Protein AF-H1SBE9-F1 (afdb_monomer)

Structure (mmCIF, N/CA/C/O backbone):
data_AF-H1SBE9-F1
#
_entry.id   AF-H1SBE9-F1
#
loop_
_atom_site.group_PDB
_atom_site.id
_atom_site.type_symbol
_atom_site.label_atom_id
_atom_site.label_alt_id
_atom_site.label_comp_id
_atom_site.label_asym_id
_atom_site.label_entity_id
_atom_site.label_seq_id
_atom_site.pdbx_PDB_ins_code
_atom_site.Cartn_x
_atom_site.Cartn_y
_atom_site.Cartn_z
_atom_site.occupancy
_atom_site.B_iso_or_equiv
_atom_site.auth_seq_id
_atom_site.auth_comp_id
_atom_site.auth_asym_id
_atom_site.auth_atom_id
_atom_site.pdbx_PDB_model_num
ATOM 1 N N . MET A 1 1 ? 4.762 -12.636 -4.847 1.00 38.00 1 MET A N 1
ATOM 2 C CA . MET A 1 1 ? 3.946 -11.989 -5.904 1.00 38.00 1 MET A CA 1
ATOM 3 C C . MET A 1 1 ? 2.447 -11.845 -5.559 1.00 38.00 1 MET A C 1
ATOM 5 O O . MET A 1 1 ? 1.632 -11.727 -6.457 1.00 38.00 1 MET A O 1
ATOM 9 N N . TYR A 1 2 ? 2.053 -11.716 -4.283 1.00 30.59 2 TYR A N 1
ATOM 10 C CA . TYR A 1 2 ? 0.652 -11.428 -3.895 1.00 30.59 2 TYR A CA 1
ATOM 11 C C . TYR A 1 2 ? 0.252 -9.947 -4.100 1.00 30.59 2 TYR A C 1
ATOM 13 O O . TYR A 1 2 ? -0.881 -9.551 -3.875 1.00 30.59 2 TYR A O 1
ATOM 21 N N . TRP A 1 3 ? 1.206 -9.099 -4.496 1.00 38.50 3 TRP A N 1
ATOM 22 C CA . TRP A 1 3 ? 1.089 -7.643 -4.421 1.00 38.50 3 TRP A CA 1
ATOM 23 C C . TRP A 1 3 ? 0.508 -6.996 -5.693 1.00 38.50 3 TRP A C 1
ATOM 25 O O . TRP A 1 3 ? -0.143 -5.964 -5.598 1.00 38.50 3 TRP A O 1
ATOM 35 N N . LEU A 1 4 ? 0.654 -7.611 -6.874 1.00 38.97 4 LEU A N 1
ATOM 36 C CA . LEU A 1 4 ? 0.155 -7.056 -8.149 1.00 38.97 4 LEU A CA 1
ATOM 37 C C . LEU A 1 4 ? -1.382 -7.040 -8.276 1.00 38.97 4 LEU A C 1
ATOM 39 O O . LEU A 1 4 ? -1.910 -6.331 -9.129 1.00 38.97 4 LEU A O 1
ATOM 43 N N . THR A 1 5 ? -2.102 -7.775 -7.427 1.00 45.91 5 THR A N 1
ATOM 44 C CA . THR A 1 5 ? -3.575 -7.768 -7.373 1.00 45.91 5 THR A CA 1
ATOM 45 C C . THR A 1 5 ? -4.136 -6.557 -6.627 1.00 45.91 5 THR A C 1
ATOM 47 O O . THR A 1 5 ? -5.313 -6.235 -6.786 1.00 45.91 5 THR A O 1
ATOM 50 N N . PHE A 1 6 ? -3.316 -5.841 -5.848 1.00 56.56 6 PHE A N 1
ATOM 51 C CA . PHE A 1 6 ? -3.752 -4.623 -5.178 1.00 56.56 6 PHE A CA 1
ATOM 52 C C . PHE A 1 6 ? -3.487 -3.413 -6.070 1.00 56.56 6 PHE A C 1
ATOM 54 O O . PHE A 1 6 ? -2.342 -3.059 -6.349 1.00 56.56 6 PHE A O 1
ATOM 61 N N . THR A 1 7 ? -4.557 -2.723 -6.458 1.00 65.50 7 THR A N 1
ATOM 62 C CA . THR A 1 7 ? -4.531 -1.521 -7.310 1.00 65.50 7 THR A CA 1
ATOM 63 C C . THR A 1 7 ? -3.603 -0.408 -6.801 1.00 65.50 7 THR A C 1
ATOM 65 O O . THR A 1 7 ? -3.125 0.393 -7.601 1.00 65.50 7 THR A O 1
ATOM 68 N N . ILE A 1 8 ? -3.272 -0.392 -5.505 1.00 70.19 8 ILE A N 1
ATOM 69 C CA . ILE A 1 8 ? -2.324 0.540 -4.864 1.00 70.19 8 ILE A CA 1
ATOM 70 C C . ILE A 1 8 ? -0.902 0.495 -5.444 1.00 70.19 8 ILE A C 1
ATOM 72 O O . ILE A 1 8 ? -0.227 1.525 -5.493 1.00 70.19 8 ILE A O 1
ATOM 76 N N . PHE A 1 9 ? -0.430 -0.666 -5.913 1.00 74.44 9 PHE A N 1
ATOM 77 C CA . PHE A 1 9 ? 0.902 -0.777 -6.513 1.00 74.44 9 PHE A CA 1
ATOM 78 C C . PHE A 1 9 ? 0.956 -0.113 -7.894 1.00 74.44 9 PHE A C 1
ATOM 80 O O . PHE A 1 9 ? 1.744 0.819 -8.053 1.00 74.44 9 PHE A O 1
ATOM 87 N N . PRO A 1 10 ? 0.102 -0.475 -8.877 1.00 83.38 10 PRO A N 1
ATOM 88 C CA . PRO A 1 10 ? 0.082 0.209 -10.167 1.00 83.38 10 PRO A CA 1
ATOM 89 C C . PRO A 1 10 ? -0.369 1.676 -10.086 1.00 83.38 10 PRO A C 1
ATOM 91 O O . PRO A 1 10 ? -0.026 2.465 -10.974 1.00 83.38 10 PRO A O 1
ATOM 94 N N . ALA A 1 11 ? -1.100 2.071 -9.035 1.00 89.06 11 ALA A N 1
ATOM 95 C CA . ALA A 1 11 ? -1.588 3.437 -8.858 1.00 89.06 11 ALA A CA 1
ATOM 96 C C . ALA A 1 11 ? -0.461 4.479 -8.904 1.00 89.06 11 ALA A C 1
ATOM 98 O O . ALA A 1 11 ? -0.608 5.499 -9.580 1.00 89.06 11 ALA A O 1
ATOM 99 N N . VAL A 1 12 ? 0.686 4.224 -8.256 1.00 91.06 12 VAL A N 1
ATOM 100 C CA . VAL A 1 12 ? 1.773 5.217 -8.204 1.00 91.06 12 VAL A CA 1
ATOM 101 C C . VAL A 1 12 ? 2.298 5.568 -9.594 1.00 91.06 12 VAL A C 1
ATOM 103 O O . VAL A 1 12 ? 2.516 6.742 -9.891 1.00 91.06 12 VAL A O 1
ATOM 106 N N . TRP A 1 13 ? 2.466 4.582 -10.474 1.00 91.00 13 TRP A N 1
ATOM 107 C CA . TRP A 1 13 ? 2.999 4.813 -11.816 1.00 91.00 13 TRP A CA 1
ATOM 108 C C . TRP A 1 13 ? 1.923 5.371 -12.746 1.00 91.00 13 TRP A C 1
ATOM 110 O O . TRP A 1 13 ? 2.206 6.284 -13.520 1.00 91.00 13 TRP A O 1
ATOM 120 N N . THR A 1 14 ? 0.679 4.905 -12.606 1.00 92.44 14 THR A N 1
ATOM 121 C CA . THR A 1 14 ? -0.466 5.374 -13.401 1.00 92.44 14 THR A CA 1
ATOM 122 C C . THR A 1 14 ? -0.734 6.860 -13.170 1.00 92.44 14 THR A C 1
ATOM 124 O O . THR A 1 14 ? -0.751 7.652 -14.115 1.00 92.44 14 THR A O 1
ATOM 127 N N . TRP A 1 15 ? -0.881 7.270 -11.908 1.00 95.69 15 TRP A N 1
ATOM 128 C CA . TRP A 1 15 ? -1.153 8.666 -11.572 1.00 95.69 15 TRP A CA 1
ATOM 129 C C . TRP A 1 15 ? 0.061 9.562 -11.808 1.00 95.69 15 TRP A C 1
ATOM 131 O O . TRP A 1 15 ? -0.098 10.705 -12.231 1.00 95.69 15 TRP A O 1
ATOM 141 N N . SER A 1 16 ? 1.282 9.043 -11.647 1.00 96.06 16 SER A N 1
ATOM 142 C CA . SER A 1 16 ? 2.484 9.795 -12.021 1.00 96.06 16 SER A CA 1
ATOM 143 C C . SER A 1 16 ? 2.588 10.033 -13.527 1.00 96.06 16 SER A C 1
ATOM 145 O O . SER A 1 16 ? 2.931 11.138 -13.947 1.00 96.06 16 SER A O 1
ATOM 147 N N . ALA A 1 17 ? 2.247 9.045 -14.357 1.00 95.25 17 ALA A N 1
ATOM 148 C CA . ALA A 1 17 ? 2.193 9.219 -15.806 1.00 95.25 17 ALA A CA 1
ATOM 149 C C . ALA A 1 17 ? 1.122 10.249 -16.212 1.00 95.25 17 ALA A C 1
ATOM 151 O O . ALA A 1 17 ? 1.386 11.115 -17.050 1.00 95.25 17 ALA A O 1
ATOM 152 N N . ALA A 1 18 ? -0.054 10.216 -15.574 1.00 96.75 18 ALA A N 1
ATOM 153 C CA . ALA A 1 18 ? -1.106 11.212 -15.775 1.00 96.75 18 ALA A CA 1
ATOM 154 C C . ALA A 1 18 ? -0.658 12.630 -15.365 1.00 96.75 18 ALA A C 1
ATOM 156 O O . ALA A 1 18 ? -0.890 13.587 -16.111 1.00 96.75 18 ALA A O 1
ATOM 157 N N . ALA A 1 19 ? 0.056 12.768 -14.242 1.00 97.88 19 ALA A N 1
ATOM 158 C CA . ALA A 1 19 ? 0.636 14.036 -13.803 1.00 97.88 19 ALA A CA 1
ATOM 159 C C . ALA A 1 19 ? 1.659 14.573 -14.818 1.00 97.88 19 ALA A C 1
ATOM 161 O O . ALA A 1 19 ? 1.574 15.734 -15.220 1.00 97.88 19 ALA A O 1
ATOM 162 N N . LEU A 1 20 ? 2.576 13.728 -15.304 1.00 97.00 20 LEU A N 1
ATOM 163 C CA . LEU A 1 20 ? 3.552 14.111 -16.329 1.00 97.00 20 LEU A CA 1
ATOM 164 C C . LEU A 1 20 ? 2.871 14.545 -17.632 1.00 97.00 20 LEU A C 1
ATOM 166 O O . LEU A 1 20 ? 3.217 15.594 -18.178 1.00 97.00 20 LEU A O 1
ATOM 170 N N . PHE A 1 21 ? 1.865 13.797 -18.095 1.00 96.81 21 PHE A N 1
ATOM 171 C CA . PHE A 1 21 ? 1.048 14.182 -19.248 1.00 96.81 21 PHE A CA 1
ATOM 172 C C . PHE A 1 21 ? 0.415 15.563 -19.050 1.00 96.81 21 PHE A C 1
ATOM 174 O O . PHE A 1 21 ? 0.499 16.418 -19.936 1.00 96.81 21 PHE A O 1
ATOM 181 N N . ALA A 1 22 ? -0.190 15.803 -17.887 1.00 98.00 22 ALA A N 1
ATOM 182 C CA . ALA A 1 22 ? -0.830 17.068 -17.564 1.00 98.00 22 ALA A CA 1
ATOM 183 C C . ALA A 1 22 ? 0.171 18.232 -17.533 1.00 98.00 22 ALA A C 1
ATOM 185 O O . ALA A 1 22 ? -0.106 19.289 -18.102 1.00 98.00 22 ALA A O 1
ATOM 186 N N . MET A 1 23 ? 1.366 18.024 -16.973 1.00 98.19 23 MET A N 1
ATOM 187 C CA . MET A 1 23 ? 2.454 19.006 -16.990 1.00 98.19 23 MET A CA 1
ATOM 188 C C . MET A 1 23 ? 2.905 19.329 -18.418 1.00 98.19 23 MET A C 1
ATOM 190 O O . MET A 1 23 ? 3.002 20.501 -18.788 1.00 98.19 23 MET A O 1
ATOM 194 N N . THR A 1 24 ? 3.137 18.309 -19.253 1.00 97.12 24 THR A N 1
ATOM 195 C CA . THR A 1 24 ? 3.491 18.510 -20.666 1.00 97.12 24 THR A CA 1
ATOM 196 C C . THR A 1 24 ? 2.379 19.243 -21.413 1.00 97.12 24 THR A C 1
ATOM 198 O O . THR A 1 24 ? 2.657 20.134 -22.220 1.00 97.12 24 THR A O 1
ATOM 201 N N . ARG A 1 25 ? 1.116 18.891 -21.148 1.00 97.31 25 ARG A N 1
ATOM 202 C CA . ARG A 1 25 ? -0.050 19.534 -21.751 1.00 97.31 25 ARG A CA 1
ATOM 203 C C . ARG A 1 25 ? -0.120 21.002 -21.364 1.00 97.31 25 ARG A C 1
ATOM 205 O O . ARG A 1 25 ? -0.156 21.821 -22.271 1.00 97.31 25 ARG A O 1
ATOM 212 N N . LEU A 1 26 ? -0.069 21.333 -20.074 1.00 97.81 26 LEU A N 1
ATOM 213 C CA . LEU A 1 26 ? -0.114 22.712 -19.576 1.00 97.81 26 LEU A CA 1
ATOM 214 C C . LEU A 1 26 ? 1.026 23.564 -20.134 1.00 97.81 26 LEU A C 1
ATOM 216 O O . LEU A 1 26 ? 0.804 24.720 -20.495 1.00 97.81 26 LEU A O 1
ATOM 220 N N . ALA A 1 27 ? 2.222 22.984 -20.273 1.00 97.31 27 ALA A N 1
ATOM 221 C CA . ALA A 1 27 ? 3.351 23.673 -20.881 1.00 97.31 27 ALA A CA 1
ATOM 222 C C . ALA A 1 27 ? 3.134 23.966 -22.376 1.00 97.31 27 ALA A C 1
ATOM 224 O O . ALA A 1 27 ? 3.578 24.996 -22.870 1.00 97.31 27 ALA A O 1
ATOM 225 N N . ARG A 1 28 ? 2.451 23.083 -23.116 1.00 96.56 28 ARG A N 1
ATOM 226 C CA . ARG A 1 28 ? 2.137 23.292 -24.544 1.00 96.56 28 ARG A CA 1
ATOM 227 C C . ARG A 1 28 ? 0.912 24.182 -24.755 1.00 96.56 28 ARG A C 1
ATOM 229 O O . ARG A 1 28 ? 0.883 24.991 -25.676 1.00 96.56 28 ARG A O 1
ATOM 236 N N . ARG A 1 29 ? -0.119 23.987 -23.938 1.00 95.31 29 ARG A N 1
ATOM 237 C CA . ARG A 1 29 ? -1.423 24.639 -24.009 1.00 95.31 29 ARG A CA 1
ATOM 238 C C . ARG A 1 29 ? -2.025 24.705 -22.610 1.00 95.31 29 ARG A C 1
ATOM 240 O O . ARG A 1 29 ? -2.441 23.692 -22.054 1.00 95.31 29 ARG A O 1
ATOM 247 N N . ARG A 1 30 ? -2.157 25.922 -22.088 1.00 93.38 30 ARG A N 1
ATOM 248 C CA . ARG A 1 30 ? -2.872 26.174 -20.834 1.00 93.38 30 ARG A CA 1
ATOM 249 C C . ARG A 1 30 ? -4.361 25.935 -21.051 1.00 93.38 30 ARG A C 1
ATOM 251 O O . ARG A 1 30 ? -5.019 26.696 -21.761 1.00 93.38 30 ARG A O 1
ATOM 258 N N . ASP A 1 31 ? -4.885 24.861 -20.478 1.00 94.56 31 ASP A N 1
ATOM 259 C CA . ASP A 1 31 ? -6.306 24.553 -20.502 1.00 94.56 31 ASP A CA 1
ATOM 260 C C . ASP A 1 31 ? -6.780 23.882 -19.211 1.00 94.56 31 ASP A C 1
ATOM 262 O O . ASP A 1 31 ? -5.993 23.394 -18.398 1.00 94.56 31 ASP A O 1
ATOM 266 N N . LYS A 1 32 ? -8.104 23.882 -19.022 1.00 95.25 32 LYS A N 1
ATOM 267 C CA . LYS A 1 32 ? -8.750 23.315 -17.832 1.00 95.25 32 LYS A CA 1
ATOM 268 C C . LYS A 1 32 ? -8.494 21.815 -17.696 1.00 95.25 32 LYS A C 1
ATOM 270 O O . LYS A 1 32 ? -8.407 21.325 -16.580 1.00 95.25 32 LYS A O 1
ATOM 275 N N . LEU A 1 33 ? -8.355 21.095 -18.814 1.00 95.88 33 LEU A N 1
ATOM 276 C CA . LEU A 1 33 ? -8.108 19.654 -18.796 1.00 95.88 33 LEU A CA 1
ATOM 277 C C . LEU A 1 33 ? -6.751 19.342 -18.161 1.00 95.88 33 LEU A C 1
ATOM 279 O O . LEU A 1 33 ? -6.689 18.508 -17.268 1.00 95.88 33 LEU A O 1
ATOM 283 N N . GLY A 1 34 ? -5.683 20.029 -18.579 1.00 96.75 34 GLY A N 1
ATOM 284 C CA . GLY A 1 34 ? -4.364 19.857 -17.972 1.00 96.75 34 GLY A CA 1
ATOM 285 C C . GLY A 1 34 ? -4.370 20.182 -16.477 1.00 96.75 34 GLY A C 1
ATOM 286 O O . GLY A 1 34 ? -3.832 19.419 -15.684 1.00 96.75 34 GLY A O 1
ATOM 287 N N . TRP A 1 35 ? -5.046 21.263 -16.080 1.00 97.88 35 TRP A N 1
ATOM 288 C CA . TRP A 1 35 ? -5.157 21.652 -14.671 1.00 97.88 35 TRP A CA 1
ATOM 289 C C . TRP A 1 35 ? -5.905 20.596 -13.836 1.00 97.88 35 TRP A C 1
ATOM 291 O O . TRP A 1 35 ? -5.397 20.154 -12.807 1.00 97.88 35 TRP A O 1
ATOM 301 N N . ILE A 1 36 ? -7.069 20.131 -14.312 1.00 97.88 36 ILE A N 1
ATOM 302 C CA . ILE A 1 36 ? -7.898 19.129 -13.619 1.00 97.88 36 ILE A CA 1
ATOM 303 C C . ILE A 1 36 ? -7.164 17.791 -13.518 1.00 97.88 36 ILE A C 1
ATOM 305 O O . ILE A 1 36 ? -7.119 17.211 -12.438 1.00 97.88 36 ILE A O 1
ATOM 309 N N . VAL A 1 37 ? -6.554 17.312 -14.609 1.00 97.88 37 VAL A N 1
ATOM 310 C CA . VAL A 1 37 ? -5.819 16.037 -14.603 1.00 97.88 37 VAL A CA 1
ATOM 311 C C . VAL A 1 37 ? -4.625 16.104 -13.654 1.00 97.88 37 VAL A C 1
ATOM 313 O O . VAL A 1 37 ? -4.395 15.141 -12.926 1.00 97.88 37 VAL A O 1
ATOM 316 N N . PHE A 1 38 ? -3.892 17.223 -13.600 1.00 98.31 38 PHE A N 1
ATOM 317 C CA . PHE A 1 38 ? -2.782 17.368 -12.655 1.00 98.31 38 PHE A CA 1
ATOM 318 C C . PHE A 1 38 ? -3.269 17.333 -11.202 1.00 98.31 38 PHE A C 1
ATOM 320 O O . PHE A 1 38 ? -2.768 16.532 -10.415 1.00 98.31 38 PHE A O 1
ATOM 327 N N . GLY A 1 39 ? -4.281 18.138 -10.857 1.00 98.19 39 GLY A N 1
ATOM 328 C CA . GLY A 1 39 ? -4.836 18.159 -9.502 1.00 98.19 39 GLY A CA 1
ATOM 329 C C . GLY A 1 39 ? -5.410 16.803 -9.076 1.00 98.19 39 GLY A C 1
ATOM 330 O O . GLY A 1 39 ? -5.149 16.350 -7.963 1.00 98.19 39 GLY A O 1
ATOM 331 N N . PHE A 1 40 ? -6.122 16.117 -9.977 1.00 97.94 40 PHE A N 1
ATOM 332 C CA . PHE A 1 40 ? -6.676 14.786 -9.716 1.00 97.94 40 PHE A CA 1
ATOM 333 C C . PHE A 1 40 ? -5.580 13.734 -9.548 1.00 97.94 40 PHE A C 1
ATOM 335 O O . PHE A 1 40 ? -5.694 12.857 -8.695 1.00 97.94 40 PHE A O 1
ATOM 342 N N . SER A 1 41 ? -4.495 13.837 -10.318 1.00 97.94 41 SER A N 1
ATOM 343 C CA . SER A 1 41 ? -3.342 12.943 -10.183 1.00 97.94 41 SER A CA 1
ATOM 344 C C . SER A 1 41 ? -2.649 13.135 -8.835 1.00 97.94 41 SER A C 1
ATOM 346 O O . SER A 1 41 ? -2.331 12.148 -8.182 1.00 97.94 41 SER A O 1
ATOM 348 N N . VAL A 1 42 ? -2.467 14.381 -8.376 1.00 97.75 42 VAL A N 1
ATOM 349 C CA . VAL A 1 42 ? -1.913 14.676 -7.040 1.00 97.75 42 VAL A CA 1
ATOM 350 C C . VAL A 1 42 ? -2.814 14.118 -5.938 1.00 97.75 42 VAL A C 1
ATOM 352 O O . VAL A 1 42 ? -2.324 13.408 -5.065 1.00 97.75 42 VAL A O 1
ATOM 355 N N . TYR A 1 43 ? -4.124 14.373 -6.011 1.00 96.94 43 TYR A N 1
ATOM 356 C CA . TYR A 1 43 ? -5.105 13.791 -5.088 1.00 96.94 43 TYR A CA 1
ATOM 357 C C . TYR A 1 43 ? -5.006 12.256 -5.054 1.00 96.94 43 TYR A C 1
ATOM 359 O O . TYR A 1 43 ? -4.860 11.649 -3.996 1.00 96.94 43 TYR A O 1
ATOM 367 N N . SER A 1 44 ? -5.002 11.621 -6.226 1.00 95.56 44 SER A N 1
ATOM 368 C CA . SER A 1 44 ? -4.991 10.162 -6.337 1.00 95.56 44 SER A CA 1
ATOM 369 C C . SER A 1 44 ? -3.674 9.548 -5.861 1.00 95.56 44 SER A C 1
ATOM 371 O O . SER A 1 44 ? -3.699 8.504 -5.213 1.00 95.56 44 SER A O 1
ATOM 373 N N . LEU A 1 45 ? -2.529 10.196 -6.104 1.00 94.94 45 LEU A N 1
ATOM 374 C CA . LEU A 1 45 ? -1.237 9.771 -5.553 1.00 94.94 45 LEU A CA 1
ATOM 375 C C . LEU A 1 45 ? -1.251 9.777 -4.020 1.00 94.94 45 LEU A C 1
ATOM 377 O O . LEU A 1 45 ? -0.766 8.833 -3.408 1.00 94.94 45 LEU A O 1
ATOM 381 N N . LEU A 1 46 ? -1.829 10.803 -3.396 1.00 93.75 46 LEU A N 1
ATOM 382 C CA . LEU A 1 46 ? -1.859 10.919 -1.935 1.00 93.75 46 LEU A CA 1
ATOM 383 C C . LEU A 1 46 ? -2.837 9.943 -1.266 1.00 93.75 46 LEU A C 1
ATOM 385 O O . LEU A 1 46 ? -2.589 9.524 -0.140 1.00 93.75 46 LEU A O 1
ATOM 389 N N . ILE A 1 47 ? -3.935 9.579 -1.935 1.00 92.19 47 ILE A N 1
ATOM 390 C CA . ILE A 1 47 ? -4.960 8.689 -1.363 1.00 92.19 47 ILE A CA 1
ATOM 391 C C . ILE A 1 47 ? -4.722 7.211 -1.697 1.00 92.19 47 ILE A C 1
ATOM 393 O O . ILE A 1 47 ? -5.064 6.345 -0.897 1.00 92.19 47 ILE A O 1
ATOM 397 N N . THR A 1 48 ? -4.165 6.902 -2.873 1.00 90.25 48 THR A N 1
ATOM 398 C CA . THR A 1 48 ? -4.180 5.528 -3.412 1.00 90.25 48 THR A CA 1
ATOM 399 C C . THR A 1 48 ? -2.813 4.915 -3.659 1.00 90.25 48 THR A C 1
ATOM 401 O O . THR A 1 48 ? -2.775 3.738 -3.991 1.00 90.25 48 THR A O 1
ATOM 404 N N . ALA A 1 49 ? -1.708 5.657 -3.541 1.00 89.31 49 ALA A N 1
ATOM 405 C CA . ALA A 1 49 ? -0.374 5.150 -3.862 1.00 89.31 49 ALA A CA 1
ATOM 406 C C . ALA A 1 49 ? 0.505 4.952 -2.618 1.00 89.31 49 ALA A C 1
ATOM 408 O O . ALA A 1 49 ? 0.276 5.529 -1.556 1.00 89.31 49 ALA A O 1
ATOM 409 N N . TYR A 1 50 ? 1.564 4.152 -2.765 1.00 85.75 50 TYR A N 1
ATOM 410 C CA . TYR A 1 50 ? 2.560 3.976 -1.709 1.00 85.75 50 TYR A CA 1
ATOM 411 C C . TYR A 1 50 ? 3.317 5.290 -1.418 1.00 85.75 50 TYR A C 1
ATOM 413 O O . TYR A 1 50 ? 3.919 5.850 -2.341 1.00 85.75 50 TYR A O 1
ATOM 421 N N . PRO A 1 51 ? 3.385 5.755 -0.152 1.00 87.00 51 PRO A N 1
ATOM 422 C CA . PRO A 1 51 ? 3.915 7.082 0.179 1.00 87.00 51 PRO A CA 1
ATOM 423 C C . PRO A 1 51 ? 5.360 7.336 -0.263 1.00 87.00 51 PRO A C 1
ATOM 425 O O . PRO A 1 51 ? 5.678 8.409 -0.766 1.00 87.00 51 PRO A O 1
ATOM 428 N N . GLN A 1 52 ? 6.255 6.359 -0.107 1.00 87.19 52 GLN A N 1
ATOM 429 C CA . GLN A 1 52 ? 7.667 6.560 -0.445 1.00 87.19 52 GLN A CA 1
ATOM 430 C C . GLN A 1 52 ? 7.893 6.710 -1.964 1.00 87.19 52 GLN A C 1
ATOM 432 O O . GLN A 1 52 ? 8.517 7.693 -2.357 1.00 87.19 52 GLN A O 1
ATOM 437 N N . PRO A 1 53 ? 7.356 5.841 -2.846 1.00 89.38 53 PRO A N 1
ATOM 438 C CA . PRO A 1 53 ? 7.317 6.114 -4.282 1.00 89.38 53 PRO A CA 1
ATOM 439 C C . PRO A 1 53 ? 6.712 7.476 -4.653 1.00 89.38 53 PRO A C 1
ATOM 441 O O . PRO A 1 53 ? 7.218 8.128 -5.563 1.00 89.38 53 PRO A O 1
ATOM 444 N N . VAL A 1 54 ? 5.673 7.947 -3.947 1.00 92.81 54 VAL A N 1
ATOM 445 C CA . VAL A 1 54 ? 5.110 9.294 -4.169 1.00 92.81 54 VAL A CA 1
ATOM 446 C C . VAL A 1 54 ? 6.152 10.377 -3.879 1.00 92.81 54 VAL A C 1
ATOM 448 O O . VAL A 1 54 ? 6.339 11.258 -4.715 1.00 92.81 54 VAL A O 1
ATOM 451 N N . VAL A 1 55 ? 6.882 10.290 -2.761 1.00 93.38 55 VAL A N 1
ATOM 452 C CA . VAL A 1 55 ? 7.970 11.229 -2.422 1.00 93.38 55 VAL A CA 1
ATOM 453 C C . VAL A 1 55 ? 9.036 11.272 -3.519 1.00 93.38 55 VAL A C 1
ATOM 455 O O . VAL A 1 55 ? 9.406 12.353 -3.974 1.00 93.38 55 VAL A O 1
ATOM 458 N N . PHE A 1 56 ? 9.482 10.116 -4.017 1.00 91.50 56 PHE A N 1
ATOM 459 C CA . PHE A 1 56 ? 10.410 10.066 -5.153 1.00 91.50 56 PHE A CA 1
ATOM 460 C C . PHE A 1 56 ? 9.843 10.757 -6.399 1.00 91.50 56 PHE A C 1
ATOM 462 O O . PHE A 1 56 ? 10.524 11.569 -7.029 1.00 91.50 56 PHE A O 1
ATOM 469 N N . HIS A 1 57 ? 8.585 10.483 -6.745 1.00 92.62 57 HIS A N 1
ATOM 470 C CA . HIS A 1 57 ? 7.952 11.100 -7.906 1.00 92.62 57 HIS A CA 1
ATOM 471 C C . HIS A 1 57 ? 7.743 12.609 -7.746 1.00 92.62 57 HIS A C 1
ATOM 473 O O . HIS A 1 57 ? 7.828 13.318 -8.745 1.00 92.62 57 HIS A O 1
ATOM 479 N N . VAL A 1 58 ? 7.581 13.136 -6.527 1.00 95.19 58 VAL A N 1
ATOM 480 C CA . VAL A 1 58 ? 7.593 14.590 -6.287 1.00 95.19 58 VAL A CA 1
ATOM 481 C C . VAL A 1 58 ? 8.908 15.204 -6.771 1.00 95.19 58 VAL A C 1
ATOM 483 O O . VAL A 1 58 ? 8.871 16.186 -7.512 1.00 95.19 58 VAL A O 1
ATOM 486 N N . TYR A 1 59 ? 10.064 14.608 -6.456 1.00 95.31 59 TYR A N 1
ATOM 487 C CA . TYR A 1 59 ? 11.355 15.093 -6.965 1.00 95.31 59 TYR A CA 1
ATOM 488 C C . TYR A 1 59 ? 11.439 15.026 -8.497 1.00 95.31 59 TYR A C 1
ATOM 490 O O . TYR A 1 59 ? 11.923 15.965 -9.134 1.00 95.31 59 TYR A O 1
ATOM 498 N N . VAL A 1 60 ? 10.907 13.960 -9.104 1.00 94.44 60 VAL A N 1
ATOM 499 C CA . VAL A 1 60 ? 10.818 13.824 -10.568 1.00 94.44 60 VAL A CA 1
ATOM 500 C C . VAL A 1 60 ? 9.933 14.918 -11.175 1.00 94.44 60 VAL A C 1
ATOM 502 O O . VAL A 1 60 ? 10.330 15.550 -12.157 1.00 94.44 60 VAL A O 1
ATOM 505 N N . PHE A 1 61 ? 8.765 15.200 -10.591 1.00 96.38 61 PHE A N 1
ATOM 506 C CA . PHE A 1 61 ? 7.870 16.263 -11.049 1.00 96.38 61 PHE A CA 1
ATOM 507 C C . PHE A 1 61 ? 8.509 17.641 -10.896 1.00 96.38 61 PHE A C 1
ATOM 509 O O . PHE A 1 61 ? 8.415 18.457 -11.809 1.00 96.38 61 PHE A O 1
ATOM 516 N N . LEU A 1 62 ? 9.203 17.906 -9.789 1.00 96.56 62 LEU A N 1
ATOM 517 C CA . LEU A 1 62 ? 9.912 19.169 -9.587 1.00 96.56 62 LEU A CA 1
ATOM 518 C C . LEU A 1 62 ? 11.014 19.357 -10.635 1.00 96.56 62 LEU A C 1
ATOM 520 O O . LEU A 1 62 ? 11.086 20.416 -11.262 1.00 96.56 62 LEU A O 1
ATOM 524 N N . GLY A 1 63 ? 11.824 18.326 -10.891 1.00 96.06 63 GLY A N 1
ATOM 525 C CA . GLY A 1 63 ? 12.864 18.363 -11.921 1.00 96.06 63 GLY A CA 1
ATOM 526 C C . GLY A 1 63 ? 12.291 18.566 -13.327 1.00 96.06 63 GLY A C 1
ATOM 527 O O . GLY A 1 63 ? 12.703 19.475 -14.054 1.00 96.06 63 GLY A O 1
ATOM 528 N N . TYR A 1 64 ? 11.285 17.771 -13.701 1.00 96.50 64 TYR A N 1
ATOM 529 C CA . TYR A 1 64 ? 10.642 17.852 -15.012 1.00 96.50 64 TYR A CA 1
ATOM 530 C C . TYR A 1 64 ? 9.899 19.181 -15.220 1.00 96.50 64 TYR A C 1
ATOM 532 O O . TYR A 1 64 ? 10.038 19.826 -16.262 1.00 96.50 64 TYR A O 1
ATOM 540 N N . GLY A 1 65 ? 9.155 19.634 -14.211 1.00 97.38 65 GLY A N 1
ATOM 541 C CA . GLY A 1 65 ? 8.429 20.902 -14.215 1.00 97.38 65 GLY A CA 1
ATOM 542 C C . GLY A 1 65 ? 9.366 22.099 -14.326 1.00 97.38 65 GLY A C 1
ATOM 543 O O . GLY A 1 65 ? 9.125 22.983 -15.147 1.00 97.38 65 GLY A O 1
ATOM 544 N N . SER A 1 66 ? 10.483 22.085 -13.594 1.00 97.31 66 SER A N 1
ATOM 545 C CA . SER A 1 66 ? 11.523 23.117 -13.689 1.00 97.31 66 SER A CA 1
ATOM 546 C C . SER A 1 66 ? 12.141 23.169 -15.087 1.00 97.31 66 SER A C 1
ATOM 548 O O . SER A 1 66 ? 12.298 24.248 -15.661 1.00 97.31 66 SER A O 1
ATOM 550 N N . ALA A 1 67 ? 12.421 22.010 -15.693 1.00 96.50 67 ALA A N 1
ATOM 551 C CA . ALA A 1 67 ? 12.929 21.945 -17.061 1.00 96.50 67 ALA A CA 1
ATOM 552 C C . ALA A 1 67 ? 11.925 22.510 -18.087 1.00 96.50 67 ALA A C 1
ATOM 554 O O . ALA A 1 67 ? 12.324 23.222 -19.014 1.00 96.50 67 ALA A O 1
ATOM 555 N N . LEU A 1 68 ? 10.624 22.237 -17.928 1.00 96.94 68 LEU A N 1
ATOM 556 C CA . LEU A 1 68 ? 9.572 22.816 -18.772 1.00 96.94 68 LEU A CA 1
ATOM 557 C C . LEU A 1 68 ? 9.439 24.331 -18.572 1.00 96.94 68 LEU A C 1
ATOM 559 O O . LEU A 1 68 ? 9.389 25.066 -19.559 1.00 96.94 68 LEU A O 1
ATOM 563 N N . ALA A 1 69 ? 9.444 24.804 -17.325 1.00 97.88 69 ALA A N 1
ATOM 564 C CA . ALA A 1 69 ? 9.377 26.226 -17.002 1.00 97.88 69 ALA A CA 1
ATOM 565 C C . ALA A 1 69 ? 10.568 26.995 -17.596 1.00 97.88 69 ALA A C 1
ATOM 567 O O . ALA A 1 69 ? 10.376 28.035 -18.226 1.00 97.88 69 ALA A O 1
ATOM 568 N N . LEU A 1 70 ? 11.785 26.448 -17.495 1.00 97.69 70 LEU A N 1
ATOM 569 C CA . LEU A 1 70 ? 12.985 27.038 -18.093 1.00 97.69 70 LEU A CA 1
ATOM 570 C C . LEU A 1 70 ? 12.896 27.096 -19.625 1.00 97.69 70 LEU A C 1
ATOM 572 O O . LEU A 1 70 ? 13.267 28.101 -20.235 1.00 97.69 70 LEU A O 1
ATOM 576 N N . ARG A 1 71 ? 12.378 26.041 -20.268 1.00 96.38 71 ARG A N 1
ATOM 577 C CA . ARG A 1 71 ? 12.148 26.033 -21.723 1.00 96.38 71 ARG A CA 1
ATOM 578 C C . ARG A 1 71 ? 11.126 27.090 -22.139 1.00 96.38 71 ARG A C 1
ATOM 580 O O . ARG A 1 71 ? 11.348 27.772 -23.137 1.00 96.38 71 ARG A O 1
ATOM 587 N N . LEU A 1 72 ? 10.037 27.238 -21.385 1.00 97.25 72 LEU A N 1
ATOM 588 C CA . LEU A 1 72 ? 9.021 28.263 -21.631 1.00 97.25 72 LEU A CA 1
ATOM 589 C C . LEU A 1 72 ? 9.561 29.670 -21.420 1.00 97.25 72 LEU A C 1
ATOM 591 O O . LEU A 1 72 ? 9.285 30.540 -22.239 1.00 97.25 72 LEU A O 1
ATOM 595 N N . TRP A 1 73 ? 10.371 29.888 -2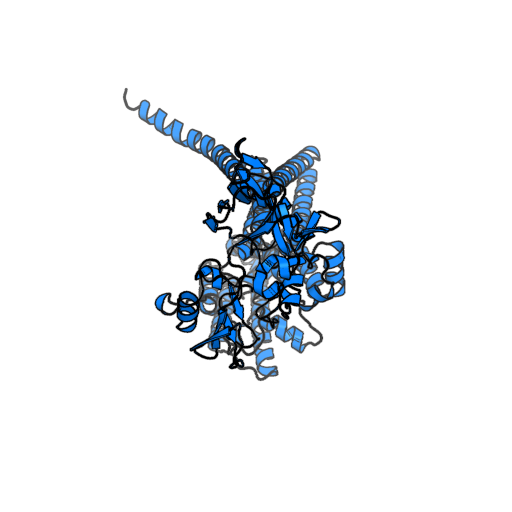0.384 1.00 97.94 73 TRP A N 1
ATOM 596 C CA . TRP A 1 73 ? 11.026 31.174 -20.166 1.00 97.94 73 TRP A CA 1
ATOM 597 C C . TRP A 1 73 ? 11.873 31.529 -21.386 1.00 97.94 73 TRP A C 1
ATOM 599 O O . TRP A 1 73 ? 11.654 32.573 -21.998 1.00 97.94 73 TRP A O 1
ATOM 609 N N . ARG A 1 74 ? 12.781 30.638 -21.798 1.00 97.62 74 ARG A N 1
ATOM 610 C CA . ARG A 1 74 ? 13.689 30.893 -22.925 1.00 97.62 74 ARG A CA 1
ATOM 611 C C . ARG A 1 74 ? 12.965 31.136 -24.254 1.00 97.62 74 ARG A C 1
ATOM 613 O O . ARG A 1 74 ? 13.473 31.890 -25.071 1.00 97.62 74 ARG A O 1
ATOM 620 N N . ARG A 1 75 ? 11.809 30.503 -24.488 1.00 97.00 75 ARG A N 1
ATOM 621 C CA . ARG A 1 75 ? 11.059 30.618 -25.756 1.00 97.00 75 ARG A CA 1
ATOM 622 C C . ARG A 1 75 ? 10.018 31.733 -25.772 1.00 97.00 75 ARG A C 1
ATOM 624 O O . ARG A 1 75 ? 9.749 32.292 -26.827 1.00 97.00 75 ARG A O 1
ATOM 631 N N . CYS A 1 76 ? 9.380 31.996 -24.637 1.00 96.25 76 CYS A N 1
ATOM 632 C CA . CYS A 1 76 ? 8.141 32.768 -24.567 1.00 96.25 76 CYS A CA 1
ATOM 633 C C . CYS A 1 76 ? 8.138 33.839 -23.456 1.00 96.25 76 CYS A C 1
ATOM 635 O O . CYS A 1 76 ? 7.132 34.526 -23.267 1.00 96.25 76 CYS A O 1
ATOM 637 N N . GLY A 1 77 ? 9.243 33.980 -22.718 1.00 97.19 77 GLY A N 1
ATOM 638 C CA . GLY A 1 77 ? 9.437 34.967 -21.657 1.00 97.19 77 GLY A CA 1
ATOM 639 C C . GLY A 1 77 ? 8.967 34.519 -20.266 1.00 97.19 77 GLY A C 1
ATOM 640 O O . GLY A 1 77 ? 8.171 33.589 -20.103 1.00 97.19 77 GLY A O 1
ATOM 641 N N . GLY A 1 78 ? 9.443 35.224 -19.233 1.00 97.06 78 GLY A N 1
ATOM 642 C CA . GLY A 1 78 ? 9.191 34.889 -17.824 1.00 97.06 78 GLY A CA 1
ATOM 643 C C . GLY A 1 78 ? 7.709 34.900 -17.430 1.00 97.06 78 GLY A C 1
ATOM 644 O O . GLY A 1 78 ? 7.282 34.092 -16.611 1.00 97.06 78 GLY A O 1
ATOM 645 N N . ARG A 1 79 ? 6.880 35.735 -18.074 1.00 97.44 79 ARG A N 1
ATOM 646 C CA . ARG A 1 79 ? 5.432 35.793 -17.803 1.00 97.44 79 ARG A CA 1
ATOM 647 C C . ARG A 1 79 ? 4.719 34.480 -18.133 1.00 97.44 79 ARG A C 1
ATOM 649 O O . ARG A 1 79 ? 3.824 34.078 -17.392 1.00 97.44 79 ARG A O 1
ATOM 656 N N . GLN A 1 80 ? 5.074 33.820 -19.240 1.00 96.81 80 GLN A N 1
ATOM 657 C CA . GLN A 1 80 ? 4.460 32.540 -19.612 1.00 96.81 80 GLN A CA 1
ATOM 658 C C . GLN A 1 80 ? 4.943 31.404 -18.709 1.00 96.81 80 GLN A C 1
ATOM 660 O O . GLN A 1 80 ? 4.128 30.597 -18.266 1.00 96.81 80 GLN A O 1
ATOM 665 N N . ALA A 1 81 ? 6.235 31.392 -18.370 1.00 97.62 81 ALA A N 1
ATOM 666 C CA . ALA A 1 81 ? 6.792 30.442 -17.412 1.00 97.62 81 ALA A CA 1
ATOM 667 C C . ALA A 1 81 ? 6.147 30.580 -16.022 1.00 97.62 81 ALA A C 1
ATOM 669 O O . ALA A 1 81 ? 5.681 29.590 -15.467 1.00 97.62 81 ALA A O 1
ATOM 670 N N . GLY A 1 82 ? 6.028 31.805 -15.495 1.00 98.00 82 GLY A N 1
ATOM 671 C CA . GLY A 1 82 ? 5.390 32.062 -14.199 1.00 98.00 82 GLY A CA 1
ATOM 672 C C . GLY A 1 82 ? 3.921 31.637 -14.175 1.00 98.00 82 GLY A C 1
ATOM 673 O O . GLY A 1 82 ? 3.470 31.000 -13.232 1.00 98.00 82 GLY A O 1
ATOM 674 N N . ARG A 1 83 ? 3.185 31.895 -15.259 1.00 97.62 83 ARG A N 1
ATOM 675 C CA . ARG A 1 83 ? 1.804 31.425 -15.442 1.00 97.62 83 ARG A CA 1
ATOM 676 C C . ARG A 1 83 ? 1.672 29.897 -15.408 1.00 97.62 83 ARG A C 1
ATOM 678 O O . ARG A 1 83 ? 0.749 29.394 -14.780 1.00 97.62 83 ARG A O 1
ATOM 685 N N . PHE A 1 84 ? 2.580 29.176 -16.063 1.00 98.00 84 PHE A N 1
ATOM 686 C CA . PHE A 1 84 ? 2.629 27.711 -16.015 1.00 98.00 84 PHE A CA 1
ATOM 687 C C . PHE A 1 84 ? 2.904 27.195 -14.595 1.00 98.00 84 PHE A C 1
ATOM 689 O O . PHE A 1 84 ? 2.220 26.286 -14.132 1.00 98.00 84 PHE A O 1
ATOM 696 N N . VAL A 1 85 ? 3.856 27.808 -13.884 1.00 98.31 85 VAL A N 1
ATOM 697 C CA . VAL A 1 85 ? 4.162 27.452 -12.489 1.00 98.31 85 VAL A CA 1
ATOM 698 C C . VAL A 1 85 ? 2.951 27.690 -11.586 1.00 98.31 85 VAL A C 1
ATOM 700 O O . VAL A 1 85 ? 2.605 26.811 -10.805 1.00 98.31 85 VAL A O 1
ATOM 703 N N . ILE A 1 86 ? 2.262 28.827 -11.731 1.00 98.38 86 ILE A N 1
ATOM 704 C CA . ILE A 1 86 ? 1.034 29.124 -10.975 1.00 98.38 86 ILE A CA 1
ATOM 705 C C . ILE A 1 86 ? -0.042 28.061 -11.236 1.00 98.38 86 ILE A C 1
ATOM 707 O O . ILE A 1 86 ? -0.671 27.598 -10.287 1.00 98.38 86 ILE A O 1
ATOM 711 N N . ASP A 1 87 ? -0.243 27.629 -12.484 1.00 98.06 87 ASP A N 1
ATOM 712 C CA . ASP A 1 87 ? -1.223 26.577 -12.790 1.00 98.06 87 ASP A CA 1
ATOM 713 C C . ASP A 1 87 ? -0.874 25.251 -12.107 1.00 98.06 87 ASP A C 1
ATOM 715 O O . ASP A 1 87 ? -1.753 24.623 -11.523 1.00 98.06 87 ASP A O 1
ATOM 719 N N . LEU A 1 88 ? 0.399 24.839 -12.140 1.00 98.19 88 LEU A N 1
ATOM 720 C CA . LEU A 1 88 ? 0.842 23.618 -11.463 1.00 98.19 88 LEU A CA 1
ATOM 721 C C . LEU A 1 88 ? 0.674 23.712 -9.947 1.00 98.19 88 LEU A C 1
ATOM 723 O O . LEU A 1 88 ? 0.139 22.791 -9.334 1.00 98.19 88 LEU A O 1
ATOM 727 N N . VAL A 1 89 ? 1.102 24.824 -9.344 1.00 98.12 89 VAL A N 1
ATOM 728 C CA . VAL A 1 89 ? 1.005 25.032 -7.894 1.00 98.12 89 VAL A CA 1
ATOM 729 C C . VAL A 1 89 ? -0.456 25.050 -7.458 1.00 98.12 89 VAL A C 1
ATOM 731 O O . VAL A 1 89 ? -0.817 24.337 -6.530 1.00 98.12 89 VAL A O 1
ATOM 734 N N . THR A 1 90 ? -1.318 25.801 -8.144 1.00 98.38 90 THR A N 1
ATOM 735 C CA . THR A 1 90 ? -2.744 25.880 -7.788 1.00 98.38 90 THR A CA 1
ATOM 736 C C . THR A 1 90 ? -3.458 24.539 -7.950 1.00 98.38 90 THR A C 1
ATOM 738 O O . THR A 1 90 ? -4.198 24.144 -7.052 1.00 98.38 90 THR A O 1
ATOM 741 N N . ALA A 1 91 ? -3.207 23.797 -9.034 1.00 98.19 91 ALA A N 1
ATOM 742 C CA . ALA A 1 91 ? -3.767 22.457 -9.217 1.00 98.19 91 ALA A CA 1
ATOM 743 C C . ALA A 1 91 ? -3.263 21.474 -8.148 1.00 98.19 91 ALA A C 1
ATOM 745 O O . ALA A 1 91 ? -4.053 20.715 -7.586 1.00 98.19 91 ALA A O 1
ATOM 746 N N . GLY A 1 92 ? -1.964 21.513 -7.833 1.00 98.06 92 GLY A N 1
ATOM 747 C CA . GLY A 1 92 ? -1.366 20.687 -6.786 1.00 98.06 92 GLY A CA 1
ATOM 748 C C . GLY A 1 92 ? -1.938 20.988 -5.400 1.00 98.06 92 GLY A C 1
ATOM 749 O O . GLY A 1 92 ? -2.318 20.062 -4.691 1.00 98.06 92 GLY A O 1
ATOM 750 N N . VAL A 1 93 ? -2.079 22.270 -5.042 1.00 98.25 93 VAL A N 1
ATOM 751 C CA . VAL A 1 93 ? -2.690 22.707 -3.775 1.00 98.25 93 VAL A CA 1
ATOM 752 C C . VAL A 1 93 ? -4.128 22.215 -3.661 1.00 98.25 93 VAL A C 1
ATOM 754 O O . VAL A 1 93 ? -4.501 21.713 -2.607 1.00 98.25 93 VAL A O 1
ATOM 757 N N . VAL A 1 94 ? -4.926 22.293 -4.730 1.00 98.25 94 VAL A N 1
ATOM 758 C CA . VAL A 1 94 ? -6.294 21.748 -4.722 1.00 98.25 94 VAL A CA 1
ATOM 759 C C . VAL A 1 94 ? -6.281 20.231 -4.529 1.00 98.25 94 VAL A C 1
ATOM 761 O O . VAL A 1 94 ? -7.033 19.723 -3.700 1.00 98.25 94 VAL A O 1
ATOM 764 N N . GLY A 1 95 ? -5.394 19.510 -5.221 1.00 97.62 95 GLY A N 1
ATOM 765 C CA . GLY A 1 95 ? -5.226 18.067 -5.030 1.00 97.62 95 GLY A CA 1
ATOM 766 C C . GLY A 1 95 ? -4.898 17.692 -3.579 1.00 97.62 95 GLY A C 1
ATOM 767 O O . GLY A 1 95 ? -5.549 16.817 -3.011 1.00 97.62 95 GLY A O 1
ATOM 768 N N . VAL A 1 96 ? -3.949 18.398 -2.954 1.00 97.44 96 VAL A N 1
ATOM 769 C CA . VAL A 1 96 ? -3.568 18.217 -1.540 1.00 97.44 96 VAL A CA 1
ATOM 770 C C . VAL A 1 96 ? -4.718 18.577 -0.599 1.00 97.44 96 VAL A C 1
ATOM 772 O O . VAL A 1 96 ? -5.024 17.815 0.315 1.00 97.44 96 VAL A O 1
ATOM 775 N N . ALA A 1 97 ? -5.384 19.713 -0.824 1.00 97.81 97 ALA A N 1
ATOM 776 C CA . ALA A 1 97 ? -6.459 20.200 0.037 1.00 97.81 97 ALA A CA 1
ATOM 777 C C . ALA A 1 97 ? -7.625 19.205 0.122 1.00 97.81 97 ALA A C 1
ATOM 779 O O . ALA A 1 97 ? -8.171 18.968 1.197 1.00 97.81 97 ALA A O 1
ATOM 780 N N . LEU A 1 98 ? -7.959 18.555 -0.993 1.00 97.44 98 LEU A N 1
ATOM 781 C CA . LEU A 1 98 ? -9.007 17.534 -1.039 1.00 97.44 98 LEU A CA 1
ATOM 782 C C . LEU A 1 98 ? -8.625 16.225 -0.329 1.00 97.44 98 LEU A C 1
ATOM 784 O O . LEU A 1 98 ? -9.499 15.403 -0.064 1.00 97.44 98 LEU A O 1
ATOM 788 N N . CYS A 1 99 ? -7.349 16.036 0.018 1.00 96.44 99 CYS A N 1
ATOM 789 C CA . CYS A 1 99 ? -6.875 14.898 0.807 1.00 96.44 99 CYS A CA 1
ATOM 790 C C . CYS A 1 99 ? -6.884 15.160 2.322 1.00 96.44 99 CYS A C 1
ATOM 792 O O . CYS A 1 99 ? -6.714 14.210 3.092 1.00 96.44 99 CYS A O 1
ATOM 794 N N . ILE A 1 100 ? -7.070 16.418 2.751 1.00 96.25 100 ILE A N 1
ATOM 795 C CA . ILE A 1 100 ? -6.969 16.841 4.158 1.00 96.25 100 ILE A CA 1
ATOM 796 C C . ILE A 1 100 ? -7.818 15.978 5.097 1.00 96.25 100 ILE A C 1
ATOM 798 O O . ILE A 1 100 ? -7.255 15.538 6.096 1.00 96.25 100 ILE A O 1
ATOM 802 N N . PRO A 1 101 ? -9.105 15.675 4.820 1.00 95.50 101 PRO A N 1
ATOM 803 C CA . PRO A 1 101 ? -9.923 14.943 5.785 1.00 95.50 101 PRO A CA 1
ATOM 804 C C . PRO A 1 101 ? -9.316 13.585 6.170 1.00 95.50 101 PRO A C 1
ATOM 806 O O . PRO A 1 101 ? -9.183 13.276 7.346 1.00 95.50 101 PRO A O 1
ATOM 809 N N . ILE A 1 102 ? -8.833 12.826 5.185 1.00 94.25 102 ILE A N 1
ATOM 810 C CA . ILE A 1 102 ? -8.202 11.516 5.408 1.00 94.25 102 ILE A CA 1
ATOM 811 C C . ILE A 1 102 ? -6.839 11.669 6.100 1.00 94.25 102 ILE A C 1
ATOM 813 O O . ILE A 1 102 ? -6.482 10.880 6.973 1.00 94.25 102 ILE A O 1
ATOM 817 N N . HIS A 1 103 ? -6.065 12.694 5.734 1.00 93.56 103 HIS A N 1
ATOM 818 C CA . HIS A 1 103 ? -4.735 12.910 6.306 1.00 93.56 103 HIS A CA 1
ATOM 819 C C . HIS A 1 103 ? -4.778 13.420 7.749 1.00 93.56 103 HIS A C 1
ATOM 821 O O . HIS A 1 103 ? -3.857 13.133 8.510 1.00 93.56 103 HIS A O 1
ATOM 827 N N . VAL A 1 104 ? -5.834 14.135 8.148 1.00 94.62 104 VAL A N 1
ATOM 828 C CA . VAL A 1 104 ? -6.059 14.526 9.547 1.00 94.62 104 VAL A CA 1
ATOM 829 C C . VAL A 1 104 ? -6.273 13.287 10.415 1.00 94.62 104 VAL A C 1
ATOM 831 O O . VAL A 1 104 ? -5.623 13.164 11.455 1.00 94.62 104 VAL A O 1
ATOM 834 N N . ASP A 1 105 ? -7.103 12.342 9.971 1.00 93.38 105 ASP A N 1
ATOM 835 C CA . ASP A 1 105 ? -7.308 11.080 10.691 1.00 93.38 105 ASP A CA 1
ATOM 836 C C . ASP A 1 105 ? -6.015 10.262 10.748 1.00 93.38 105 ASP A C 1
ATOM 838 O O . ASP A 1 105 ? -5.605 9.801 11.815 1.00 93.38 105 ASP A O 1
ATOM 842 N N . LEU A 1 106 ? -5.310 10.149 9.616 1.00 90.88 106 LEU A N 1
ATOM 843 C CA . LEU A 1 106 ? -4.025 9.455 9.553 1.00 90.88 106 LEU A CA 1
ATOM 844 C C . LEU A 1 106 ? -2.999 10.078 10.505 1.00 90.88 106 LEU A C 1
ATOM 846 O O . LEU A 1 106 ? -2.280 9.350 11.183 1.00 90.88 106 LEU A O 1
ATOM 850 N N . PHE A 1 107 ? -2.943 11.409 10.583 1.00 91.00 107 PHE A N 1
ATOM 851 C CA . PHE A 1 107 ? -2.058 12.128 11.494 1.00 91.00 107 PHE A CA 1
ATOM 852 C C . PHE A 1 107 ? -2.386 11.830 12.961 1.00 91.00 107 PHE A C 1
ATOM 854 O O . PHE A 1 107 ? -1.472 11.572 13.742 1.00 91.00 107 PHE A O 1
ATOM 861 N N . ARG A 1 108 ? -3.672 11.798 13.338 1.00 90.75 108 ARG A N 1
ATOM 862 C CA . ARG A 1 108 ? -4.106 11.437 14.700 1.00 90.75 108 ARG A CA 1
ATOM 863 C C . ARG A 1 108 ? -3.723 10.005 15.061 1.00 90.75 108 ARG A C 1
ATOM 865 O O . ARG A 1 108 ? -3.148 9.774 16.123 1.00 90.75 108 ARG A O 1
ATOM 872 N N . ILE A 1 109 ? -3.990 9.058 14.162 1.00 88.88 109 ILE A N 1
ATOM 873 C CA . ILE A 1 109 ? -3.635 7.645 14.350 1.00 88.88 109 ILE A CA 1
ATOM 874 C C . ILE A 1 109 ? -2.116 7.489 14.439 1.00 88.88 109 ILE A C 1
ATOM 876 O O . ILE A 1 109 ? -1.609 6.776 15.305 1.00 88.88 109 ILE A O 1
ATOM 880 N N . ALA A 1 110 ? -1.376 8.178 13.568 1.00 87.38 110 ALA A N 1
ATOM 881 C CA . ALA A 1 110 ? 0.074 8.163 13.585 1.00 87.38 110 ALA A CA 1
ATOM 882 C C . ALA A 1 110 ? 0.600 8.714 14.915 1.00 87.38 110 ALA A C 1
ATOM 884 O O . ALA A 1 110 ? 1.436 8.056 15.527 1.00 87.38 110 ALA A O 1
ATOM 885 N N . ALA A 1 111 ? 0.091 9.852 15.401 1.00 87.94 111 ALA A N 1
ATOM 886 C CA . ALA A 1 111 ? 0.517 10.462 16.663 1.00 87.94 111 ALA A CA 1
ATOM 887 C C . ALA A 1 111 ? 0.372 9.514 17.873 1.00 87.94 111 ALA A C 1
ATOM 889 O O . ALA A 1 111 ? 1.221 9.524 18.767 1.00 87.94 111 ALA A O 1
ATOM 890 N N . ASP A 1 112 ? -0.648 8.649 17.872 1.00 85.25 112 ASP A N 1
ATOM 891 C CA . ASP A 1 112 ? -0.854 7.612 18.896 1.00 85.25 112 ASP A CA 1
ATOM 892 C C . ASP A 1 112 ? -0.081 6.305 18.620 1.00 85.25 112 ASP A C 1
ATOM 894 O O . ASP A 1 112 ? -0.067 5.382 19.439 1.00 85.25 112 ASP A O 1
ATOM 898 N N . SER A 1 113 ? 0.592 6.197 17.472 1.00 85.88 113 SER A N 1
ATOM 899 C CA . SER A 1 113 ? 1.373 5.023 17.087 1.00 85.88 113 SER A CA 1
ATOM 900 C C . SER A 1 113 ? 2.760 5.007 17.735 1.00 85.88 113 SER A C 1
ATOM 902 O O . SER A 1 113 ? 3.378 6.037 18.009 1.00 85.88 113 SER A O 1
ATOM 904 N N . THR A 1 114 ? 3.305 3.807 17.943 1.00 72.75 114 THR A N 1
ATOM 905 C CA . THR A 1 114 ? 4.710 3.621 18.351 1.00 72.75 114 THR A CA 1
ATOM 906 C C . THR A 1 114 ? 5.700 3.640 17.187 1.00 72.75 114 THR A C 1
ATOM 908 O O . THR A 1 114 ? 6.895 3.484 17.413 1.00 72.75 114 THR A O 1
ATOM 911 N N . ARG A 1 115 ? 5.231 3.748 15.936 1.00 71.25 115 ARG A N 1
ATOM 912 C CA . ARG A 1 115 ? 6.068 3.514 14.749 1.00 71.25 115 ARG A CA 1
ATOM 913 C C . ARG A 1 115 ? 6.793 4.754 14.209 1.00 71.25 115 ARG A C 1
ATOM 915 O O . ARG A 1 115 ? 7.737 4.574 13.447 1.00 71.25 115 ARG A O 1
ATOM 922 N N . ILE A 1 116 ? 6.412 5.987 14.570 1.00 64.62 116 ILE A N 1
ATOM 923 C CA . ILE A 1 116 ? 6.914 7.221 13.908 1.00 64.62 116 ILE A CA 1
ATOM 924 C C . ILE A 1 116 ? 8.422 7.525 14.148 1.00 64.62 116 ILE A C 1
ATOM 926 O O . ILE A 1 116 ? 8.903 8.622 13.891 1.00 64.62 116 ILE A O 1
ATOM 930 N N . SER A 1 117 ? 9.229 6.569 14.595 1.00 62.97 117 SER A N 1
ATOM 931 C CA . SER A 1 117 ? 10.670 6.760 14.784 1.00 62.97 117 SER A CA 1
ATOM 932 C C . SER A 1 117 ? 11.456 5.466 14.583 1.00 62.97 117 SER A C 1
ATOM 934 O O . SER A 1 117 ? 12.318 5.134 15.395 1.00 62.97 117 SER A O 1
ATOM 936 N N . ALA A 1 118 ? 11.135 4.698 13.536 1.00 74.38 118 ALA A N 1
ATOM 937 C CA . ALA A 1 118 ? 11.998 3.587 13.143 1.00 74.38 118 ALA A CA 1
ATOM 938 C C . ALA A 1 118 ? 13.400 4.126 12.813 1.00 74.38 118 ALA A C 1
ATOM 940 O O . ALA A 1 118 ? 13.541 5.188 12.198 1.00 74.38 118 ALA A O 1
ATOM 941 N N . ASP A 1 119 ? 14.430 3.415 13.256 1.00 83.31 119 ASP A N 1
ATOM 942 C CA . ASP A 1 119 ? 15.813 3.789 13.001 1.00 83.31 119 ASP A CA 1
ATOM 943 C C . ASP A 1 119 ? 16.166 3.646 11.511 1.00 83.31 119 ASP A C 1
ATOM 945 O O . ASP A 1 119 ? 15.460 3.022 10.722 1.00 83.31 119 ASP A O 1
ATOM 949 N N . ALA A 1 120 ? 17.280 4.243 11.083 1.00 85.88 120 ALA A N 1
ATOM 950 C CA . ALA A 1 120 ? 17.699 4.122 9.686 1.00 85.88 120 ALA A CA 1
ATOM 951 C C . ALA A 1 120 ? 18.038 2.665 9.302 1.00 85.88 120 ALA A C 1
ATOM 953 O O . ALA A 1 120 ? 17.886 2.293 8.137 1.00 85.88 120 ALA A O 1
ATOM 954 N N . ALA A 1 121 ? 18.449 1.847 10.280 1.00 85.88 121 ALA A N 1
ATOM 955 C CA . ALA A 1 121 ? 18.745 0.429 10.095 1.00 85.88 121 ALA A CA 1
ATOM 956 C C . ALA A 1 121 ? 17.505 -0.369 9.659 1.00 85.88 121 ALA A C 1
ATOM 958 O O . ALA A 1 121 ? 17.605 -1.236 8.788 1.00 85.88 121 ALA A O 1
ATOM 959 N N . PHE A 1 122 ? 16.320 -0.018 10.175 1.00 82.81 122 PHE A N 1
ATOM 960 C CA . PHE A 1 122 ? 15.056 -0.594 9.728 1.00 82.81 122 PHE A CA 1
ATOM 961 C C . PHE A 1 122 ? 14.838 -0.450 8.219 1.00 82.81 122 PHE A C 1
ATOM 963 O O . PHE A 1 122 ? 14.314 -1.364 7.585 1.00 82.81 122 PHE A O 1
ATOM 970 N N . PHE A 1 123 ? 15.209 0.687 7.637 1.00 85.81 123 PHE A N 1
ATOM 971 C CA . PHE A 1 123 ? 15.007 0.933 6.212 1.00 85.81 123 PHE A CA 1
ATOM 972 C C . PHE A 1 123 ? 16.120 0.300 5.372 1.00 85.81 123 PHE A C 1
ATOM 974 O O . PHE A 1 123 ? 15.853 -0.240 4.301 1.00 85.81 123 PHE A O 1
ATOM 981 N N . SER A 1 124 ? 17.371 0.344 5.843 1.00 87.25 124 SER A N 1
ATOM 982 C CA . SER A 1 124 ? 18.522 -0.120 5.062 1.00 87.25 124 SER A CA 1
ATOM 983 C C . SER A 1 124 ? 18.601 -1.641 4.914 1.00 87.25 124 SER A C 1
ATOM 985 O O . SER A 1 124 ? 19.247 -2.113 3.982 1.00 87.25 124 SER A O 1
ATOM 987 N N . GLN A 1 125 ? 17.917 -2.417 5.764 1.00 86.94 125 GLN A N 1
ATOM 988 C CA . GLN A 1 125 ? 17.884 -3.884 5.653 1.00 86.94 125 GLN A CA 1
ATOM 989 C C . GLN A 1 125 ? 17.282 -4.397 4.331 1.00 86.94 125 GLN A C 1
ATOM 991 O O . GLN A 1 125 ? 17.532 -5.539 3.963 1.00 86.94 125 GLN A O 1
ATOM 996 N N . TYR A 1 126 ? 16.507 -3.563 3.627 1.00 84.19 126 TYR A N 1
ATOM 997 C CA . TYR A 1 126 ? 15.885 -3.899 2.342 1.00 84.19 126 TYR A CA 1
ATOM 998 C C . TYR A 1 126 ? 16.754 -3.524 1.135 1.00 84.19 126 TYR A C 1
ATOM 1000 O O . TYR A 1 126 ? 16.369 -3.791 -0.001 1.00 84.19 126 TYR A O 1
ATOM 1008 N N . LEU A 1 127 ? 17.908 -2.882 1.345 1.00 89.31 127 LEU A N 1
ATOM 1009 C CA . LEU A 1 127 ? 18.833 -2.591 0.254 1.00 89.31 127 LEU A CA 1
ATOM 1010 C C . LEU A 1 127 ? 19.532 -3.876 -0.213 1.00 89.31 127 LEU A C 1
ATOM 1012 O O . LEU A 1 127 ? 19.871 -4.723 0.620 1.00 89.31 127 LEU A O 1
ATOM 1016 N N . PRO A 1 128 ? 19.801 -4.019 -1.522 1.00 89.00 128 PRO A N 1
ATOM 1017 C CA . PRO A 1 128 ? 20.606 -5.125 -2.013 1.00 89.00 128 PRO A CA 1
ATOM 1018 C C . PRO A 1 128 ? 22.012 -5.047 -1.409 1.00 89.00 128 PRO A C 1
ATOM 1020 O O . PRO A 1 128 ? 22.677 -4.012 -1.480 1.00 89.00 128 PRO A O 1
ATOM 1023 N N . ARG A 1 129 ? 22.475 -6.154 -0.822 1.00 87.69 129 ARG A N 1
ATOM 1024 C CA . ARG A 1 129 ? 23.863 -6.303 -0.376 1.00 87.69 129 ARG A CA 1
ATOM 1025 C C . ARG A 1 129 ? 24.680 -6.863 -1.534 1.00 87.69 129 ARG A C 1
ATOM 1027 O O . ARG A 1 129 ? 24.407 -7.966 -2.004 1.00 87.69 129 ARG A O 1
ATOM 1034 N N . ILE A 1 130 ? 25.606 -6.050 -2.033 1.00 90.44 130 ILE A N 1
ATOM 1035 C CA . ILE A 1 130 ? 26.537 -6.406 -3.104 1.00 90.44 130 ILE A CA 1
ATOM 1036 C C . ILE A 1 130 ? 27.942 -6.162 -2.563 1.00 90.44 130 ILE A C 1
ATOM 1038 O O . ILE A 1 130 ? 28.475 -5.059 -2.657 1.00 90.44 130 ILE A O 1
ATOM 1042 N N . GLU A 1 131 ? 28.510 -7.192 -1.953 1.00 93.00 131 GLU A N 1
ATOM 1043 C CA . GLU A 1 131 ? 29.855 -7.191 -1.375 1.00 93.00 131 GLU A CA 1
ATOM 1044 C C . GLU A 1 131 ? 30.849 -7.920 -2.292 1.00 93.00 131 GLU A C 1
ATOM 1046 O O . GLU A 1 131 ? 32.052 -7.664 -2.241 1.00 93.00 131 GLU A O 1
ATOM 1051 N N . THR A 1 132 ? 30.355 -8.790 -3.182 1.00 95.50 132 THR A N 1
ATOM 1052 C CA . THR A 1 132 ? 31.184 -9.583 -4.104 1.00 95.50 132 THR A CA 1
ATOM 1053 C C . THR A 1 132 ? 30.731 -9.488 -5.564 1.00 95.50 132 THR A C 1
ATOM 1055 O O . THR A 1 132 ? 29.591 -9.139 -5.880 1.00 95.50 132 THR A O 1
ATOM 1058 N N . THR A 1 133 ? 31.624 -9.854 -6.490 1.00 94.38 133 THR A N 1
ATOM 1059 C CA . THR A 1 133 ? 31.314 -9.955 -7.928 1.00 94.38 133 THR A CA 1
ATOM 1060 C C . THR A 1 133 ? 30.245 -11.008 -8.217 1.00 94.38 133 THR A C 1
ATOM 1062 O O . THR A 1 133 ? 29.404 -10.797 -9.088 1.00 94.38 133 THR A O 1
ATOM 1065 N N . THR A 1 134 ? 30.226 -12.108 -7.461 1.00 95.38 134 THR A N 1
ATOM 1066 C CA . THR A 1 134 ? 29.193 -13.147 -7.555 1.00 95.38 134 THR A CA 1
ATOM 1067 C C . THR A 1 134 ? 27.823 -12.609 -7.153 1.00 95.38 134 THR A C 1
ATOM 1069 O O . THR A 1 134 ? 26.834 -12.892 -7.824 1.00 95.38 134 THR A O 1
ATOM 1072 N N . GLU A 1 135 ? 27.742 -11.786 -6.106 1.00 94.50 135 GLU A N 1
ATOM 1073 C CA . GLU A 1 135 ? 26.483 -11.150 -5.701 1.00 94.50 135 GLU A CA 1
ATOM 1074 C C . GLU A 1 135 ? 25.995 -10.116 -6.713 1.00 94.50 135 GLU A C 1
ATOM 1076 O O . GLU A 1 135 ? 24.793 -10.041 -6.967 1.00 94.50 135 GLU A O 1
ATOM 1081 N N . LEU A 1 136 ? 26.912 -9.370 -7.337 1.00 94.62 136 LEU A N 1
ATOM 1082 C CA . LEU A 1 136 ? 26.582 -8.479 -8.447 1.00 94.62 136 LEU A CA 1
ATOM 1083 C C . LEU A 1 136 ? 26.045 -9.271 -9.647 1.00 94.62 136 LEU A C 1
ATOM 1085 O O . LEU A 1 136 ? 25.010 -8.913 -10.204 1.00 94.62 136 LEU A O 1
ATOM 1089 N N . ALA A 1 137 ? 26.710 -10.366 -10.027 1.00 96.00 137 ALA A N 1
ATOM 1090 C CA . ALA A 1 137 ? 26.269 -11.235 -11.117 1.00 96.00 137 ALA A CA 1
ATOM 1091 C C . ALA A 1 137 ? 24.908 -11.887 -10.821 1.00 96.00 137 ALA A C 1
ATOM 1093 O O . ALA A 1 137 ? 24.052 -11.949 -11.706 1.00 96.00 137 ALA A O 1
ATOM 1094 N N . ARG A 1 138 ? 24.671 -12.295 -9.566 1.00 95.94 138 ARG A N 1
ATOM 1095 C CA . ARG A 1 138 ? 23.370 -12.772 -9.081 1.00 95.94 138 ARG A CA 1
ATOM 1096 C C . ARG A 1 138 ? 22.303 -11.692 -9.228 1.00 95.94 138 ARG A C 1
ATOM 1098 O O . ARG A 1 138 ? 21.256 -11.954 -9.807 1.00 95.94 138 ARG A O 1
ATOM 1105 N N . PHE A 1 139 ? 22.573 -10.484 -8.735 1.00 94.50 139 PHE A N 1
ATOM 1106 C CA . PHE A 1 139 ? 21.649 -9.353 -8.818 1.00 94.50 139 PHE A CA 1
ATOM 1107 C C . PHE A 1 139 ? 21.288 -9.024 -10.273 1.00 94.50 139 PHE A C 1
ATOM 1109 O O . PHE A 1 139 ? 20.109 -8.906 -10.603 1.00 94.50 139 PHE A O 1
ATOM 1116 N N . LEU A 1 140 ? 22.284 -8.942 -11.161 1.00 94.88 140 LEU A N 1
ATOM 1117 C CA . LEU A 1 140 ? 22.064 -8.707 -12.589 1.00 94.88 140 LEU A CA 1
ATOM 1118 C C . LEU A 1 140 ? 21.266 -9.844 -13.235 1.00 94.88 140 LEU A C 1
ATOM 1120 O O . LEU A 1 140 ? 20.339 -9.576 -13.990 1.00 94.88 140 LEU A O 1
ATOM 1124 N N . THR A 1 141 ? 21.569 -11.100 -12.905 1.00 95.75 141 THR A N 1
ATOM 1125 C CA . THR A 1 141 ? 20.826 -12.256 -13.426 1.00 95.75 141 THR A CA 1
ATOM 1126 C C . THR A 1 141 ? 19.359 -12.211 -13.024 1.00 95.75 141 THR A C 1
ATOM 1128 O O . THR A 1 141 ? 18.490 -12.320 -13.885 1.00 95.75 141 THR A O 1
ATOM 1131 N N . LEU A 1 142 ? 19.077 -11.958 -11.745 1.00 94.81 142 LEU A N 1
ATOM 1132 C CA . LEU A 1 142 ? 17.709 -11.857 -11.238 1.00 94.81 142 LEU A CA 1
ATOM 1133 C C . LEU A 1 142 ? 16.963 -10.623 -11.766 1.00 94.81 142 LEU A C 1
ATOM 1135 O O . LEU A 1 142 ? 15.749 -10.668 -11.921 1.00 94.81 142 LEU A O 1
ATOM 1139 N N . THR A 1 143 ? 17.679 -9.542 -12.085 1.00 93.19 143 THR A N 1
ATOM 1140 C CA . THR A 1 143 ? 17.076 -8.326 -12.651 1.00 93.19 143 THR A CA 1
ATOM 1141 C C . THR A 1 143 ? 16.782 -8.466 -14.146 1.00 93.19 143 THR A C 1
ATOM 1143 O O . THR A 1 143 ? 15.830 -7.866 -14.634 1.00 93.19 143 THR A O 1
ATOM 1146 N N . LEU A 1 144 ? 17.594 -9.203 -14.909 1.00 94.31 144 LEU A N 1
ATOM 1147 C CA . LEU A 1 144 ? 17.498 -9.226 -16.375 1.00 94.31 144 LEU A CA 1
ATOM 1148 C C . LEU A 1 144 ? 16.787 -10.475 -16.916 1.00 94.31 144 LEU A C 1
ATOM 1150 O O . LEU A 1 144 ? 15.992 -10.366 -17.845 1.00 94.31 144 LEU A O 1
ATOM 1154 N N . PHE A 1 145 ? 17.089 -11.651 -16.362 1.00 94.94 145 PHE A N 1
ATOM 1155 C CA . PHE A 1 145 ? 16.619 -12.946 -16.865 1.00 94.94 145 PHE A CA 1
ATOM 1156 C C . PHE A 1 145 ? 16.406 -13.955 -15.721 1.00 94.94 145 PHE A C 1
ATOM 1158 O O . PHE A 1 145 ? 17.006 -15.030 -15.747 1.00 94.94 145 PHE A O 1
ATOM 1165 N N . PRO A 1 146 ? 15.592 -13.658 -14.690 1.00 95.12 146 PRO A N 1
ATOM 1166 C CA . PRO A 1 146 ? 15.375 -14.606 -13.597 1.00 95.12 146 PRO A CA 1
ATOM 1167 C C . PRO A 1 146 ? 14.743 -15.924 -14.078 1.00 95.12 146 PRO A C 1
ATOM 1169 O O . PRO A 1 146 ? 15.004 -16.972 -13.495 1.00 95.12 146 PRO A O 1
ATOM 1172 N N . GLU A 1 147 ? 13.961 -15.896 -15.162 1.00 94.75 147 GLU A N 1
ATOM 1173 C CA . GLU A 1 147 ? 13.181 -17.037 -15.650 1.00 94.75 147 GLU A CA 1
ATOM 1174 C C . GLU A 1 147 ? 14.039 -18.164 -16.243 1.00 94.75 147 GLU A C 1
ATOM 1176 O O . GLU A 1 147 ? 13.591 -19.305 -16.326 1.00 94.75 147 GLU A O 1
ATOM 1181 N N . ILE A 1 148 ? 15.299 -17.893 -16.610 1.00 95.81 148 ILE A N 1
ATOM 1182 C CA . ILE A 1 148 ? 16.203 -18.951 -17.096 1.00 95.81 148 ILE A CA 1
ATOM 1183 C C . ILE A 1 148 ? 16.608 -19.921 -15.982 1.00 95.81 148 ILE A C 1
ATOM 1185 O O . ILE A 1 148 ? 17.200 -20.955 -16.269 1.00 95.81 148 ILE A O 1
ATOM 1189 N N . LEU A 1 149 ? 16.346 -19.575 -14.720 1.00 95.94 149 LEU A N 1
ATOM 1190 C CA . LEU A 1 149 ? 16.592 -20.426 -13.555 1.00 95.94 149 LEU A CA 1
ATOM 1191 C C . LEU A 1 149 ? 15.313 -21.156 -13.103 1.00 95.94 149 LEU A C 1
ATOM 1193 O O . LEU A 1 149 ? 15.280 -21.737 -12.019 1.00 95.94 149 LEU A O 1
ATOM 1197 N N . GLY A 1 150 ? 14.251 -21.108 -13.914 1.00 93.44 150 GLY A N 1
ATOM 1198 C CA . GLY A 1 150 ? 12.920 -21.624 -13.602 1.00 93.44 150 GLY A CA 1
ATOM 1199 C C . GLY A 1 150 ? 11.934 -20.511 -13.245 1.00 93.44 150 GLY A C 1
ATOM 1200 O O . GLY A 1 150 ? 12.231 -19.329 -13.378 1.00 93.44 150 GLY A O 1
ATOM 1201 N N . ASN A 1 151 ? 10.737 -20.881 -12.786 1.00 91.75 151 ASN A N 1
ATOM 1202 C CA . ASN A 1 151 ? 9.684 -19.912 -12.482 1.00 91.75 151 ASN A CA 1
ATOM 1203 C C . ASN A 1 151 ? 9.926 -19.214 -11.116 1.00 91.75 151 ASN A C 1
ATOM 1205 O O . ASN A 1 151 ? 9.787 -19.881 -10.086 1.00 91.75 151 ASN A O 1
ATOM 1209 N N . PRO A 1 152 ? 10.190 -17.887 -11.076 1.00 90.31 152 PRO A N 1
ATOM 1210 C CA . PRO A 1 152 ? 10.541 -17.154 -9.853 1.00 90.31 152 PRO A CA 1
ATOM 1211 C C . PRO A 1 152 ? 9.458 -17.084 -8.769 1.00 90.31 152 PRO A C 1
ATOM 1213 O O . PRO A 1 152 ? 9.742 -16.648 -7.654 1.00 90.31 152 PRO A O 1
ATOM 1216 N N . ILE A 1 153 ? 8.211 -17.456 -9.079 1.00 85.38 153 ILE A N 1
ATOM 1217 C CA . ILE A 1 153 ? 7.120 -17.481 -8.090 1.00 85.38 153 ILE A CA 1
ATOM 1218 C C . ILE A 1 153 ? 6.888 -18.851 -7.463 1.00 85.38 153 ILE A C 1
ATOM 1220 O O . ILE A 1 153 ? 6.128 -18.943 -6.497 1.00 85.38 153 ILE A O 1
ATOM 1224 N N . LEU A 1 154 ? 7.503 -19.909 -7.996 1.00 87.06 154 LEU A N 1
ATOM 1225 C CA . LEU A 1 154 ? 7.332 -21.247 -7.447 1.00 87.06 154 LEU A CA 1
ATOM 1226 C C . LEU A 1 154 ? 8.229 -21.452 -6.217 1.00 87.06 154 LEU A C 1
ATOM 1228 O O . LEU A 1 154 ? 9.370 -20.989 -6.213 1.00 87.06 154 LEU A O 1
ATOM 1232 N N . PRO A 1 155 ? 7.778 -22.218 -5.204 1.00 85.38 155 PRO A N 1
ATOM 1233 C CA . PRO A 1 155 ? 8.605 -22.569 -4.044 1.00 85.38 155 PRO A CA 1
ATOM 1234 C C . PRO A 1 155 ? 9.896 -23.319 -4.401 1.00 85.38 155 PRO A C 1
ATOM 1236 O O . PRO A 1 155 ? 10.822 -23.368 -3.602 1.00 85.38 155 PRO A O 1
ATOM 1239 N N . THR A 1 156 ? 9.951 -23.918 -5.591 1.00 88.69 156 THR A N 1
ATOM 1240 C CA . THR A 1 156 ? 11.111 -24.645 -6.118 1.00 88.69 156 THR A CA 1
ATOM 1241 C C . THR A 1 156 ? 12.182 -23.732 -6.717 1.00 88.69 156 THR A C 1
ATOM 1243 O O . THR A 1 156 ? 13.215 -24.232 -7.156 1.00 88.69 156 THR A O 1
ATOM 1246 N N . PHE A 1 157 ? 11.949 -22.418 -6.796 1.00 93.12 157 PHE A N 1
ATOM 1247 C CA . PHE A 1 157 ? 12.923 -21.486 -7.350 1.00 93.12 157 PHE A CA 1
ATOM 1248 C C . PHE A 1 157 ? 14.151 -21.371 -6.439 1.00 93.12 157 PHE A C 1
ATOM 1250 O O . PHE A 1 157 ? 14.045 -21.168 -5.231 1.00 93.12 157 PHE A O 1
ATOM 1257 N N . VAL A 1 158 ? 15.335 -21.515 -7.031 1.00 91.50 158 VAL A N 1
ATOM 1258 C CA . VAL A 1 158 ? 16.592 -21.771 -6.307 1.00 91.50 158 VAL A CA 1
ATOM 1259 C C . VAL A 1 158 ? 17.193 -20.548 -5.608 1.00 91.50 158 VAL A C 1
ATOM 1261 O O . VAL A 1 158 ? 18.076 -20.697 -4.765 1.00 91.50 158 VAL A O 1
ATOM 1264 N N . LEU A 1 159 ? 16.748 -19.337 -5.950 1.00 93.38 159 LEU A N 1
ATOM 1265 C CA . LEU A 1 159 ? 17.303 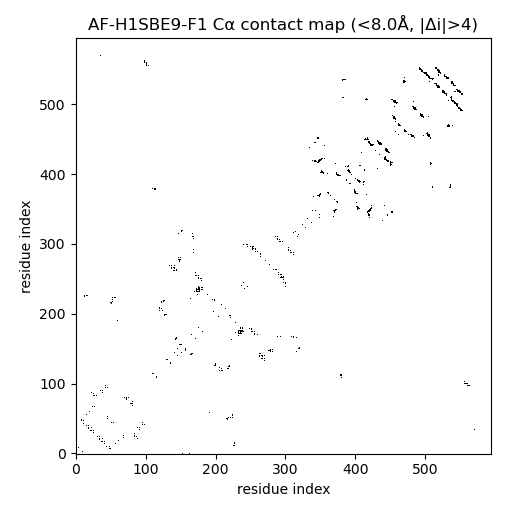-18.086 -5.431 1.00 93.38 159 LEU A CA 1
ATOM 1266 C C . LEU A 1 159 ? 16.204 -17.187 -4.851 1.00 93.38 159 LEU A C 1
ATOM 1268 O O . LEU A 1 159 ? 15.113 -17.127 -5.406 1.00 93.38 159 LEU A O 1
ATOM 1272 N N . PRO A 1 160 ? 16.472 -16.411 -3.787 1.00 88.81 160 PRO A N 1
ATOM 1273 C CA . PRO A 1 160 ? 15.539 -15.384 -3.336 1.00 88.81 160 PRO A CA 1
ATOM 1274 C C . PRO A 1 160 ? 15.298 -14.340 -4.436 1.00 88.81 160 PRO A C 1
ATOM 1276 O O . PRO A 1 160 ? 16.250 -13.735 -4.927 1.00 88.81 160 PRO A O 1
ATOM 1279 N N . TYR A 1 161 ? 14.035 -14.112 -4.799 1.00 87.19 161 TYR A N 1
ATOM 1280 C CA . TYR A 1 161 ? 13.630 -13.134 -5.810 1.00 87.19 161 TYR A CA 1
ATOM 1281 C C . TYR A 1 161 ? 12.688 -12.086 -5.209 1.00 87.19 161 TYR A C 1
ATOM 1283 O O . TYR A 1 161 ? 11.697 -12.422 -4.559 1.00 87.19 161 TYR A O 1
ATOM 1291 N N . ASP A 1 162 ? 12.999 -10.808 -5.419 1.00 78.25 162 ASP A N 1
ATOM 1292 C CA . ASP A 1 162 ? 12.288 -9.666 -4.830 1.00 78.25 162 ASP A CA 1
ATOM 1293 C C . ASP A 1 162 ? 11.160 -9.113 -5.721 1.00 78.25 162 ASP A C 1
ATOM 1295 O O . ASP A 1 162 ? 10.399 -8.240 -5.296 1.00 78.25 162 ASP A O 1
ATOM 1299 N N . GLY A 1 163 ? 10.991 -9.666 -6.926 1.00 79.81 163 GLY A N 1
ATOM 1300 C CA . GLY A 1 163 ? 9.894 -9.331 -7.830 1.00 79.81 163 GLY A CA 1
ATOM 1301 C C . GLY A 1 163 ? 10.193 -8.220 -8.834 1.00 79.81 163 GLY A C 1
ATOM 1302 O O . GLY A 1 163 ? 9.263 -7.816 -9.533 1.00 79.81 163 GLY A O 1
ATOM 1303 N N . LEU A 1 164 ? 11.433 -7.723 -8.924 1.00 83.94 164 LEU A N 1
ATOM 1304 C CA . LEU A 1 164 ? 11.813 -6.726 -9.924 1.00 83.94 164 LEU A CA 1
ATOM 1305 C C . LEU A 1 164 ? 12.663 -7.345 -11.042 1.00 83.94 164 LEU A C 1
ATOM 1307 O O . LEU A 1 164 ? 13.815 -7.711 -10.826 1.00 83.94 164 LEU A O 1
ATOM 1311 N N . SER A 1 165 ? 12.129 -7.353 -12.263 1.00 89.00 165 SER A N 1
ATOM 1312 C CA . SER A 1 165 ? 12.891 -7.686 -13.465 1.00 89.00 165 SER A CA 1
ATOM 1313 C C . SER A 1 165 ? 12.572 -6.752 -14.631 1.00 89.00 165 SER A C 1
ATOM 1315 O O . SER A 1 165 ? 11.536 -6.083 -14.677 1.00 89.00 165 SER A O 1
ATOM 1317 N N . ILE A 1 166 ? 13.506 -6.678 -15.574 1.00 90.81 166 ILE A N 1
ATOM 1318 C CA . ILE A 1 166 ? 13.434 -5.887 -16.798 1.00 90.81 166 ILE A CA 1
ATOM 1319 C C . ILE A 1 166 ? 13.528 -6.861 -17.967 1.00 90.81 166 ILE A C 1
ATOM 1321 O O . ILE A 1 166 ? 14.553 -7.506 -18.160 1.00 90.81 166 ILE A O 1
ATOM 1325 N N . SER A 1 167 ? 12.471 -6.939 -18.775 1.00 92.75 167 SER A N 1
ATOM 1326 C CA . SER A 1 167 ? 12.434 -7.886 -19.888 1.00 92.75 167 SER A CA 1
ATOM 1327 C C . SER A 1 167 ? 13.407 -7.511 -21.020 1.00 92.75 167 SER A C 1
ATOM 1329 O O . SER A 1 167 ? 13.780 -6.339 -21.163 1.00 92.75 167 SER A O 1
ATOM 1331 N N . PRO A 1 168 ? 13.766 -8.459 -21.906 1.00 93.81 168 PRO A N 1
ATOM 1332 C CA . PRO A 1 168 ? 14.696 -8.206 -23.014 1.00 93.81 168 PRO A CA 1
ATOM 1333 C C . PRO A 1 168 ? 14.253 -7.069 -23.931 1.00 93.81 168 PRO A C 1
ATOM 1335 O O . PRO A 1 168 ? 15.058 -6.245 -24.359 1.00 93.81 168 PRO A O 1
ATOM 1338 N N . VAL A 1 169 ? 12.947 -6.990 -24.189 1.00 95.50 169 VAL A N 1
ATOM 1339 C CA . VAL A 1 169 ? 12.340 -5.931 -25.001 1.00 95.50 169 VAL A CA 1
ATOM 1340 C C . VAL A 1 169 ? 12.513 -4.565 -24.330 1.00 95.50 169 VAL A C 1
ATOM 1342 O O . VAL A 1 169 ? 12.806 -3.577 -25.004 1.00 95.50 169 VAL A O 1
ATOM 1345 N N . VAL A 1 170 ? 12.386 -4.499 -23.001 1.00 95.50 170 VAL A N 1
ATOM 1346 C CA . VAL A 1 170 ? 12.584 -3.261 -22.237 1.00 95.50 170 VAL A CA 1
ATOM 1347 C C . VAL A 1 170 ? 14.056 -2.841 -22.250 1.00 95.50 170 VAL A C 1
ATOM 1349 O O . VAL A 1 170 ? 14.327 -1.671 -22.512 1.00 95.50 170 VAL A O 1
ATOM 1352 N N . ILE A 1 171 ? 15.003 -3.769 -22.054 1.00 95.94 171 ILE A N 1
ATOM 1353 C CA . ILE A 1 171 ? 16.452 -3.491 -22.152 1.00 95.94 171 ILE A CA 1
ATOM 1354 C C . ILE A 1 171 ? 16.787 -2.924 -23.534 1.00 95.94 171 ILE A C 1
ATOM 1356 O O . ILE A 1 171 ? 17.397 -1.858 -23.645 1.00 95.94 171 ILE A O 1
ATOM 1360 N N . PHE A 1 172 ? 16.334 -3.605 -24.588 1.00 96.69 172 PHE A N 1
ATOM 1361 C CA . PHE A 1 172 ? 16.554 -3.203 -25.971 1.00 96.69 172 PHE A CA 1
ATOM 1362 C C . PHE A 1 172 ? 16.072 -1.770 -26.231 1.00 96.69 172 PHE A C 1
ATOM 1364 O O . PHE A 1 172 ? 16.851 -0.918 -26.666 1.00 96.69 172 PHE A O 1
ATOM 1371 N N . PHE A 1 173 ? 14.812 -1.462 -25.909 1.00 96.94 173 PHE A N 1
ATOM 1372 C CA . PHE A 1 173 ? 14.271 -0.124 -26.147 1.00 96.94 173 PHE A CA 1
ATOM 1373 C C . PHE A 1 173 ? 14.853 0.936 -25.217 1.00 96.94 173 PHE A C 1
ATOM 1375 O O . PHE A 1 173 ? 14.986 2.085 -25.640 1.00 96.94 173 PHE A O 1
ATOM 1382 N N . ALA A 1 174 ? 15.240 0.584 -23.989 1.00 97.00 174 ALA A N 1
ATOM 1383 C CA . ALA A 1 174 ? 15.952 1.500 -23.110 1.00 97.00 174 ALA A CA 1
ATOM 1384 C C . ALA A 1 174 ? 17.284 1.927 -23.749 1.00 97.00 174 ALA A C 1
ATOM 1386 O O . ALA A 1 174 ? 17.560 3.122 -23.843 1.00 97.00 174 ALA A O 1
ATOM 1387 N N . ILE A 1 175 ? 18.063 0.985 -24.289 1.00 96.62 175 ILE A N 1
ATOM 1388 C CA . ILE A 1 175 ? 19.332 1.287 -24.972 1.00 96.62 175 ILE A CA 1
ATOM 1389 C C . ILE A 1 175 ? 19.097 2.087 -26.258 1.00 96.62 175 ILE A C 1
ATOM 1391 O O . ILE A 1 175 ? 19.800 3.069 -26.504 1.00 96.62 175 ILE A O 1
ATOM 1395 N N . CYS A 1 176 ? 18.079 1.749 -27.054 1.00 94.94 176 CYS A N 1
ATOM 1396 C CA . CYS A 1 176 ? 17.703 2.576 -28.203 1.00 94.94 176 CYS A CA 1
ATOM 1397 C C . CYS A 1 176 ? 17.335 4.008 -27.775 1.00 94.94 176 CYS A C 1
ATOM 1399 O O . CYS A 1 176 ? 17.775 4.968 -28.405 1.00 94.94 176 CYS A O 1
ATOM 1401 N N . GLY A 1 177 ? 16.582 4.173 -26.685 1.00 95.06 177 GLY A N 1
ATOM 1402 C CA . GLY A 1 177 ? 16.231 5.477 -26.120 1.00 95.06 177 GLY A CA 1
ATOM 1403 C C . GLY A 1 177 ? 17.438 6.253 -25.581 1.00 95.06 177 GLY A C 1
ATOM 1404 O O . GLY A 1 177 ? 17.470 7.482 -25.685 1.00 95.06 177 GLY A O 1
ATOM 1405 N N . LEU A 1 178 ? 18.448 5.559 -25.048 1.00 95.62 178 LEU A N 1
ATOM 1406 C CA . LEU A 1 178 ? 19.728 6.147 -24.648 1.00 95.62 178 LEU A CA 1
ATOM 1407 C C . LEU A 1 178 ? 20.501 6.669 -25.857 1.00 95.62 178 LEU A C 1
ATOM 1409 O O . LEU A 1 178 ? 20.960 7.802 -25.825 1.00 95.62 178 LEU A O 1
ATOM 1413 N N . LEU A 1 179 ? 20.639 5.869 -26.913 1.00 95.00 179 LEU A N 1
ATOM 1414 C CA . LEU A 1 179 ? 21.538 6.180 -28.027 1.00 95.00 179 LEU A CA 1
ATOM 1415 C C . LEU A 1 179 ? 20.895 7.068 -29.106 1.00 95.00 179 LEU A C 1
ATOM 1417 O O . LEU A 1 179 ? 21.578 7.918 -29.673 1.00 95.00 179 LEU A O 1
ATOM 1421 N N . LEU A 1 180 ? 19.592 6.924 -29.377 1.00 93.50 180 LEU A N 1
ATOM 1422 C CA . LEU A 1 180 ? 18.885 7.697 -30.415 1.00 93.50 180 LEU A CA 1
ATOM 1423 C C . LEU A 1 180 ? 18.176 8.935 -29.864 1.00 93.50 180 LEU A C 1
ATOM 1425 O O . LEU A 1 180 ? 18.066 9.943 -30.558 1.00 93.50 180 LEU A O 1
ATOM 1429 N N . ALA A 1 181 ? 17.700 8.879 -28.617 1.00 94.50 181 ALA A N 1
ATOM 1430 C CA . ALA A 1 181 ? 16.895 9.938 -28.011 1.00 94.50 181 ALA A CA 1
ATOM 1431 C C . ALA A 1 181 ? 17.563 10.586 -26.788 1.00 94.50 181 ALA A C 1
ATOM 1433 O O . ALA A 1 181 ? 16.865 11.183 -25.967 1.00 94.50 181 ALA A O 1
ATOM 1434 N N . TYR A 1 182 ? 18.899 10.520 -26.653 1.00 94.69 182 TYR A N 1
ATOM 1435 C CA . TYR A 1 182 ? 19.608 11.023 -25.464 1.00 94.69 182 TYR A CA 1
ATOM 1436 C C . TYR A 1 182 ? 19.219 12.455 -25.089 1.00 94.69 182 TYR A C 1
ATOM 1438 O O . TYR A 1 182 ? 18.969 12.776 -23.931 1.00 94.69 182 TYR A O 1
ATOM 1446 N N . ARG A 1 183 ? 19.113 13.352 -26.076 1.00 93.06 183 ARG A N 1
ATOM 1447 C CA . ARG A 1 183 ? 18.790 14.769 -25.825 1.00 93.06 183 ARG A CA 1
ATOM 1448 C C . ARG A 1 183 ? 17.402 14.948 -25.200 1.00 93.06 183 ARG A C 1
ATOM 1450 O O . ARG A 1 183 ? 17.164 15.940 -24.509 1.00 93.06 183 ARG A O 1
ATOM 1457 N N . GLN A 1 184 ? 16.498 14.007 -25.445 1.00 93.25 184 GLN A N 1
ATOM 1458 C CA . GLN A 1 184 ? 15.149 13.943 -24.899 1.00 93.25 184 GLN A CA 1
ATOM 1459 C C . GLN A 1 184 ? 15.107 13.137 -23.591 1.00 93.25 184 GLN A C 1
ATOM 1461 O O . GLN A 1 184 ? 14.282 13.447 -22.730 1.00 93.25 184 GLN A O 1
ATOM 1466 N N . THR A 1 185 ? 15.998 12.152 -23.429 1.00 95.50 185 THR A N 1
ATOM 1467 C CA . THR A 1 185 ? 15.971 11.171 -22.336 1.00 95.50 185 THR A CA 1
ATOM 1468 C C . THR A 1 185 ? 16.991 11.394 -21.215 1.00 95.50 185 THR A C 1
ATOM 1470 O O . THR A 1 185 ? 16.820 10.818 -20.146 1.00 95.50 185 THR A O 1
ATOM 1473 N N . TRP A 1 186 ? 18.008 12.250 -21.384 1.00 95.69 186 TRP A N 1
ATOM 1474 C CA . TRP A 1 186 ? 19.126 12.391 -20.430 1.00 95.69 186 TRP A CA 1
ATOM 1475 C C . TRP A 1 186 ? 18.678 12.684 -18.991 1.00 95.69 186 TRP A C 1
ATOM 1477 O O . TRP A 1 186 ? 19.247 12.149 -18.047 1.00 95.69 186 TRP A O 1
ATOM 1487 N N . GLY A 1 187 ? 17.635 13.502 -18.808 1.00 95.50 187 GLY A N 1
ATOM 1488 C CA . GLY A 1 187 ? 17.111 13.829 -17.478 1.00 95.50 187 GLY A CA 1
ATOM 1489 C C . GLY A 1 187 ? 16.465 12.626 -16.784 1.00 95.50 187 GLY A C 1
ATOM 1490 O O . GLY A 1 187 ? 16.538 12.503 -15.566 1.00 95.50 187 GLY A O 1
ATOM 1491 N N . TRP A 1 188 ? 15.886 11.707 -17.559 1.00 96.62 188 TRP A N 1
ATOM 1492 C CA . TRP A 1 188 ? 15.336 10.450 -17.049 1.00 96.62 188 TRP A CA 1
ATOM 1493 C C . TRP A 1 188 ? 16.448 9.465 -16.692 1.00 96.62 188 TRP A C 1
ATOM 1495 O O . TRP A 1 188 ? 16.370 8.823 -15.651 1.00 96.62 188 TRP A O 1
ATOM 1505 N N . TRP A 1 189 ? 17.525 9.415 -17.483 1.00 96.69 189 TRP A N 1
ATOM 1506 C CA . TRP A 1 189 ? 18.732 8.661 -17.131 1.00 96.69 189 TRP A CA 1
ATOM 1507 C C . TRP A 1 189 ? 19.398 9.179 -15.858 1.00 96.69 189 TRP A C 1
ATOM 1509 O O . TRP A 1 189 ? 19.801 8.381 -15.018 1.00 96.69 189 TRP A O 1
ATOM 1519 N N . LEU A 1 190 ? 19.445 10.501 -15.668 1.00 96.19 190 LEU A N 1
ATOM 1520 C CA . LEU A 1 190 ? 19.912 11.104 -14.421 1.00 96.19 190 LEU A CA 1
ATOM 1521 C C . LEU A 1 190 ? 19.037 10.681 -13.231 1.00 96.19 190 LEU A C 1
ATOM 1523 O O . LEU A 1 190 ? 19.570 10.330 -12.183 1.00 96.19 190 LEU A O 1
ATOM 1527 N N . ALA A 1 191 ? 17.709 10.663 -13.390 1.00 95.75 191 ALA A N 1
ATOM 1528 C CA . ALA A 1 191 ? 16.805 10.180 -12.346 1.00 95.75 191 ALA A CA 1
ATOM 1529 C C . ALA A 1 191 ? 17.059 8.699 -12.003 1.00 95.75 191 ALA A C 1
ATOM 1531 O O . ALA A 1 191 ? 17.156 8.363 -10.825 1.00 95.75 191 ALA A O 1
ATOM 1532 N N . ILE A 1 192 ? 17.238 7.834 -13.011 1.00 96.19 192 ILE A N 1
ATOM 1533 C CA . ILE A 1 192 ? 17.604 6.419 -12.813 1.00 96.19 192 ILE A CA 1
ATOM 1534 C C . ILE A 1 192 ? 18.933 6.314 -12.057 1.00 96.19 192 ILE A C 1
ATOM 1536 O O . ILE A 1 192 ? 19.011 5.600 -11.062 1.00 96.19 192 ILE A O 1
ATOM 1540 N N . ALA A 1 193 ? 19.958 7.065 -12.470 1.00 96.69 193 ALA A N 1
ATOM 1541 C CA . ALA A 1 193 ? 21.267 7.055 -11.823 1.00 96.69 193 ALA A CA 1
ATOM 1542 C C . ALA A 1 193 ? 21.192 7.482 -10.347 1.00 96.69 193 ALA A C 1
ATOM 1544 O O . ALA A 1 193 ? 21.776 6.820 -9.493 1.00 96.69 193 ALA A O 1
ATOM 1545 N N . ILE A 1 194 ? 20.430 8.534 -10.025 1.00 95.69 194 ILE A N 1
ATOM 1546 C CA . ILE A 1 194 ? 20.208 8.983 -8.641 1.00 95.69 194 ILE A CA 1
ATOM 1547 C C . ILE A 1 194 ? 19.528 7.884 -7.812 1.00 95.69 194 ILE A C 1
ATOM 1549 O O . ILE A 1 194 ? 19.947 7.610 -6.688 1.00 95.69 194 ILE A O 1
ATOM 1553 N N . VAL A 1 195 ? 18.507 7.218 -8.359 1.00 94.69 195 VAL A N 1
ATOM 1554 C CA . VAL A 1 195 ? 17.834 6.103 -7.675 1.00 94.69 195 VAL A CA 1
ATOM 1555 C C . VAL A 1 195 ? 18.784 4.920 -7.465 1.00 94.69 195 VAL A C 1
ATOM 1557 O O . VAL A 1 195 ? 18.782 4.328 -6.386 1.00 94.69 195 VAL A O 1
ATOM 1560 N N . CYS A 1 196 ? 19.638 4.603 -8.441 1.00 94.69 196 CYS A N 1
ATOM 1561 C CA . CYS A 1 196 ? 20.684 3.593 -8.285 1.00 94.69 196 CYS A CA 1
ATOM 1562 C C . CYS A 1 196 ? 21.671 3.975 -7.174 1.00 94.69 196 CYS A C 1
ATOM 1564 O O . CYS A 1 196 ? 21.991 3.129 -6.345 1.00 94.69 196 CYS A O 1
ATOM 1566 N N . VAL A 1 197 ? 22.091 5.243 -7.077 1.00 95.88 197 VAL A N 1
ATOM 1567 C CA . VAL A 1 197 ? 22.938 5.716 -5.966 1.00 95.88 197 VAL A CA 1
ATOM 1568 C C . VAL A 1 197 ? 22.251 5.479 -4.620 1.00 95.88 197 VAL A C 1
ATOM 1570 O O . VAL A 1 197 ? 22.864 4.907 -3.725 1.00 95.88 197 VAL A O 1
ATOM 1573 N N . PHE A 1 198 ? 20.970 5.828 -4.475 1.00 94.88 198 PHE A N 1
ATOM 1574 C CA . PHE A 1 198 ? 20.216 5.534 -3.248 1.00 94.88 198 PHE A CA 1
ATOM 1575 C C . PHE A 1 198 ? 19.979 4.038 -3.005 1.00 94.88 198 PHE A C 1
ATOM 1577 O O . PHE A 1 198 ? 19.733 3.649 -1.872 1.00 94.88 198 PHE A O 1
ATOM 1584 N N . THR A 1 199 ? 20.026 3.199 -4.037 1.00 93.19 199 THR A N 1
ATOM 1585 C CA . THR A 1 199 ? 19.845 1.746 -3.901 1.00 93.19 199 THR A CA 1
ATOM 1586 C C . THR A 1 199 ? 21.136 1.064 -3.452 1.00 93.19 199 THR A C 1
ATOM 1588 O O . THR A 1 199 ? 21.101 0.203 -2.581 1.00 93.19 199 THR A O 1
ATOM 1591 N N . PHE A 1 200 ? 22.275 1.453 -4.030 1.00 93.75 200 PHE A N 1
ATOM 1592 C CA . PHE A 1 200 ? 23.556 0.765 -3.842 1.00 93.75 200 PHE A CA 1
ATOM 1593 C C . PHE A 1 200 ? 24.513 1.474 -2.874 1.00 93.75 200 PHE A C 1
ATOM 1595 O O . PHE A 1 200 ? 25.544 0.912 -2.521 1.00 93.75 200 PHE A O 1
ATOM 1602 N N . SER A 1 201 ? 24.198 2.691 -2.417 1.00 94.19 201 SER A N 1
ATOM 1603 C CA . SER A 1 201 ? 24.961 3.388 -1.376 1.00 94.19 201 SER A CA 1
ATOM 1604 C C . SER A 1 201 ? 24.147 3.479 -0.081 1.00 94.19 201 SER A C 1
ATOM 1606 O O . SER A 1 201 ? 23.251 4.326 0.019 1.00 94.19 201 SER A O 1
ATOM 1608 N N . PRO A 1 202 ? 24.478 2.676 0.951 1.00 92.19 202 PRO A N 1
ATOM 1609 C CA . PRO A 1 202 ? 23.827 2.763 2.257 1.00 92.19 202 PRO A CA 1
ATOM 1610 C C . PRO A 1 202 ? 23.882 4.175 2.851 1.00 92.19 202 PRO A C 1
ATOM 1612 O O . PRO A 1 202 ? 22.891 4.660 3.389 1.00 92.19 202 PRO A O 1
ATOM 1615 N N . THR A 1 203 ? 25.007 4.878 2.695 1.00 94.62 203 THR A N 1
ATOM 1616 C CA . THR A 1 203 ? 25.179 6.256 3.179 1.00 94.62 203 THR A CA 1
ATOM 1617 C C . THR A 1 203 ? 24.211 7.224 2.502 1.00 94.62 203 THR A C 1
ATOM 1619 O O . THR A 1 203 ? 23.548 8.006 3.187 1.00 94.62 203 THR A O 1
ATOM 1622 N N . ALA A 1 204 ? 24.083 7.155 1.171 1.00 94.94 204 ALA A N 1
ATOM 1623 C CA . ALA A 1 204 ? 23.128 7.986 0.443 1.00 94.94 204 ALA A CA 1
ATOM 1624 C C . ALA A 1 204 ? 21.690 7.649 0.855 1.00 94.94 204 ALA A C 1
ATOM 1626 O O . ALA A 1 204 ? 20.891 8.547 1.108 1.00 94.94 204 ALA A O 1
ATOM 1627 N N . TYR A 1 205 ? 21.358 6.363 0.987 1.00 92.94 205 TYR A N 1
ATOM 1628 C CA . TYR A 1 205 ? 20.027 5.950 1.419 1.00 92.94 205 TYR A CA 1
ATOM 1629 C C . TYR A 1 205 ? 19.675 6.459 2.820 1.00 92.94 205 TYR A C 1
ATOM 1631 O O . TYR A 1 205 ? 18.603 7.028 3.010 1.00 92.94 205 TYR A O 1
ATOM 1639 N N . ILE A 1 206 ? 20.594 6.340 3.783 1.00 93.62 206 ILE A N 1
ATOM 1640 C CA . ILE A 1 206 ? 20.416 6.859 5.147 1.00 93.62 206 ILE A CA 1
ATOM 1641 C C . ILE A 1 206 ? 20.208 8.377 5.128 1.00 93.62 206 ILE A C 1
ATOM 1643 O O . ILE A 1 206 ? 19.361 8.886 5.863 1.00 93.62 206 ILE A O 1
ATOM 1647 N N . PHE A 1 207 ? 20.935 9.106 4.276 1.00 94.81 207 PHE A N 1
ATOM 1648 C CA . PHE A 1 207 ? 20.684 10.530 4.058 1.00 94.81 207 PHE A CA 1
ATOM 1649 C C . PHE A 1 207 ? 19.252 10.768 3.550 1.00 94.81 207 PHE A C 1
ATOM 1651 O O . PHE A 1 207 ? 18.535 11.610 4.090 1.00 94.81 207 PHE A O 1
ATOM 1658 N N . GLY A 1 208 ? 18.795 9.978 2.577 1.00 93.00 208 GLY A N 1
ATOM 1659 C CA . GLY A 1 208 ? 17.426 10.044 2.070 1.00 93.00 208 GLY A CA 1
ATOM 1660 C C . GLY A 1 208 ? 16.358 9.758 3.134 1.00 93.00 208 GLY A C 1
ATOM 1661 O O . GLY A 1 208 ? 15.352 10.463 3.213 1.00 93.00 208 GLY A O 1
ATOM 1662 N N . VAL A 1 209 ? 16.595 8.778 4.008 1.00 91.75 209 VAL A N 1
ATOM 1663 C CA . VAL A 1 209 ? 15.709 8.443 5.137 1.00 91.75 209 VAL A CA 1
ATOM 1664 C C . VAL A 1 209 ? 15.632 9.598 6.135 1.00 91.75 209 VAL A C 1
ATOM 1666 O O . VAL A 1 209 ? 14.539 9.951 6.571 1.00 91.75 209 VAL A O 1
ATOM 1669 N N . LYS A 1 210 ? 16.771 10.212 6.476 1.00 91.38 210 LYS A N 1
ATOM 1670 C CA . LYS A 1 210 ? 16.842 11.291 7.473 1.00 91.38 210 LYS A CA 1
ATOM 1671 C C . LYS A 1 210 ? 16.304 12.630 6.966 1.00 91.38 210 LYS A C 1
ATOM 1673 O O . LYS A 1 210 ? 15.721 13.366 7.755 1.00 91.38 210 LYS A O 1
ATOM 1678 N N . TYR A 1 211 ? 16.511 12.952 5.688 1.00 92.81 211 TYR A N 1
ATOM 1679 C CA . TYR A 1 211 ? 16.319 14.319 5.184 1.00 92.81 211 TYR A CA 1
ATOM 1680 C C . TYR A 1 211 ? 15.387 14.441 3.974 1.00 92.81 211 TYR A C 1
ATOM 1682 O O . TYR A 1 211 ? 14.866 15.526 3.734 1.00 92.81 211 TYR A O 1
ATOM 1690 N N . LEU A 1 212 ? 15.163 13.367 3.209 1.00 92.81 212 LEU A N 1
ATOM 1691 C CA . LEU A 1 212 ? 14.398 13.411 1.950 1.00 92.81 212 LEU A CA 1
ATOM 1692 C C . LEU A 1 212 ? 13.039 12.701 2.031 1.00 92.81 212 LEU A C 1
ATOM 1694 O O . LEU A 1 212 ? 12.385 12.507 1.011 1.00 92.81 212 LEU A O 1
ATOM 1698 N N . GLY A 1 213 ? 12.603 12.294 3.226 1.00 89.19 213 GLY A N 1
ATOM 1699 C CA . GLY A 1 213 ? 11.299 11.653 3.428 1.00 89.19 213 GLY A CA 1
ATOM 1700 C C . GLY A 1 213 ? 11.235 10.182 3.003 1.00 89.19 213 GLY A C 1
ATOM 1701 O O . GLY A 1 213 ? 10.144 9.652 2.798 1.00 89.19 213 GLY A O 1
ATOM 1702 N N . PHE A 1 214 ? 12.373 9.482 2.880 1.00 88.81 214 PHE A N 1
ATOM 1703 C CA . PHE A 1 214 ? 12.362 8.036 2.587 1.00 88.81 214 PHE A CA 1
ATOM 1704 C C . PHE A 1 214 ? 12.012 7.173 3.810 1.00 88.81 214 PHE A C 1
ATOM 1706 O O . PHE A 1 214 ? 11.906 5.959 3.690 1.00 88.81 214 PHE A O 1
ATOM 1713 N N . ASN A 1 215 ? 11.771 7.786 4.971 1.00 86.12 215 ASN A N 1
ATOM 1714 C CA . ASN A 1 215 ? 11.340 7.122 6.203 1.00 86.12 215 ASN A CA 1
ATOM 1715 C C . ASN A 1 215 ? 9.839 6.753 6.235 1.00 86.12 215 ASN A C 1
ATOM 1717 O O . ASN A 1 215 ? 9.361 6.197 7.224 1.00 86.12 215 ASN A O 1
ATOM 1721 N N . LEU A 1 216 ? 9.071 7.049 5.181 1.00 82.75 216 LEU A N 1
ATOM 1722 C CA . LEU A 1 216 ? 7.635 6.740 5.147 1.00 82.75 216 LEU A CA 1
ATOM 1723 C C . LEU A 1 216 ? 7.343 5.247 4.919 1.00 82.75 216 LEU A C 1
ATOM 1725 O O . LEU A 1 216 ? 6.296 4.744 5.329 1.00 82.75 216 LEU A O 1
ATOM 1729 N N . SER A 1 217 ? 8.251 4.515 4.268 1.00 80.19 217 SER A N 1
ATOM 1730 C CA . SER A 1 217 ? 8.096 3.089 3.964 1.00 80.19 217 SER A CA 1
ATOM 1731 C C . SER A 1 217 ? 9.471 2.421 3.828 1.00 80.19 217 SER A C 1
ATOM 1733 O O . SER A 1 217 ? 10.451 3.108 3.577 1.00 80.19 217 SER A O 1
ATOM 1735 N N . PRO A 1 218 ? 9.583 1.095 4.008 1.00 79.19 218 PRO A N 1
ATOM 1736 C CA . PRO A 1 218 ? 10.796 0.336 3.691 1.00 79.19 218 PRO A CA 1
ATOM 1737 C C . PRO A 1 218 ? 10.886 -0.102 2.213 1.00 79.19 218 PRO A C 1
ATOM 1739 O O . PRO A 1 218 ? 11.444 -1.151 1.909 1.00 79.19 218 PRO A O 1
ATOM 1742 N N . SER A 1 219 ? 10.290 0.640 1.273 1.00 82.62 219 SER A N 1
ATOM 1743 C CA . SER A 1 219 ? 10.360 0.267 -0.148 1.00 82.62 219 SER A CA 1
ATOM 1744 C C . SER A 1 219 ? 11.795 0.389 -0.645 1.00 82.62 219 SER A C 1
ATOM 1746 O O . SER A 1 219 ? 12.469 1.389 -0.372 1.00 82.62 219 SER A O 1
ATOM 1748 N N . THR A 1 220 ? 12.229 -0.574 -1.454 1.00 85.56 220 THR A N 1
ATOM 1749 C CA . THR A 1 220 ? 13.489 -0.456 -2.186 1.00 85.56 220 THR A CA 1
ATOM 1750 C C . THR A 1 220 ? 13.393 0.739 -3.145 1.00 85.56 220 THR A C 1
ATOM 1752 O O . THR A 1 220 ? 12.374 0.893 -3.832 1.00 85.56 220 THR A O 1
ATOM 1755 N N . PRO A 1 221 ? 14.404 1.630 -3.201 1.00 89.69 221 PRO A N 1
ATOM 1756 C CA . PRO A 1 221 ? 14.379 2.750 -4.140 1.00 89.69 221 PRO A CA 1
ATOM 1757 C C . PRO A 1 221 ? 14.312 2.279 -5.590 1.00 89.69 221 PRO A C 1
ATOM 1759 O O . PRO A 1 221 ? 13.679 2.935 -6.412 1.00 89.69 221 PRO A O 1
ATOM 1762 N N . LEU A 1 222 ? 14.896 1.121 -5.899 1.00 90.38 222 LEU A N 1
ATOM 1763 C CA . LEU A 1 222 ? 14.991 0.586 -7.252 1.00 90.38 222 LEU A CA 1
ATOM 1764 C C . LEU A 1 222 ? 13.634 0.460 -7.962 1.00 90.38 222 LEU A C 1
ATOM 1766 O O . LEU A 1 222 ? 13.541 0.796 -9.141 1.00 90.38 222 LEU A O 1
ATOM 1770 N N . GLY A 1 223 ? 12.558 0.101 -7.252 1.00 88.00 223 GLY A N 1
ATOM 1771 C CA . GLY A 1 223 ? 11.207 0.040 -7.832 1.00 88.00 223 GLY A CA 1
ATOM 1772 C C . GLY A 1 223 ? 10.691 1.389 -8.363 1.00 88.00 223 GLY A C 1
ATOM 1773 O O . GLY A 1 223 ? 9.825 1.438 -9.236 1.00 88.00 223 GLY A O 1
ATOM 1774 N N . THR A 1 224 ? 11.256 2.510 -7.903 1.00 89.94 224 THR A N 1
ATOM 1775 C CA . THR A 1 224 ? 10.908 3.854 -8.399 1.00 89.94 224 THR A CA 1
ATOM 1776 C C . THR A 1 224 ? 11.522 4.173 -9.764 1.00 89.94 224 THR A C 1
ATOM 1778 O O . THR A 1 224 ? 11.080 5.110 -10.426 1.00 89.94 224 THR A O 1
ATOM 1781 N N . THR A 1 225 ? 12.476 3.363 -10.246 1.00 92.06 225 THR A N 1
ATOM 1782 C CA . THR A 1 225 ? 13.024 3.496 -11.607 1.00 92.06 225 THR A CA 1
ATOM 1783 C C . THR A 1 225 ? 12.008 3.156 -12.697 1.00 92.06 225 THR A C 1
ATOM 1785 O O . THR A 1 225 ? 12.192 3.592 -13.834 1.00 92.06 225 THR A O 1
ATOM 1788 N N . LEU A 1 226 ? 10.917 2.448 -12.364 1.00 91.44 226 LEU A N 1
ATOM 1789 C CA . LEU A 1 226 ? 9.943 1.958 -13.341 1.00 91.44 226 LEU A CA 1
ATOM 1790 C C . LEU A 1 226 ? 9.306 3.086 -14.172 1.00 91.44 226 LEU A C 1
ATOM 1792 O O . LEU A 1 226 ? 9.127 2.934 -15.380 1.00 91.44 226 LEU A O 1
ATOM 1796 N N . LEU A 1 227 ? 8.998 4.242 -13.574 1.00 93.00 227 LEU A N 1
ATOM 1797 C CA . LEU A 1 227 ? 8.449 5.369 -14.335 1.00 93.00 227 LEU A CA 1
ATOM 1798 C C . LEU A 1 227 ? 9.503 5.993 -15.273 1.00 93.00 227 LEU A C 1
ATOM 1800 O O . LEU A 1 227 ? 9.238 6.047 -16.477 1.00 93.00 227 LEU A O 1
ATOM 1804 N N . PRO A 1 228 ? 10.690 6.429 -14.797 1.00 95.06 228 PRO A N 1
ATOM 1805 C CA . PRO A 1 228 ? 11.753 6.907 -15.677 1.00 95.06 228 PRO A CA 1
ATOM 1806 C C . PRO A 1 228 ? 12.109 5.940 -16.810 1.00 95.06 228 PRO A C 1
ATOM 1808 O O . PRO A 1 228 ? 12.182 6.373 -17.960 1.00 95.06 228 PRO A O 1
ATOM 1811 N N . ILE A 1 229 ? 12.279 4.643 -16.525 1.00 95.44 229 ILE A N 1
ATOM 1812 C CA . ILE A 1 229 ? 12.636 3.662 -17.558 1.00 95.44 229 ILE A CA 1
ATOM 1813 C C . ILE A 1 229 ? 11.506 3.490 -18.577 1.00 95.44 229 ILE A C 1
ATOM 1815 O O . ILE A 1 229 ? 11.782 3.451 -19.771 1.00 95.44 229 ILE A O 1
ATOM 1819 N N . THR A 1 230 ? 10.239 3.506 -18.148 1.00 93.88 230 THR A N 1
ATOM 1820 C CA . THR A 1 230 ? 9.084 3.463 -19.062 1.00 93.88 230 THR A CA 1
ATOM 1821 C C . THR A 1 230 ? 9.079 4.662 -20.009 1.00 93.88 230 THR A C 1
ATOM 1823 O O . THR A 1 230 ? 8.828 4.506 -21.203 1.00 93.88 230 THR A O 1
ATOM 1826 N N . VAL A 1 231 ? 9.407 5.862 -19.514 1.00 94.56 231 VAL A N 1
ATOM 1827 C CA . VAL A 1 231 ? 9.520 7.054 -20.368 1.00 94.56 231 VAL A CA 1
ATOM 1828 C C . VAL A 1 231 ? 10.665 6.900 -21.373 1.00 94.56 231 VAL A C 1
ATOM 1830 O O . VAL A 1 231 ? 10.470 7.178 -22.555 1.00 94.56 231 VAL A O 1
ATOM 1833 N N . VAL A 1 232 ? 11.840 6.431 -20.942 1.00 96.88 232 VAL A N 1
ATOM 1834 C CA . VAL A 1 232 ? 12.980 6.175 -21.843 1.00 96.88 232 VAL A CA 1
ATOM 1835 C C . VAL A 1 232 ? 12.614 5.152 -22.921 1.00 96.88 232 VAL A C 1
ATOM 1837 O O . VAL A 1 232 ? 12.875 5.390 -24.100 1.00 96.88 232 VAL A O 1
ATOM 1840 N N . VAL A 1 233 ? 11.972 4.052 -22.531 1.00 96.19 233 VAL A N 1
ATOM 1841 C CA . VAL A 1 233 ? 11.503 2.988 -23.428 1.00 96.19 233 VAL A CA 1
ATOM 1842 C C . VAL A 1 233 ? 10.500 3.534 -24.434 1.00 96.19 233 VAL A C 1
ATOM 1844 O O . VAL A 1 233 ? 10.643 3.261 -25.619 1.00 96.19 233 VAL A O 1
ATOM 1847 N N . ALA A 1 234 ? 9.542 4.363 -24.011 1.00 94.50 234 ALA A N 1
ATOM 1848 C CA . ALA A 1 234 ? 8.581 4.992 -24.915 1.00 94.50 234 ALA A CA 1
ATOM 1849 C C . ALA A 1 234 ? 9.268 5.861 -25.984 1.00 94.50 234 ALA A C 1
ATOM 1851 O O . ALA A 1 234 ? 8.896 5.792 -27.154 1.00 94.50 234 ALA A O 1
ATOM 1852 N N . TYR A 1 235 ? 10.305 6.625 -25.617 1.00 94.62 235 TYR A N 1
ATOM 1853 C CA . TYR A 1 235 ? 11.128 7.337 -26.603 1.00 94.62 235 TYR A CA 1
ATOM 1854 C C . TYR A 1 235 ? 11.909 6.373 -27.504 1.00 94.62 235 TYR A C 1
ATOM 1856 O O . TYR A 1 235 ? 11.986 6.608 -28.704 1.00 94.62 235 TYR A O 1
ATOM 1864 N N . GLY A 1 236 ? 12.464 5.287 -26.962 1.00 94.31 236 GLY A N 1
ATOM 1865 C CA . GLY A 1 236 ? 13.125 4.248 -27.755 1.00 94.31 236 GLY A CA 1
ATOM 1866 C C . GLY A 1 236 ? 12.193 3.629 -28.799 1.00 94.31 236 GLY A C 1
ATOM 1867 O O . GLY A 1 236 ? 12.563 3.525 -29.967 1.00 94.31 236 GLY A O 1
ATOM 1868 N N . VAL A 1 237 ? 10.963 3.293 -28.405 1.00 92.94 237 VAL A N 1
ATOM 1869 C CA . VAL A 1 237 ? 9.912 2.788 -29.299 1.00 92.94 237 VAL A CA 1
ATOM 1870 C C . VAL A 1 237 ? 9.566 3.823 -30.368 1.00 92.94 237 VAL A C 1
ATOM 1872 O O . VAL A 1 237 ? 9.566 3.481 -31.546 1.00 92.94 237 VAL A O 1
ATOM 1875 N N . ASP A 1 238 ? 9.327 5.082 -29.990 1.00 92.06 238 ASP A N 1
ATOM 1876 C CA . ASP A 1 238 ? 9.022 6.171 -30.931 1.00 92.06 238 ASP A CA 1
ATOM 1877 C C . ASP A 1 238 ? 10.137 6.356 -31.974 1.00 92.06 238 ASP A C 1
ATOM 1879 O O . ASP A 1 238 ? 9.863 6.464 -33.169 1.00 92.06 238 ASP A O 1
ATOM 1883 N N . GLN A 1 239 ? 11.407 6.296 -31.554 1.00 90.50 239 GLN A N 1
ATOM 1884 C CA . GLN A 1 239 ? 12.535 6.370 -32.482 1.00 90.50 239 GLN A CA 1
ATOM 1885 C C . GLN A 1 239 ? 12.584 5.163 -33.426 1.00 90.50 239 GLN A C 1
ATOM 1887 O O . GLN A 1 239 ? 12.731 5.347 -34.630 1.00 90.50 239 GLN A O 1
ATOM 1892 N N . ILE A 1 240 ? 12.435 3.937 -32.925 1.00 89.94 240 ILE A N 1
ATOM 1893 C CA . ILE A 1 240 ? 12.547 2.735 -33.764 1.00 89.94 240 ILE A CA 1
ATOM 1894 C C . ILE A 1 240 ? 11.349 2.577 -34.711 1.00 89.94 240 ILE A C 1
ATOM 1896 O O . ILE A 1 240 ? 11.537 2.261 -35.883 1.00 89.94 240 ILE A O 1
ATOM 1900 N N . VAL A 1 241 ? 10.126 2.818 -34.235 1.00 86.81 241 VAL A N 1
ATOM 1901 C CA . VAL A 1 241 ? 8.895 2.658 -35.028 1.00 86.81 241 VAL A CA 1
ATOM 1902 C C . VAL A 1 241 ? 8.676 3.843 -35.975 1.00 86.81 241 VAL A C 1
ATOM 1904 O O . VAL A 1 241 ? 8.194 3.657 -37.092 1.00 86.81 241 VAL A O 1
ATOM 1907 N N . GLY A 1 242 ? 9.035 5.061 -35.559 1.00 79.19 242 GLY A N 1
ATOM 1908 C CA . GLY A 1 242 ? 8.833 6.281 -36.344 1.00 79.19 242 GLY A CA 1
ATOM 1909 C C . GLY A 1 242 ? 9.805 6.456 -37.517 1.00 79.19 242 GLY A C 1
ATOM 1910 O O . GLY A 1 242 ? 9.469 7.124 -38.498 1.00 79.19 242 GLY A O 1
ATOM 1911 N N . HIS A 1 243 ? 10.996 5.848 -37.470 1.00 72.19 243 HIS A N 1
ATOM 1912 C CA . HIS A 1 243 ? 11.986 5.965 -38.543 1.00 72.19 243 HIS A CA 1
ATOM 1913 C C . HIS A 1 243 ? 11.703 4.977 -39.682 1.00 72.19 243 HIS A C 1
ATOM 1915 O O . HIS A 1 243 ? 12.102 3.816 -39.640 1.00 72.19 243 HIS A O 1
ATOM 1921 N N . ARG A 1 244 ? 11.099 5.471 -40.773 1.00 57.03 244 ARG A N 1
ATOM 1922 C CA . ARG A 1 244 ? 10.905 4.696 -42.019 1.00 57.03 244 ARG A CA 1
ATOM 1923 C C . ARG A 1 244 ? 12.220 4.235 -42.673 1.00 57.03 244 ARG A C 1
ATOM 1925 O O . ARG A 1 244 ? 12.206 3.287 -43.451 1.00 57.03 244 ARG A O 1
ATOM 1932 N N . HIS A 1 245 ? 13.353 4.861 -42.338 1.00 57.62 245 HIS A N 1
ATOM 1933 C CA . HIS A 1 245 ? 14.684 4.484 -42.819 1.00 57.62 245 HIS A CA 1
ATOM 1934 C C . HIS A 1 245 ? 15.659 4.267 -41.650 1.00 57.62 245 HIS A C 1
ATOM 1936 O O . HIS A 1 245 ? 16.393 5.168 -41.255 1.00 57.62 245 HIS A O 1
ATOM 1942 N N . ILE A 1 246 ? 15.705 3.036 -41.125 1.00 65.81 246 ILE A N 1
ATOM 1943 C CA . ILE A 1 246 ? 16.631 2.602 -40.055 1.00 65.81 246 ILE A CA 1
ATOM 1944 C C . ILE A 1 246 ? 18.110 2.586 -40.496 1.00 65.81 246 ILE A C 1
ATOM 1946 O O . ILE A 1 246 ? 18.988 2.365 -39.670 1.00 65.81 246 ILE A O 1
ATOM 1950 N N . ALA A 1 247 ? 18.442 2.886 -41.758 1.00 66.69 247 ALA A N 1
ATOM 1951 C CA . ALA A 1 247 ? 19.817 2.818 -42.268 1.00 66.69 247 ALA A CA 1
ATOM 1952 C C . ALA A 1 247 ? 20.850 3.556 -41.381 1.00 66.69 247 ALA A C 1
ATOM 1954 O O . ALA A 1 247 ? 21.918 3.009 -41.122 1.00 66.69 247 ALA A O 1
ATOM 1955 N N . GLY A 1 248 ? 20.504 4.729 -40.831 1.00 73.75 248 GLY A N 1
ATOM 1956 C CA . GLY A 1 248 ? 21.361 5.473 -39.890 1.00 73.75 248 GLY A CA 1
ATOM 1957 C C . GLY A 1 248 ? 21.326 4.987 -38.430 1.00 73.75 248 GLY A C 1
ATOM 1958 O O . GLY A 1 248 ? 22.228 5.298 -37.658 1.00 73.75 248 GLY A O 1
ATOM 1959 N N . ALA A 1 249 ? 20.314 4.204 -38.049 1.00 83.88 249 ALA A N 1
ATOM 1960 C CA . ALA A 1 249 ? 20.103 3.675 -36.697 1.00 83.88 249 ALA A CA 1
ATOM 1961 C C . ALA A 1 249 ? 20.457 2.180 -36.561 1.00 83.88 249 ALA A C 1
ATOM 1963 O O . ALA A 1 249 ? 20.382 1.624 -35.466 1.00 83.88 249 ALA A O 1
ATOM 1964 N N . ARG A 1 250 ? 20.864 1.514 -37.651 1.00 90.25 250 ARG A N 1
ATOM 1965 C CA . ARG A 1 250 ? 21.153 0.071 -37.680 1.00 90.25 250 ARG A CA 1
ATOM 1966 C C . ARG A 1 250 ? 22.190 -0.342 -36.638 1.00 90.25 250 ARG A C 1
ATOM 1968 O O . ARG A 1 250 ? 21.990 -1.340 -35.953 1.00 90.25 250 ARG A O 1
ATOM 1975 N N . TRP A 1 251 ? 23.265 0.431 -36.488 1.00 92.25 251 TRP A N 1
ATOM 1976 C CA . TRP A 1 251 ? 24.301 0.146 -35.492 1.00 92.25 251 TRP A CA 1
ATOM 1977 C C . TRP A 1 251 ? 23.760 0.233 -34.058 1.00 92.25 251 TRP A C 1
ATOM 1979 O O . TRP A 1 251 ? 24.168 -0.562 -33.219 1.00 92.25 251 TRP A O 1
ATOM 1989 N N . VAL A 1 252 ? 22.802 1.132 -33.784 1.00 93.12 252 VAL A N 1
ATOM 1990 C CA . VAL A 1 252 ? 22.154 1.234 -32.469 1.00 93.12 252 VAL A CA 1
ATOM 1991 C C . VAL A 1 252 ? 21.305 0.005 -32.190 1.00 93.12 252 VAL A C 1
ATOM 1993 O O . VAL A 1 252 ? 21.375 -0.538 -31.094 1.00 93.12 252 VAL A O 1
ATOM 1996 N N . VAL A 1 253 ? 20.522 -0.451 -33.172 1.00 93.81 253 VAL A N 1
ATOM 1997 C CA . VAL A 1 253 ? 19.715 -1.673 -33.029 1.00 93.81 253 VAL A CA 1
ATOM 1998 C C . VAL A 1 253 ? 20.618 -2.875 -32.760 1.00 93.81 253 VAL A C 1
ATOM 2000 O O . VAL A 1 253 ? 20.339 -3.661 -31.856 1.00 93.81 253 VAL A O 1
ATOM 2003 N N . VAL A 1 254 ? 21.732 -2.991 -33.491 1.00 95.62 254 VAL A N 1
ATOM 2004 C CA . VAL A 1 254 ? 22.736 -4.037 -33.249 1.00 95.62 254 VAL A CA 1
ATOM 2005 C C . VAL A 1 254 ? 23.321 -3.905 -31.843 1.00 95.62 254 VAL A C 1
ATOM 2007 O O . VAL A 1 254 ? 23.315 -4.886 -31.111 1.00 95.62 254 VAL A O 1
ATOM 2010 N N . ALA A 1 255 ? 23.752 -2.715 -31.419 1.00 95.81 255 ALA A N 1
ATOM 2011 C CA . ALA A 1 255 ? 24.306 -2.495 -30.083 1.00 95.81 255 ALA A CA 1
ATOM 2012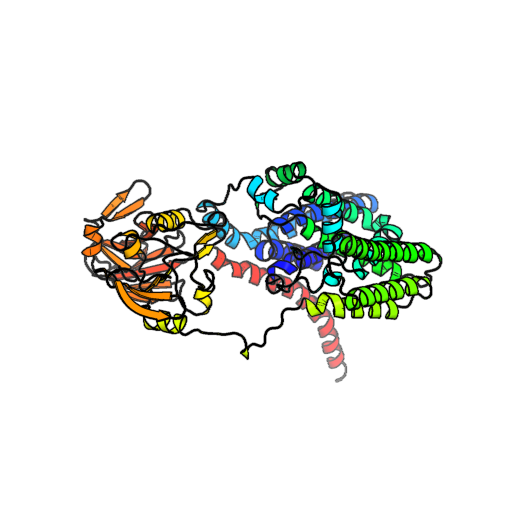 C C . ALA A 1 255 ? 23.304 -2.848 -28.968 1.00 95.81 255 ALA A C 1
ATOM 2014 O O . ALA A 1 255 ? 23.645 -3.595 -28.055 1.00 95.81 255 ALA A O 1
ATOM 2015 N N . ALA A 1 256 ? 22.053 -2.392 -29.072 1.00 96.50 256 ALA A N 1
ATOM 2016 C CA . ALA A 1 256 ? 20.985 -2.711 -28.123 1.00 96.50 256 ALA A CA 1
ATOM 2017 C C . ALA A 1 256 ? 20.707 -4.220 -28.049 1.00 96.50 256 ALA A C 1
ATOM 2019 O O . ALA A 1 256 ? 20.552 -4.783 -26.962 1.00 96.50 256 ALA A O 1
ATOM 2020 N N . THR A 1 257 ? 20.703 -4.888 -29.203 1.00 97.00 257 THR A N 1
ATOM 2021 C CA . THR A 1 257 ? 20.549 -6.344 -29.287 1.00 97.00 257 THR A CA 1
ATOM 2022 C C . THR A 1 257 ? 21.731 -7.062 -28.642 1.00 97.00 257 THR A C 1
ATOM 2024 O O . THR A 1 257 ? 21.523 -7.963 -27.837 1.00 97.00 257 THR A O 1
ATOM 2027 N N . MET A 1 258 ? 22.965 -6.637 -28.930 1.00 97.62 258 MET A N 1
ATOM 2028 C CA . MET A 1 258 ? 24.180 -7.226 -28.362 1.00 97.62 258 MET A CA 1
ATOM 2029 C C . MET A 1 258 ? 24.250 -7.050 -26.847 1.00 97.62 258 MET A C 1
ATOM 2031 O O . MET A 1 258 ? 24.612 -7.989 -26.149 1.00 97.62 258 MET A O 1
ATOM 2035 N N . CYS A 1 259 ? 23.854 -5.894 -26.312 1.00 97.19 259 CYS A N 1
ATOM 2036 C CA . CYS A 1 259 ? 23.755 -5.696 -24.867 1.00 97.19 259 CYS A CA 1
ATOM 2037 C C . CYS A 1 259 ? 22.702 -6.613 -24.228 1.00 97.19 259 CYS A C 1
ATOM 2039 O O . CYS A 1 259 ? 22.942 -7.175 -23.163 1.00 97.19 259 CYS A O 1
ATOM 2041 N N . THR A 1 260 ? 21.558 -6.807 -24.890 1.00 96.69 260 THR A N 1
ATOM 2042 C CA . THR A 1 260 ? 20.513 -7.732 -24.421 1.00 96.69 260 THR A CA 1
ATOM 2043 C C . THR A 1 260 ? 21.012 -9.183 -24.447 1.00 96.69 260 THR A C 1
ATOM 2045 O O . THR A 1 260 ? 20.835 -9.919 -23.477 1.00 96.69 260 THR A O 1
ATOM 2048 N N . ALA A 1 261 ? 21.711 -9.573 -25.517 1.00 97.94 261 ALA A N 1
ATOM 2049 C CA . ALA A 1 261 ? 22.344 -10.882 -25.657 1.00 97.94 261 ALA A CA 1
ATOM 2050 C C . ALA A 1 261 ? 23.443 -11.119 -24.615 1.00 97.94 261 ALA A C 1
ATOM 2052 O O . ALA A 1 261 ? 23.524 -12.206 -24.050 1.00 97.94 261 ALA A O 1
ATOM 2053 N N . ALA A 1 262 ? 24.252 -10.099 -24.320 1.00 97.88 262 ALA A N 1
ATOM 2054 C CA . ALA A 1 262 ? 25.266 -10.152 -23.275 1.00 97.88 262 ALA A CA 1
ATOM 2055 C C . ALA A 1 262 ? 24.642 -10.355 -21.886 1.00 97.88 262 ALA A C 1
ATOM 2057 O O . ALA A 1 262 ? 25.196 -11.101 -21.085 1.00 97.88 262 ALA A O 1
ATOM 2058 N N . GLY A 1 263 ? 23.474 -9.754 -21.623 1.00 96.69 263 GLY A N 1
ATOM 2059 C CA . GLY A 1 263 ? 22.695 -10.015 -20.410 1.00 96.69 263 GLY A CA 1
ATOM 2060 C C . GLY A 1 263 ? 22.313 -11.490 -20.279 1.00 96.69 263 GLY A C 1
ATOM 2061 O O . GLY A 1 263 ? 22.648 -12.113 -19.275 1.00 96.69 263 GLY A O 1
ATOM 2062 N N . LEU A 1 264 ? 21.705 -12.072 -21.320 1.00 97.69 264 LEU A N 1
ATOM 2063 C CA . LEU A 1 264 ? 21.324 -13.491 -21.329 1.00 97.69 264 LEU A CA 1
ATOM 2064 C C . LEU A 1 264 ? 22.545 -14.411 -21.171 1.00 97.69 264 LEU A C 1
ATOM 2066 O O . LEU A 1 264 ? 22.538 -15.321 -20.345 1.00 97.69 264 LEU A O 1
ATOM 2070 N N . ALA A 1 265 ? 23.610 -14.158 -21.936 1.00 98.12 265 ALA A N 1
ATOM 2071 C CA . ALA A 1 265 ? 24.842 -14.939 -21.872 1.00 98.12 265 ALA A CA 1
ATOM 2072 C C . ALA A 1 265 ? 25.505 -14.853 -20.488 1.00 98.12 265 ALA A C 1
ATOM 2074 O O . ALA A 1 265 ? 25.956 -15.867 -19.960 1.00 98.12 265 ALA A O 1
ATOM 2075 N N . GLY A 1 266 ? 25.518 -13.664 -19.876 1.00 97.88 266 GLY A N 1
ATOM 2076 C CA . GLY A 1 266 ? 26.018 -13.452 -18.520 1.00 97.88 266 GLY A CA 1
ATOM 2077 C C . GLY A 1 266 ? 25.213 -14.223 -17.474 1.00 97.88 266 GLY A C 1
ATOM 2078 O O . GLY A 1 266 ? 25.801 -14.837 -16.587 1.00 97.88 266 GLY A O 1
ATOM 2079 N N . SER A 1 267 ? 23.887 -14.261 -17.610 1.00 97.38 267 SER A N 1
ATOM 2080 C CA . SER A 1 267 ? 23.011 -15.034 -16.725 1.00 97.38 267 SER A CA 1
ATOM 2081 C C . SER A 1 267 ? 23.209 -16.547 -16.863 1.00 97.38 267 SER A C 1
ATOM 2083 O O . SER A 1 267 ? 23.274 -17.249 -15.855 1.00 97.38 267 SER A O 1
ATOM 2085 N N . ILE A 1 268 ? 23.394 -17.053 -18.087 1.00 98.31 268 ILE A N 1
ATOM 2086 C CA . ILE A 1 268 ? 23.734 -18.465 -18.333 1.00 98.31 268 ILE A CA 1
ATOM 2087 C C . ILE A 1 268 ? 25.110 -18.800 -17.738 1.00 98.31 268 ILE A C 1
ATOM 2089 O O . ILE A 1 268 ? 25.261 -19.809 -17.050 1.00 98.31 268 ILE A O 1
ATOM 2093 N N . ALA A 1 269 ? 26.112 -17.943 -17.955 1.00 98.19 269 ALA A N 1
ATOM 2094 C CA . ALA A 1 269 ? 27.450 -18.125 -17.394 1.00 98.19 269 ALA A CA 1
ATOM 2095 C C . ALA A 1 269 ? 27.432 -18.121 -15.857 1.00 98.19 269 ALA A C 1
ATOM 2097 O O . ALA A 1 269 ? 28.089 -18.954 -15.234 1.00 98.19 269 ALA A O 1
ATOM 2098 N N . PHE A 1 270 ? 26.644 -17.231 -15.244 1.00 97.94 270 PHE A N 1
ATOM 2099 C CA . PHE A 1 270 ? 26.425 -17.210 -13.799 1.00 97.94 270 PHE A CA 1
ATOM 2100 C C . PHE A 1 270 ? 25.802 -18.520 -13.300 1.00 97.94 270 PHE A C 1
ATOM 2102 O O . PHE A 1 270 ? 26.278 -19.068 -12.304 1.00 97.94 270 PHE A O 1
ATOM 2109 N N . ALA A 1 271 ? 24.785 -19.040 -13.995 1.00 97.62 271 ALA A N 1
ATOM 2110 C CA . ALA A 1 271 ? 24.132 -20.293 -13.631 1.00 97.62 271 ALA A CA 1
ATOM 2111 C C . ALA A 1 271 ? 25.129 -21.461 -13.622 1.00 97.62 271 ALA A C 1
ATOM 2113 O O . ALA A 1 271 ? 25.287 -22.128 -12.600 1.00 97.62 271 ALA A O 1
ATOM 2114 N N . PHE A 1 272 ? 25.884 -21.637 -14.711 1.00 97.94 272 PHE A N 1
ATOM 2115 C CA . PHE A 1 272 ? 26.910 -22.677 -14.804 1.00 97.94 272 PHE A CA 1
ATOM 2116 C C . PHE A 1 272 ? 28.017 -22.520 -13.762 1.00 97.94 272 PHE A C 1
ATOM 2118 O O . PHE A 1 272 ? 28.388 -23.497 -13.115 1.00 97.94 272 PHE A O 1
ATOM 2125 N N . GLY A 1 273 ? 28.518 -21.296 -13.566 1.00 97.44 273 GLY A N 1
ATOM 2126 C CA . GLY A 1 273 ? 29.577 -21.010 -12.597 1.00 97.44 273 GLY A CA 1
ATOM 2127 C C . GLY A 1 273 ? 29.190 -21.316 -11.147 1.00 97.44 273 GLY A C 1
ATOM 2128 O O . GLY A 1 273 ? 30.072 -21.522 -10.320 1.00 97.44 273 GLY A O 1
ATOM 2129 N N . ASN A 1 274 ? 27.889 -21.381 -10.845 1.00 97.19 274 ASN A N 1
ATOM 2130 C CA . ASN A 1 274 ? 27.356 -21.696 -9.517 1.00 97.19 274 ASN A CA 1
ATOM 2131 C C . ASN A 1 274 ? 26.644 -23.061 -9.458 1.00 97.19 274 ASN A C 1
ATOM 2133 O O . ASN A 1 274 ? 25.978 -23.353 -8.468 1.00 97.19 274 ASN A O 1
ATOM 2137 N N . GLY A 1 275 ? 26.755 -23.893 -10.502 1.00 97.00 275 GLY A N 1
ATOM 2138 C CA . GLY A 1 275 ? 26.115 -25.213 -10.549 1.00 97.00 275 GLY A CA 1
ATOM 2139 C C . GLY A 1 275 ? 24.580 -25.177 -10.541 1.00 97.00 275 GLY A C 1
ATOM 2140 O O . GLY A 1 275 ? 23.947 -26.153 -10.143 1.00 97.00 275 GLY A O 1
ATOM 2141 N N . LEU A 1 276 ? 23.974 -24.061 -10.954 1.00 97.12 276 LEU A N 1
ATOM 2142 C CA . LEU A 1 276 ? 22.524 -23.911 -11.057 1.00 97.12 276 LEU A CA 1
ATOM 2143 C C . LEU A 1 276 ? 22.021 -24.514 -12.373 1.00 97.12 276 LEU A C 1
ATOM 2145 O O . LEU A 1 276 ? 22.673 -24.412 -13.413 1.00 97.12 276 LEU A O 1
ATOM 2149 N N . GLN A 1 277 ? 20.836 -25.122 -12.336 1.00 96.81 277 GLN A N 1
ATOM 2150 C CA . GLN 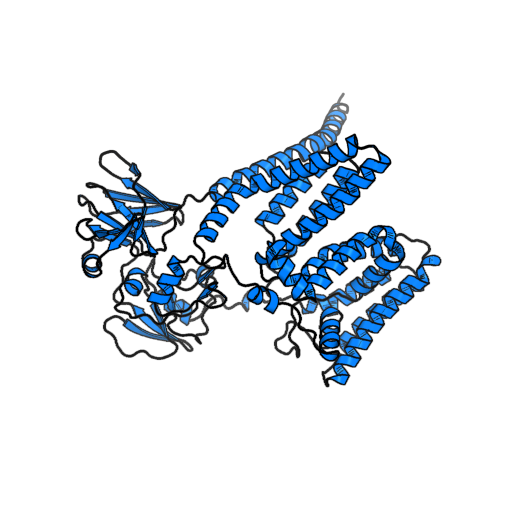A 1 277 ? 20.197 -25.648 -13.540 1.00 96.81 277 GLN A CA 1
ATOM 2151 C C . GLN A 1 277 ? 19.614 -24.509 -14.382 1.00 96.81 277 GLN A C 1
ATOM 2153 O O . GLN A 1 277 ? 18.935 -23.626 -13.861 1.00 96.81 277 GLN A O 1
ATOM 2158 N N . VAL A 1 278 ? 19.878 -24.552 -15.689 1.00 97.44 278 VAL A N 1
ATOM 2159 C CA . VAL A 1 278 ? 19.310 -23.622 -16.671 1.00 97.44 278 VAL A CA 1
ATOM 2160 C C . VAL A 1 278 ? 18.072 -24.254 -17.296 1.00 97.44 278 VAL A C 1
ATOM 2162 O O . VAL A 1 278 ? 18.137 -25.357 -17.842 1.00 97.44 278 VAL A O 1
ATOM 2165 N N . ASP A 1 279 ? 16.958 -23.531 -17.271 1.00 96.50 279 ASP A N 1
ATOM 2166 C CA . ASP A 1 279 ? 15.793 -23.824 -18.093 1.00 96.50 279 ASP A CA 1
ATOM 2167 C C . ASP A 1 279 ? 16.088 -23.443 -19.551 1.00 96.50 279 ASP A C 1
ATOM 2169 O O . ASP A 1 279 ? 15.936 -22.298 -19.992 1.00 96.50 279 ASP A O 1
ATOM 2173 N N . TRP A 1 280 ? 16.535 -24.439 -20.316 1.00 97.38 280 TRP A N 1
ATOM 2174 C CA . TRP A 1 280 ? 16.886 -24.278 -21.723 1.00 97.38 280 TRP A CA 1
ATOM 2175 C C . TRP A 1 280 ? 15.711 -23.893 -22.615 1.00 97.38 280 TRP A C 1
ATOM 2177 O O . TRP A 1 280 ? 15.939 -23.263 -23.648 1.00 97.38 280 TRP A O 1
ATOM 2187 N N . GLN A 1 281 ? 14.471 -24.229 -22.242 1.00 96.56 281 GLN A N 1
ATOM 2188 C CA . GLN A 1 281 ? 13.302 -23.816 -23.019 1.00 96.56 281 GLN A CA 1
ATOM 2189 C C . GLN A 1 281 ? 13.140 -22.301 -22.922 1.00 96.56 281 GLN A C 1
ATOM 2191 O O . GLN A 1 281 ? 13.068 -21.611 -23.941 1.00 96.56 281 GLN A O 1
ATOM 2196 N N . THR A 1 282 ? 13.189 -21.771 -21.702 1.00 95.38 282 THR A N 1
ATOM 2197 C CA . THR A 1 282 ? 13.121 -20.330 -21.450 1.00 95.38 282 THR A CA 1
ATOM 2198 C C . THR A 1 282 ? 14.318 -19.588 -22.049 1.00 95.38 282 THR A C 1
ATOM 2200 O O . THR A 1 282 ? 14.140 -18.565 -22.716 1.00 95.38 282 THR A O 1
ATOM 2203 N N . ALA A 1 283 ? 15.535 -20.125 -21.908 1.00 97.00 283 ALA A N 1
ATOM 2204 C CA . ALA A 1 283 ? 16.727 -19.548 -22.530 1.00 97.00 283 ALA A CA 1
ATOM 2205 C C . ALA A 1 283 ? 16.625 -19.510 -24.068 1.00 97.00 283 ALA A C 1
ATOM 2207 O O . ALA A 1 283 ? 17.001 -18.512 -24.686 1.00 97.00 283 ALA A O 1
ATOM 2208 N N . PHE A 1 284 ? 16.069 -20.554 -24.696 1.00 97.75 284 PHE A N 1
ATOM 2209 C CA . PHE A 1 284 ? 15.828 -20.590 -26.140 1.00 97.75 284 PHE A CA 1
ATOM 2210 C C . PHE A 1 284 ? 14.787 -19.552 -26.576 1.00 97.75 284 PHE A C 1
ATOM 2212 O O . PHE A 1 284 ? 15.009 -18.845 -27.558 1.00 97.75 284 PHE A O 1
ATOM 2219 N N . LEU A 1 285 ? 13.681 -19.402 -25.838 1.00 97.44 285 LEU A N 1
ATOM 2220 C CA . LEU A 1 285 ? 12.657 -18.390 -26.125 1.00 97.44 285 LEU A CA 1
ATOM 2221 C C . LEU A 1 285 ? 13.205 -16.962 -25.972 1.00 97.44 285 LEU A C 1
ATOM 2223 O O . LEU A 1 285 ? 12.969 -16.118 -26.838 1.00 97.44 285 LEU A O 1
ATOM 2227 N N . ALA A 1 286 ? 14.002 -16.702 -24.933 1.00 96.81 286 ALA A N 1
ATOM 2228 C CA . ALA A 1 286 ? 14.722 -15.440 -24.771 1.00 96.81 286 ALA A CA 1
ATOM 2229 C C . ALA A 1 286 ? 15.712 -15.193 -25.928 1.00 96.81 286 ALA A C 1
ATOM 2231 O O . ALA A 1 286 ? 15.776 -14.089 -26.475 1.00 96.81 286 ALA A O 1
ATOM 2232 N N . GLY A 1 287 ? 16.432 -16.233 -26.361 1.00 97.81 287 GLY A N 1
ATOM 2233 C CA . GLY A 1 287 ? 17.285 -16.205 -27.549 1.00 97.81 287 GLY A CA 1
ATOM 2234 C C . GLY A 1 287 ? 16.508 -15.870 -28.826 1.00 97.81 287 GLY A C 1
ATOM 2235 O O . GLY A 1 287 ? 16.928 -15.005 -29.592 1.00 97.81 287 GLY A O 1
ATOM 2236 N N . ALA A 1 288 ? 15.336 -16.475 -29.032 1.00 98.00 288 ALA A N 1
ATOM 2237 C CA . ALA A 1 288 ? 14.462 -16.183 -30.166 1.00 98.00 288 ALA A CA 1
ATOM 2238 C C . ALA A 1 288 ? 13.994 -14.717 -30.170 1.00 98.00 288 ALA A C 1
ATOM 2240 O O . ALA A 1 288 ? 14.008 -14.074 -31.221 1.00 98.00 288 ALA A O 1
ATOM 2241 N N . VAL A 1 289 ? 13.663 -14.150 -29.002 1.00 97.75 289 VAL A N 1
ATOM 2242 C CA . VAL A 1 289 ? 13.370 -12.712 -28.859 1.00 97.75 289 VAL A CA 1
ATOM 2243 C C . VAL A 1 289 ? 14.559 -11.866 -29.308 1.00 97.75 289 VAL A C 1
ATOM 2245 O O . VAL A 1 289 ? 14.381 -10.951 -30.108 1.00 97.75 289 VAL A O 1
ATOM 2248 N N . ILE A 1 290 ? 15.778 -12.189 -28.871 1.00 97.75 290 ILE A N 1
ATOM 2249 C CA . ILE A 1 290 ? 16.999 -11.479 -29.286 1.00 97.75 290 ILE A CA 1
ATOM 2250 C C . ILE A 1 290 ? 17.203 -11.560 -30.808 1.00 97.75 290 ILE A C 1
ATOM 2252 O O . ILE A 1 290 ? 17.529 -10.549 -31.430 1.00 97.75 290 ILE A O 1
ATOM 2256 N N . VAL A 1 291 ? 16.965 -12.718 -31.434 1.00 97.88 291 VAL A N 1
ATOM 2257 C CA . VAL A 1 291 ? 17.049 -12.866 -32.899 1.00 97.88 291 VAL A CA 1
ATOM 2258 C C . VAL A 1 291 ? 16.001 -12.004 -33.611 1.00 97.88 291 VAL A C 1
ATOM 2260 O O . VAL A 1 291 ? 16.322 -11.352 -34.606 1.00 97.88 291 VAL A O 1
ATOM 2263 N N . LEU A 1 292 ? 14.766 -11.941 -33.104 1.00 97.19 292 LEU A N 1
ATOM 2264 C CA . LEU A 1 292 ? 13.726 -11.068 -33.662 1.00 97.19 292 LEU A CA 1
ATOM 2265 C C . LEU A 1 292 ? 14.103 -9.586 -33.548 1.00 97.19 292 LEU A C 1
ATOM 2267 O O . LEU A 1 292 ? 13.928 -8.837 -34.512 1.00 97.19 292 LEU A O 1
ATOM 2271 N N . LEU A 1 293 ? 14.670 -9.175 -32.408 1.00 95.81 293 LEU A N 1
ATOM 2272 C CA . LEU A 1 293 ? 15.186 -7.820 -32.195 1.00 95.81 293 LEU A CA 1
ATOM 2273 C C . LEU A 1 293 ? 16.355 -7.504 -33.144 1.00 95.81 293 LEU A C 1
ATOM 2275 O O . LEU A 1 293 ? 16.373 -6.430 -33.746 1.00 95.81 293 LEU A O 1
ATOM 2279 N N . LEU A 1 294 ? 17.267 -8.457 -33.383 1.00 95.56 294 LEU A N 1
ATOM 2280 C CA . LEU A 1 294 ? 18.315 -8.322 -34.403 1.00 95.56 294 LEU A CA 1
ATOM 2281 C C . LEU A 1 294 ? 17.719 -8.162 -35.806 1.00 95.56 294 LEU A C 1
ATOM 2283 O O . LEU A 1 294 ? 18.204 -7.362 -36.608 1.00 95.56 294 LEU A O 1
ATOM 2287 N N . GLY A 1 295 ? 16.649 -8.904 -36.099 1.00 94.25 295 GLY A N 1
ATOM 2288 C CA . GLY A 1 295 ? 15.919 -8.844 -37.362 1.00 94.25 295 GLY A CA 1
ATOM 2289 C C . GLY A 1 295 ? 15.432 -7.434 -37.700 1.00 94.25 295 GLY A C 1
ATOM 2290 O O . GLY A 1 295 ? 15.457 -7.055 -38.871 1.00 94.25 295 GLY A O 1
ATOM 2291 N N . VAL A 1 296 ? 15.103 -6.613 -36.694 1.00 91.75 296 VAL A N 1
ATOM 2292 C CA . VAL A 1 296 ? 14.732 -5.195 -36.870 1.00 91.75 296 VAL A CA 1
ATOM 2293 C C . VAL A 1 296 ? 15.870 -4.382 -37.499 1.00 91.75 296 VAL A C 1
ATOM 2295 O O . VAL A 1 296 ? 15.606 -3.470 -38.284 1.00 91.75 296 VAL A O 1
ATOM 2298 N N . ALA A 1 297 ? 17.134 -4.729 -37.227 1.00 89.75 297 ALA A N 1
ATOM 2299 C CA . ALA A 1 297 ? 18.301 -4.076 -37.829 1.00 89.75 297 ALA A CA 1
ATOM 2300 C C . ALA A 1 297 ? 18.421 -4.373 -39.332 1.00 89.75 297 ALA A C 1
ATOM 2302 O O . ALA A 1 297 ? 18.981 -3.574 -40.084 1.00 89.75 297 ALA A O 1
ATOM 2303 N N . LEU A 1 298 ? 17.935 -5.542 -39.758 1.00 88.44 298 LEU A N 1
ATOM 2304 C CA . LEU A 1 298 ? 17.967 -5.993 -41.148 1.00 88.44 298 LEU A CA 1
ATOM 2305 C C . LEU A 1 298 ? 16.743 -5.497 -41.918 1.00 88.44 298 LEU A C 1
ATOM 2307 O O . LEU A 1 298 ? 16.866 -5.048 -43.057 1.00 88.44 298 LEU A O 1
ATOM 2311 N N . ARG A 1 299 ? 15.563 -5.595 -41.300 1.00 87.62 299 ARG A N 1
ATOM 2312 C CA . ARG A 1 299 ? 14.272 -5.207 -41.868 1.00 87.62 299 ARG A CA 1
ATOM 2313 C C . ARG A 1 299 ? 13.397 -4.592 -40.770 1.00 87.62 299 ARG A C 1
ATOM 2315 O O . ARG A 1 299 ? 12.811 -5.339 -39.987 1.00 87.62 299 ARG A O 1
ATOM 2322 N N . PRO A 1 300 ? 13.266 -3.256 -40.709 1.00 82.31 300 PRO A N 1
ATOM 2323 C CA . PRO A 1 300 ? 12.437 -2.595 -39.708 1.00 82.31 300 PRO A CA 1
ATOM 2324 C C . PRO A 1 300 ? 10.956 -2.894 -39.938 1.00 82.31 300 PRO A C 1
ATOM 2326 O O . PRO A 1 300 ? 10.290 -2.215 -40.716 1.00 82.31 300 PRO A O 1
ATOM 2329 N N . HIS A 1 301 ? 10.442 -3.934 -39.282 1.00 85.75 301 HIS A N 1
ATOM 2330 C CA . HIS A 1 301 ? 9.051 -4.347 -39.414 1.00 85.75 301 HIS A CA 1
ATOM 2331 C C . HIS A 1 301 ? 8.372 -4.414 -38.040 1.00 85.75 301 HIS A C 1
ATOM 2333 O O . HIS A 1 301 ? 8.854 -5.140 -37.166 1.00 85.75 301 HIS A O 1
ATOM 2339 N N . PRO A 1 302 ? 7.231 -3.729 -37.829 1.00 87.19 302 PRO A N 1
ATOM 2340 C CA . PRO A 1 302 ? 6.555 -3.701 -36.530 1.00 87.19 302 PRO A CA 1
ATOM 2341 C C . PRO A 1 302 ? 6.094 -5.090 -36.071 1.00 87.19 302 PRO A C 1
ATOM 2343 O O . PRO A 1 302 ? 6.049 -5.346 -34.873 1.00 87.19 302 PRO A O 1
ATOM 2346 N N . LEU A 1 303 ? 5.823 -6.018 -36.999 1.00 91.44 303 LEU A N 1
ATOM 2347 C CA . LEU A 1 303 ? 5.498 -7.407 -36.639 1.00 91.44 303 LEU A CA 1
ATOM 2348 C C . LEU A 1 303 ? 6.647 -8.135 -35.931 1.00 91.44 303 LEU A C 1
ATOM 2350 O O . LEU A 1 303 ? 6.360 -8.969 -35.084 1.00 91.44 303 LEU A O 1
ATOM 2354 N N . LEU A 1 304 ? 7.918 -7.827 -36.225 1.00 93.75 304 LEU A N 1
ATOM 2355 C CA . LEU A 1 304 ? 9.045 -8.444 -35.508 1.00 93.75 304 LE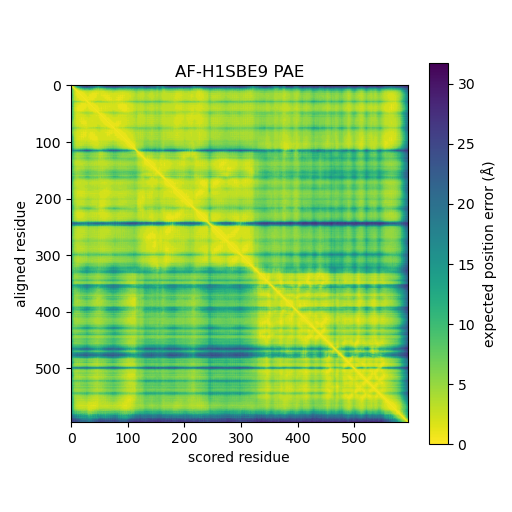U A CA 1
ATOM 2356 C C . LEU A 1 304 ? 9.052 -8.011 -34.040 1.00 93.75 304 LEU A C 1
ATOM 2358 O O . LEU A 1 304 ? 9.229 -8.838 -33.152 1.00 93.75 304 LEU A O 1
ATOM 2362 N N . LEU A 1 305 ? 8.784 -6.726 -33.789 1.00 92.44 305 LEU A N 1
ATOM 2363 C CA . LEU A 1 305 ? 8.646 -6.177 -32.440 1.00 92.44 305 LEU A CA 1
ATOM 2364 C C . LEU A 1 305 ? 7.409 -6.736 -31.724 1.00 92.44 305 LEU A C 1
ATOM 2366 O O . LEU A 1 305 ? 7.488 -7.088 -30.550 1.00 92.44 305 LEU A O 1
ATOM 2370 N N . GLY A 1 306 ? 6.282 -6.859 -32.433 1.00 94.44 306 GLY A N 1
ATOM 2371 C CA . GLY A 1 306 ? 5.063 -7.476 -31.909 1.00 94.44 306 GLY A CA 1
ATOM 2372 C C . GLY A 1 306 ? 5.259 -8.950 -31.545 1.00 94.44 306 GLY A C 1
ATOM 2373 O O . GLY A 1 306 ? 4.834 -9.371 -30.474 1.00 94.44 306 GLY A O 1
ATOM 2374 N N . ALA A 1 307 ? 5.957 -9.715 -32.388 1.00 96.81 307 ALA A N 1
ATOM 2375 C CA . ALA A 1 307 ? 6.301 -11.110 -32.126 1.00 96.81 307 ALA A CA 1
ATOM 2376 C C . ALA A 1 307 ? 7.276 -11.248 -30.947 1.00 96.81 307 ALA A C 1
ATOM 2378 O O . ALA A 1 307 ? 7.056 -12.086 -30.077 1.00 96.81 307 ALA A O 1
ATOM 2379 N N . ALA A 1 308 ? 8.304 -10.395 -30.872 1.00 96.19 308 ALA A N 1
ATOM 2380 C CA . ALA A 1 308 ? 9.229 -10.351 -29.741 1.00 96.19 308 ALA A CA 1
ATOM 2381 C C . ALA A 1 308 ? 8.484 -10.097 -28.420 1.00 96.19 308 ALA A C 1
ATOM 2383 O O . ALA A 1 308 ? 8.673 -10.832 -27.454 1.00 96.19 308 ALA A O 1
ATOM 2384 N N . LEU A 1 309 ? 7.577 -9.115 -28.403 1.00 95.00 309 LEU A N 1
ATOM 2385 C CA . LEU A 1 309 ? 6.738 -8.825 -27.242 1.00 95.00 309 LEU A CA 1
ATOM 2386 C C . LEU A 1 309 ? 5.821 -10.002 -26.884 1.00 95.00 309 LEU A C 1
ATOM 2388 O O . LEU A 1 309 ? 5.734 -10.358 -25.713 1.00 95.00 309 LEU A O 1
ATOM 2392 N N . ALA A 1 310 ? 5.163 -10.619 -27.869 1.00 96.38 310 ALA A N 1
ATOM 2393 C CA . ALA A 1 310 ? 4.283 -11.763 -27.641 1.00 96.38 310 ALA A CA 1
ATOM 2394 C C . ALA A 1 310 ? 5.038 -12.951 -27.025 1.00 96.38 310 ALA A C 1
ATOM 2396 O O . ALA A 1 310 ? 4.569 -13.522 -26.046 1.00 96.38 310 ALA A O 1
ATOM 2397 N N . ILE A 1 311 ? 6.232 -13.277 -27.533 1.00 96.56 311 ILE A N 1
ATOM 2398 C CA . ILE A 1 311 ? 7.068 -14.342 -26.964 1.00 96.56 311 ILE A CA 1
ATOM 2399 C C . ILE A 1 311 ? 7.483 -13.987 -25.531 1.00 96.56 311 ILE A C 1
ATOM 2401 O O . ILE A 1 311 ? 7.327 -14.820 -24.642 1.00 96.56 311 ILE A O 1
ATOM 2405 N N . THR A 1 312 ? 7.932 -12.751 -25.274 1.00 94.56 312 THR A N 1
ATOM 2406 C CA . THR A 1 312 ? 8.244 -12.287 -23.910 1.00 94.56 312 THR A CA 1
ATOM 2407 C C . THR A 1 312 ? 7.053 -12.422 -22.961 1.00 94.56 312 THR A C 1
ATOM 2409 O O . THR A 1 312 ? 7.228 -12.870 -21.830 1.00 94.56 312 THR A O 1
ATOM 2412 N N . LEU A 1 313 ? 5.837 -12.089 -23.402 1.00 92.56 313 LEU A N 1
ATOM 2413 C CA . LEU A 1 313 ? 4.636 -12.278 -22.586 1.00 92.56 313 LEU A CA 1
ATOM 2414 C C . LEU A 1 313 ? 4.382 -13.757 -22.271 1.00 92.56 313 LEU A C 1
ATOM 2416 O O . LEU A 1 313 ? 4.008 -14.069 -21.147 1.00 92.56 313 LEU A O 1
ATOM 2420 N N . VAL A 1 314 ? 4.607 -14.657 -23.231 1.00 92.31 314 VAL A N 1
ATOM 2421 C CA . VAL A 1 314 ? 4.361 -16.096 -23.064 1.00 92.31 314 VAL A CA 1
ATOM 2422 C C . VAL A 1 314 ? 5.336 -16.746 -22.083 1.00 92.31 314 VAL A C 1
ATOM 2424 O O . VAL A 1 314 ? 4.884 -17.514 -21.242 1.00 92.31 314 VAL A O 1
ATOM 2427 N N . TYR A 1 315 ? 6.643 -16.468 -22.165 1.00 92.31 315 TYR A N 1
ATOM 2428 C CA . TYR A 1 315 ? 7.618 -17.167 -21.311 1.00 92.31 315 TYR A CA 1
ATOM 2429 C C . TYR A 1 315 ? 7.903 -16.460 -19.979 1.00 92.31 315 TYR A C 1
ATOM 2431 O O . TYR A 1 315 ? 8.290 -17.122 -19.024 1.00 92.31 315 TYR A O 1
ATOM 2439 N N . SER A 1 316 ? 7.748 -15.133 -19.905 1.00 89.06 316 SER A N 1
ATOM 2440 C CA . SER A 1 316 ? 8.039 -14.361 -18.688 1.00 89.06 316 SER A CA 1
ATOM 2441 C C . SER A 1 316 ? 6.754 -13.956 -17.972 1.00 89.06 316 SER A C 1
ATOM 2443 O O . SER A 1 316 ? 6.530 -14.370 -16.842 1.00 89.06 316 SER A O 1
ATOM 2445 N N . ALA A 1 317 ? 5.851 -13.212 -18.618 1.00 85.44 317 ALA A N 1
ATOM 2446 C CA . ALA A 1 317 ? 4.700 -12.639 -17.913 1.00 85.44 317 ALA A CA 1
ATOM 2447 C C . ALA A 1 317 ? 3.612 -13.667 -17.551 1.00 85.44 317 ALA A C 1
ATOM 2449 O O . ALA A 1 317 ? 3.140 -13.673 -16.417 1.00 85.44 317 ALA A O 1
ATOM 2450 N N . ALA A 1 318 ? 3.205 -14.532 -18.484 1.00 86.81 318 ALA A N 1
ATOM 2451 C CA . ALA A 1 318 ? 2.102 -15.473 -18.279 1.00 86.81 318 ALA A CA 1
ATOM 2452 C C . ALA A 1 318 ? 2.364 -16.491 -17.148 1.00 86.81 318 ALA A C 1
ATOM 2454 O O . ALA A 1 318 ? 1.470 -16.674 -16.323 1.00 86.81 318 ALA A O 1
ATOM 2455 N N . PRO A 1 319 ? 3.566 -17.091 -17.004 1.00 86.19 319 PRO A N 1
ATOM 2456 C CA . PRO A 1 319 ? 3.862 -18.002 -15.893 1.00 86.19 319 PRO A CA 1
ATOM 2457 C C . PRO A 1 319 ? 3.906 -17.322 -14.520 1.00 86.19 319 PRO A C 1
ATOM 2459 O O . PRO A 1 319 ? 3.825 -18.004 -13.500 1.00 86.19 319 PRO A O 1
ATOM 2462 N N . LEU A 1 320 ? 4.055 -15.993 -14.488 1.00 81.94 320 LEU A N 1
ATOM 2463 C CA . LEU A 1 320 ? 4.035 -15.180 -13.270 1.00 81.94 320 LEU A CA 1
ATOM 2464 C C . LEU A 1 320 ? 2.608 -14.764 -12.871 1.00 81.94 320 LEU A C 1
ATOM 2466 O O . LEU A 1 320 ? 2.403 -14.250 -11.768 1.00 81.94 320 LEU A O 1
ATOM 2470 N N . MET A 1 321 ? 1.612 -14.975 -13.740 1.00 79.88 321 MET A N 1
ATOM 2471 C CA . MET A 1 321 ? 0.214 -14.707 -13.418 1.00 79.88 321 MET A CA 1
ATOM 2472 C C . MET A 1 321 ? -0.333 -15.814 -12.516 1.00 79.88 321 MET A C 1
ATOM 2474 O O . MET A 1 321 ? -0.506 -16.961 -12.925 1.00 79.88 321 MET A O 1
ATOM 2478 N N . LEU A 1 322 ? -0.618 -15.457 -11.264 1.00 74.06 322 LEU A N 1
ATOM 2479 C CA . LEU A 1 322 ? -1.263 -16.356 -10.315 1.00 74.06 322 LEU A CA 1
ATOM 2480 C C . LEU A 1 322 ? -2.732 -16.537 -10.704 1.00 74.06 322 LEU A C 1
ATOM 2482 O O . LEU A 1 322 ? -3.535 -15.610 -10.591 1.00 74.06 322 LEU A O 1
ATOM 2486 N N . HIS A 1 323 ? -3.070 -17.747 -11.134 1.00 77.25 323 HIS A N 1
ATOM 2487 C CA . HIS A 1 323 ? -4.439 -18.181 -11.368 1.00 77.25 323 HIS A CA 1
ATOM 2488 C C . HIS A 1 323 ? -4.778 -19.276 -10.359 1.00 77.25 323 HIS A C 1
ATOM 2490 O O . HIS A 1 323 ? -4.063 -20.270 -10.259 1.00 77.25 323 HIS A O 1
ATOM 2496 N N . GLN A 1 324 ? -5.864 -19.092 -9.616 1.00 78.19 324 GLN A N 1
ATOM 2497 C CA . GLN A 1 324 ? -6.435 -20.124 -8.760 1.00 78.19 324 GLN A CA 1
ATOM 2498 C C . GLN A 1 324 ? -7.911 -20.255 -9.119 1.00 78.19 324 GLN A C 1
ATOM 2500 O O . GLN A 1 324 ? -8.619 -19.249 -9.189 1.00 78.19 324 GLN A O 1
ATOM 2505 N N . ASP A 1 325 ? -8.359 -21.480 -9.393 1.00 83.19 325 ASP A N 1
ATOM 2506 C CA . ASP A 1 325 ? -9.778 -21.746 -9.602 1.00 83.19 325 ASP A CA 1
ATOM 2507 C C . ASP A 1 325 ? -10.524 -21.450 -8.298 1.00 83.19 325 ASP A C 1
ATOM 2509 O O . ASP A 1 325 ? -10.103 -21.884 -7.224 1.00 83.19 325 ASP A O 1
ATOM 2513 N N . ILE A 1 326 ? -11.630 -20.710 -8.382 1.00 81.62 326 ILE A N 1
ATOM 2514 C CA . ILE A 1 326 ? -12.426 -20.351 -7.208 1.00 81.62 326 ILE A CA 1
ATOM 2515 C C . ILE A 1 326 ? -12.925 -21.590 -6.454 1.00 81.62 326 ILE A C 1
ATOM 2517 O O . ILE A 1 326 ? -13.018 -21.561 -5.232 1.00 81.62 326 ILE A O 1
ATOM 2521 N N . SER A 1 327 ? -13.171 -22.696 -7.162 1.00 87.06 327 SER A N 1
ATOM 2522 C CA . SER A 1 327 ? -13.571 -23.978 -6.572 1.00 87.06 327 SER A CA 1
ATOM 2523 C C . SER A 1 327 ? -12.453 -24.656 -5.773 1.00 87.06 327 SER A C 1
ATOM 2525 O O . SER A 1 327 ? -12.733 -25.476 -4.903 1.00 87.06 327 SER A O 1
ATOM 2527 N N . GLN A 1 328 ? -11.192 -24.298 -6.033 1.00 85.25 328 GLN A N 1
ATOM 2528 C CA . GLN A 1 328 ? -10.019 -24.785 -5.303 1.00 85.25 328 GLN A CA 1
ATOM 2529 C C . GLN A 1 328 ? -9.647 -23.884 -4.118 1.00 85.25 328 GLN A C 1
ATOM 2531 O O . GLN A 1 328 ? -8.736 -24.213 -3.355 1.00 85.25 328 GLN A O 1
ATOM 2536 N N . ILE A 1 329 ? -10.308 -22.734 -3.961 1.00 81.19 329 ILE A N 1
ATOM 2537 C CA . ILE A 1 329 ? -10.122 -21.868 -2.799 1.00 81.19 329 ILE A CA 1
ATOM 2538 C C . ILE A 1 329 ? -10.966 -22.450 -1.668 1.00 81.19 329 ILE A C 1
ATOM 2540 O O . ILE A 1 329 ? -12.191 -22.356 -1.679 1.00 81.19 329 ILE A O 1
ATOM 2544 N N . ALA A 1 330 ? -10.307 -23.057 -0.679 1.00 77.88 330 ALA A N 1
ATOM 2545 C CA . ALA A 1 330 ? -10.974 -23.443 0.556 1.00 77.88 330 ALA A CA 1
ATOM 2546 C C . ALA A 1 330 ? -11.533 -22.180 1.234 1.00 77.88 330 ALA A C 1
ATOM 2548 O O . ALA A 1 330 ? -10.776 -21.321 1.684 1.00 77.88 330 ALA A O 1
ATOM 2549 N N . VAL A 1 331 ? -12.861 -22.060 1.255 1.00 79.88 331 VAL A N 1
ATOM 2550 C CA . VAL A 1 331 ? -13.582 -20.918 1.846 1.00 79.88 331 VAL A CA 1
ATOM 2551 C C . VAL A 1 331 ? -13.904 -21.114 3.326 1.00 79.88 331 VAL A C 1
ATOM 2553 O O . VAL A 1 331 ? -14.272 -20.149 3.986 1.00 79.88 331 VAL A O 1
ATOM 2556 N N . SER A 1 332 ? -13.774 -22.342 3.833 1.00 85.50 332 SER A N 1
ATOM 2557 C CA . SER A 1 332 ? -13.926 -22.664 5.249 1.00 85.50 332 SER A CA 1
ATOM 2558 C C . SER A 1 332 ? -13.061 -23.857 5.660 1.00 85.50 332 SER A C 1
ATOM 2560 O O . SER A 1 332 ? -12.483 -24.558 4.823 1.00 85.50 332 SER A O 1
ATOM 2562 N N . SER A 1 333 ? -12.958 -24.094 6.969 1.00 88.69 333 SER A N 1
ATOM 2563 C CA . SER A 1 333 ? -12.306 -25.275 7.541 1.00 88.69 333 SER A CA 1
ATOM 2564 C C . SER A 1 333 ? -13.064 -25.782 8.776 1.00 88.69 333 SER A C 1
ATOM 2566 O O . SER A 1 333 ? -13.724 -24.985 9.442 1.00 88.69 333 SER A O 1
ATOM 2568 N N . PRO A 1 334 ? -12.912 -27.062 9.172 1.00 92.56 334 PRO A N 1
ATOM 2569 C CA . PRO A 1 334 ? -13.551 -27.578 10.387 1.00 92.56 334 PRO A CA 1
ATOM 2570 C C . PRO A 1 334 ? -13.188 -26.794 11.657 1.00 92.56 334 PRO A C 1
ATOM 2572 O O . PRO A 1 334 ? -14.022 -26.623 12.542 1.00 92.56 334 PRO A O 1
ATOM 2575 N N . LEU A 1 335 ? -11.948 -26.293 11.745 1.00 91.88 335 LEU A N 1
ATOM 2576 C CA . LEU A 1 335 ? -11.520 -25.430 12.847 1.00 91.88 335 LEU A CA 1
ATOM 2577 C C . LEU A 1 335 ? -12.280 -24.098 12.833 1.00 91.88 335 LEU A C 1
ATOM 2579 O O . LEU A 1 335 ? -12.715 -23.630 13.881 1.00 91.88 335 LEU A O 1
ATOM 2583 N N . GLU A 1 336 ? -12.452 -23.494 11.660 1.00 91.56 336 GLU A N 1
ATOM 2584 C CA . GLU A 1 336 ? -13.213 -22.256 11.509 1.00 91.56 336 GLU A CA 1
ATOM 2585 C C . GLU A 1 336 ? -14.671 -22.435 11.936 1.00 91.56 336 GLU A C 1
ATOM 2587 O O . GLU A 1 336 ? -15.175 -21.639 12.728 1.00 91.56 336 GLU A O 1
ATOM 2592 N N . ASP A 1 337 ? -15.326 -23.499 11.471 1.00 93.50 337 ASP A N 1
ATOM 2593 C CA . ASP A 1 337 ? -16.714 -23.805 11.820 1.00 93.50 337 ASP A CA 1
ATOM 2594 C C . ASP A 1 337 ? -16.863 -24.055 13.326 1.00 93.50 337 ASP A C 1
ATOM 2596 O O . ASP A 1 337 ? -17.813 -23.580 13.960 1.00 93.50 337 ASP A O 1
ATOM 2600 N N . ALA A 1 338 ? -15.884 -24.729 13.937 1.00 95.06 338 ALA A N 1
ATOM 2601 C CA . ALA A 1 338 ? -15.838 -24.939 15.377 1.00 95.06 338 ALA A CA 1
ATOM 2602 C C . ALA A 1 338 ? -15.655 -23.626 16.151 1.00 95.06 338 ALA A C 1
ATOM 2604 O O . ALA A 1 338 ? -16.358 -23.409 17.142 1.00 95.06 338 ALA A O 1
ATOM 2605 N N . VAL A 1 339 ? -14.763 -22.731 15.708 1.00 94.81 339 VAL A N 1
ATOM 2606 C CA . VAL A 1 339 ? -14.615 -21.393 16.301 1.00 94.81 339 VAL A CA 1
ATOM 2607 C C . VAL A 1 339 ? -15.918 -20.620 16.158 1.00 94.81 339 VAL A C 1
ATOM 2609 O O . VAL A 1 339 ? -16.430 -20.145 17.162 1.00 94.81 339 VAL A O 1
ATOM 2612 N N . ARG A 1 340 ? -16.504 -20.557 14.960 1.00 94.44 340 ARG A N 1
ATOM 2613 C CA . ARG A 1 340 ? -17.760 -19.845 14.681 1.00 94.44 340 ARG A CA 1
ATOM 2614 C C . ARG A 1 340 ? -18.911 -20.328 15.564 1.00 94.44 340 ARG A C 1
ATOM 2616 O O . ARG A 1 340 ? -19.643 -19.515 16.112 1.00 94.44 340 ARG A O 1
ATOM 2623 N N . THR A 1 341 ? -19.037 -21.642 15.744 1.00 95.81 341 THR A N 1
ATOM 2624 C CA . THR A 1 341 ? -20.088 -22.262 16.570 1.00 95.81 341 THR A CA 1
ATOM 2625 C C . THR A 1 341 ? -19.907 -21.972 18.061 1.00 95.81 341 THR A C 1
ATOM 2627 O O . THR A 1 341 ? -20.880 -21.889 18.808 1.00 95.81 341 THR A O 1
ATOM 2630 N N . ASN A 1 342 ? -18.660 -21.839 18.520 1.00 96.62 342 ASN A N 1
ATOM 2631 C CA . ASN A 1 342 ? -18.342 -21.669 19.938 1.00 96.62 342 ASN A CA 1
ATOM 2632 C C . ASN A 1 342 ? -18.054 -20.223 20.341 1.00 96.62 342 ASN A C 1
ATOM 2634 O O . ASN A 1 342 ? -17.999 -19.951 21.540 1.00 96.62 342 ASN A O 1
ATOM 2638 N N . LEU A 1 343 ? -17.855 -19.323 19.377 1.00 96.12 343 LEU A N 1
ATOM 2639 C CA . LEU A 1 343 ? -17.574 -17.917 19.604 1.00 96.12 343 LEU A CA 1
ATOM 2640 C C . LEU A 1 343 ? -18.890 -17.182 19.864 1.00 96.12 343 LEU A C 1
ATOM 2642 O O . LEU A 1 343 ? -19.721 -17.072 18.964 1.00 96.12 343 LEU A O 1
ATOM 2646 N N . PRO A 1 344 ? -19.106 -16.663 21.080 1.00 94.75 344 PRO A N 1
ATOM 2647 C CA . PRO A 1 344 ? -20.318 -15.912 21.354 1.00 94.75 344 PRO A CA 1
ATOM 2648 C C . PRO A 1 344 ? -20.364 -14.610 20.548 1.00 94.75 344 PRO A C 1
ATOM 2650 O O . PRO A 1 344 ? -19.322 -14.070 20.172 1.00 94.75 344 PRO A O 1
ATOM 2653 N N . LEU A 1 345 ? -21.564 -14.057 20.365 1.00 90.81 345 LEU A N 1
ATOM 2654 C CA . LEU A 1 345 ? -21.736 -12.754 19.724 1.00 90.81 345 LEU A CA 1
ATOM 2655 C C . LEU A 1 345 ? -20.865 -11.684 20.415 1.00 90.81 345 LEU A C 1
ATOM 2657 O O . LEU A 1 345 ? -20.708 -11.694 21.642 1.00 90.81 345 LEU A O 1
ATOM 2661 N N . ASP A 1 346 ? -20.269 -10.798 19.613 1.00 90.12 346 ASP A N 1
ATOM 2662 C CA . ASP A 1 346 ? -19.353 -9.718 20.024 1.00 90.12 346 ASP A CA 1
ATOM 2663 C C . ASP A 1 346 ? -18.057 -10.157 20.729 1.00 90.12 346 ASP A C 1
ATOM 2665 O O . ASP A 1 346 ? -17.293 -9.317 21.220 1.00 90.12 346 ASP A O 1
ATOM 2669 N N . ALA A 1 347 ? -17.800 -11.462 20.819 1.00 95.50 347 ALA A N 1
ATOM 2670 C CA . ALA A 1 347 ? -16.583 -12.002 21.402 1.00 95.50 347 ALA A CA 1
ATOM 2671 C C . ALA A 1 347 ? -15.447 -12.059 20.381 1.00 95.50 347 ALA A C 1
ATOM 2673 O O . ALA A 1 347 ? -15.653 -12.058 19.169 1.00 95.50 347 ALA A O 1
ATOM 2674 N N . ARG A 1 348 ? -14.222 -12.178 20.891 1.00 95.56 348 ARG A N 1
ATOM 2675 C CA . ARG A 1 348 ? -13.025 -12.413 20.076 1.00 95.56 348 ARG A CA 1
ATOM 2676 C C . ARG A 1 348 ? -12.490 -13.814 20.307 1.00 95.56 348 ARG A C 1
ATOM 2678 O O . ARG A 1 348 ? -12.607 -14.336 21.416 1.00 95.56 348 ARG A O 1
ATOM 2685 N N . TYR A 1 349 ? -11.866 -14.408 19.298 1.00 96.06 349 TYR A N 1
ATOM 2686 C CA . TYR A 1 349 ? -10.983 -15.546 19.530 1.00 96.06 349 TYR A CA 1
ATOM 2687 C C . TYR A 1 349 ? -9.531 -15.081 19.703 1.00 96.06 349 TYR A C 1
ATOM 2689 O O . TYR A 1 349 ? -9.139 -14.016 19.208 1.00 96.06 349 TYR A O 1
ATOM 2697 N N . ALA A 1 350 ? -8.735 -15.896 20.390 1.00 95.81 350 ALA A N 1
ATOM 2698 C CA . ALA A 1 350 ? -7.299 -15.700 20.535 1.00 95.81 350 ALA A CA 1
ATOM 2699 C C . ALA A 1 350 ? -6.520 -17.000 20.297 1.00 95.81 350 ALA A C 1
ATOM 2701 O O . ALA A 1 350 ? -7.030 -18.100 20.495 1.00 95.81 350 ALA A O 1
ATOM 2702 N N . VAL A 1 351 ? -5.272 -16.856 19.883 1.00 95.06 351 VAL A N 1
ATOM 2703 C CA . VAL A 1 351 ? -4.281 -17.903 19.662 1.00 95.06 351 VAL A CA 1
ATOM 2704 C C . VAL A 1 351 ? -3.236 -17.768 20.762 1.00 95.06 351 VAL A C 1
ATOM 2706 O O . VAL A 1 351 ? -2.714 -16.679 21.002 1.00 95.06 351 VAL A O 1
ATOM 2709 N N . LEU A 1 352 ? -2.965 -18.862 21.470 1.00 93.25 352 LEU A N 1
ATOM 2710 C CA . LEU A 1 352 ? -2.163 -18.827 22.690 1.00 93.25 352 LEU A CA 1
ATOM 2711 C C . LEU A 1 352 ? -0.665 -18.983 22.477 1.00 93.25 352 LEU A C 1
ATOM 2713 O O . LEU A 1 352 ? 0.117 -18.752 23.389 1.00 93.25 352 LEU A O 1
ATOM 2717 N N . SER A 1 353 ? -0.235 -19.468 21.321 1.00 82.94 353 SER A N 1
ATOM 2718 C CA . SER A 1 353 ? 1.183 -19.677 21.050 1.00 82.94 353 SER A CA 1
ATOM 2719 C C . SER A 1 353 ? 1.442 -19.633 19.551 1.00 82.94 353 SER A C 1
ATOM 2721 O O . SER A 1 353 ? 0.573 -20.052 18.776 1.00 82.94 353 SER A O 1
ATOM 2723 N N . PRO A 1 354 ? 2.633 -19.174 19.130 1.00 77.31 354 PRO A N 1
ATOM 2724 C CA . PRO A 1 354 ? 3.061 -19.288 17.744 1.00 77.31 354 PRO A CA 1
ATOM 2725 C C . PRO A 1 354 ? 3.052 -20.748 17.270 1.00 77.31 354 PRO A C 1
ATOM 2727 O O . PRO A 1 354 ? 3.160 -21.679 18.068 1.00 77.31 354 PRO A O 1
ATOM 2730 N N . GLY A 1 355 ? 2.967 -20.955 15.956 1.00 74.31 355 GLY A N 1
ATOM 2731 C CA . GLY A 1 355 ? 3.060 -22.289 15.343 1.00 74.31 355 GLY A CA 1
ATOM 2732 C C . GLY A 1 355 ? 1.719 -22.960 15.041 1.00 74.31 355 GLY A C 1
ATOM 2733 O O . GLY A 1 355 ? 1.692 -24.000 14.384 1.00 74.31 355 GLY A O 1
ATOM 2734 N N . LEU A 1 356 ? 0.601 -22.346 15.434 1.00 83.75 356 LEU A N 1
ATOM 2735 C CA . LEU A 1 356 ? -0.698 -22.673 14.857 1.00 83.75 356 LEU A CA 1
ATOM 2736 C C . LEU A 1 356 ? -0.791 -22.113 13.437 1.00 83.75 356 LEU A C 1
ATOM 2738 O O . LEU A 1 356 ? -0.496 -20.944 13.196 1.00 83.75 356 LEU A O 1
ATOM 2742 N N . ALA A 1 357 ? -1.245 -22.943 12.500 1.00 72.56 357 ALA A N 1
ATOM 2743 C CA . ALA A 1 357 ? -1.552 -22.511 11.142 1.00 72.56 357 ALA A CA 1
ATOM 2744 C C . ALA A 1 357 ? -2.916 -21.799 11.140 1.00 72.56 357 ALA A C 1
ATOM 2746 O O . ALA A 1 357 ? -3.911 -22.330 10.655 1.00 72.56 357 ALA A O 1
ATOM 2747 N N . SER A 1 358 ? -2.983 -20.623 11.766 1.00 76.00 358 SER A N 1
ATOM 2748 C CA . SER A 1 358 ? -4.172 -19.771 11.760 1.00 76.00 358 SER A CA 1
ATOM 2749 C C . SER A 1 358 ? -4.142 -18.793 10.589 1.00 76.00 358 SER A C 1
ATOM 2751 O O . SER A 1 358 ? -3.075 -18.435 10.087 1.00 76.00 358 SER A O 1
ATOM 2753 N N . LEU A 1 359 ? -5.318 -18.304 10.188 1.00 76.12 359 LEU A N 1
ATOM 2754 C CA . LEU A 1 359 ? -5.400 -17.209 9.227 1.00 76.12 359 LEU A CA 1
ATOM 2755 C C . LEU A 1 359 ? -4.586 -16.000 9.722 1.00 76.12 359 LEU A C 1
ATOM 2757 O O . LEU A 1 359 ? -4.669 -15.661 10.908 1.00 76.12 359 LEU A O 1
ATOM 2761 N N . PRO A 1 360 ? -3.836 -15.332 8.827 1.00 80.44 360 PRO A N 1
ATOM 2762 C CA . PRO A 1 360 ? -3.205 -14.058 9.122 1.00 80.44 360 PRO A CA 1
ATOM 2763 C C . PRO A 1 360 ? -4.185 -13.071 9.769 1.00 80.44 360 PRO A C 1
ATOM 2765 O O . PRO A 1 360 ? -5.345 -12.994 9.342 1.00 80.44 360 PRO A O 1
ATOM 2768 N N . PRO A 1 361 ? -3.732 -12.270 10.745 1.00 80.06 361 PRO A N 1
ATOM 2769 C CA . PRO A 1 361 ? -4.564 -11.244 11.348 1.00 80.06 361 PRO A CA 1
ATOM 2770 C C . PRO A 1 361 ? -5.207 -10.321 10.300 1.00 80.06 361 PRO A C 1
ATOM 2772 O O . PRO A 1 361 ? -4.593 -9.971 9.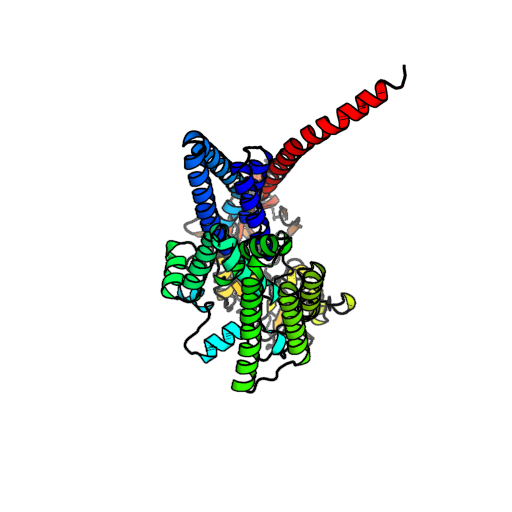292 1.00 80.06 361 PRO A O 1
ATOM 2775 N N . ASN A 1 362 ? -6.448 -9.915 10.564 1.00 82.25 362 ASN A N 1
ATOM 2776 C CA . ASN A 1 362 ? -7.380 -9.193 9.688 1.00 82.25 362 ASN A CA 1
ATOM 2777 C C . ASN A 1 362 ? -8.027 -10.025 8.567 1.00 82.25 362 ASN A C 1
ATOM 2779 O O . ASN A 1 362 ? -9.121 -9.660 8.140 1.00 82.25 362 ASN A O 1
ATOM 2783 N N . LEU A 1 363 ? -7.434 -11.134 8.099 1.00 82.62 363 LEU A N 1
ATOM 2784 C CA . LEU A 1 363 ? -8.114 -12.001 7.118 1.00 82.62 363 LEU A CA 1
ATOM 2785 C C . LEU A 1 363 ? -9.290 -12.754 7.748 1.00 82.62 363 LEU A C 1
ATOM 2787 O O . LEU A 1 363 ? -10.292 -13.005 7.088 1.00 82.62 363 LEU A O 1
ATOM 2791 N N . ASN A 1 364 ? -9.220 -13.010 9.053 1.00 84.00 364 ASN A N 1
ATOM 2792 C CA . ASN A 1 364 ? -10.328 -13.526 9.852 1.00 84.00 364 ASN A CA 1
ATOM 2793 C C . ASN A 1 364 ? -11.583 -12.629 9.802 1.00 84.00 364 ASN A C 1
ATOM 2795 O O . ASN A 1 364 ? -12.700 -13.133 9.884 1.00 84.00 364 ASN A O 1
ATOM 2799 N N . ALA A 1 365 ? -11.433 -11.313 9.608 1.00 82.81 365 ALA A N 1
ATOM 2800 C CA . ALA A 1 365 ? -12.584 -10.419 9.477 1.00 82.81 365 ALA A CA 1
ATOM 2801 C C . ALA A 1 365 ? -13.363 -10.663 8.172 1.00 82.81 365 ALA A C 1
ATOM 2803 O O . ALA A 1 365 ? -14.583 -10.524 8.163 1.00 82.81 365 ALA A O 1
ATOM 2804 N N . ALA A 1 366 ? -12.688 -11.088 7.095 1.00 82.38 366 ALA A N 1
ATOM 2805 C CA . ALA A 1 366 ? -13.331 -11.387 5.812 1.00 82.38 366 ALA A CA 1
ATOM 2806 C C . ALA A 1 366 ? -14.270 -12.606 5.880 1.00 82.38 366 ALA A C 1
ATOM 2808 O O . ALA A 1 366 ? -15.207 -12.697 5.094 1.00 82.38 366 ALA A O 1
ATOM 2809 N N . ILE A 1 367 ? -14.045 -13.508 6.841 1.00 85.12 367 ILE A N 1
ATOM 2810 C CA . ILE A 1 367 ? -14.896 -14.679 7.108 1.00 85.12 367 ILE A CA 1
ATOM 2811 C C . ILE A 1 367 ? -15.842 -14.472 8.305 1.00 85.12 367 ILE A C 1
ATOM 2813 O O . ILE A 1 367 ? -16.539 -15.400 8.710 1.00 85.12 367 ILE A O 1
ATOM 2817 N N . GLY A 1 368 ? -15.890 -13.260 8.873 1.00 87.44 368 GLY A N 1
ATOM 2818 C CA . GLY A 1 368 ? -16.784 -12.913 9.982 1.00 87.44 368 GLY A CA 1
ATOM 2819 C C . GLY A 1 368 ? -16.321 -13.381 11.366 1.00 87.44 368 GLY A C 1
ATOM 2820 O O . GLY A 1 368 ? -17.128 -13.422 12.289 1.00 87.44 368 GLY A O 1
ATOM 2821 N N . LEU A 1 369 ? -15.041 -13.725 11.543 1.00 90.81 369 LEU A N 1
ATOM 2822 C CA . LEU A 1 369 ? -14.481 -14.081 12.848 1.00 90.81 369 LEU A CA 1
ATOM 2823 C C . LEU A 1 369 ? -13.710 -12.904 13.445 1.00 90.81 369 LEU A C 1
ATOM 2825 O O . LEU A 1 369 ? -12.682 -12.488 12.916 1.00 90.81 369 LEU A O 1
ATOM 2829 N N . SER A 1 370 ? -14.152 -12.382 14.588 1.00 92.06 370 SER A N 1
ATOM 2830 C CA . SER A 1 370 ? -13.419 -11.340 15.314 1.00 92.06 370 SER A CA 1
ATOM 2831 C C . SER A 1 370 ? -12.246 -11.933 16.099 1.00 92.06 370 SER A C 1
ATOM 2833 O O . SER A 1 370 ? -12.409 -12.890 16.852 1.00 92.06 370 SER A O 1
ATOM 2835 N N . SER A 1 371 ? -11.059 -11.339 15.964 1.00 93.12 371 SER A N 1
ATOM 2836 C CA . SER A 1 371 ? -9.851 -11.749 16.689 1.00 93.12 371 SER A CA 1
ATOM 2837 C C . SER A 1 371 ? -9.295 -10.603 17.527 1.00 93.12 371 SER A C 1
ATOM 2839 O O . SER A 1 371 ? -9.503 -9.433 17.202 1.00 93.12 371 SER A O 1
ATOM 2841 N N . ILE A 1 372 ? -8.581 -10.936 18.605 1.00 93.25 372 ILE A N 1
ATOM 2842 C CA . ILE A 1 372 ? -7.757 -9.967 19.342 1.00 93.25 372 ILE A CA 1
ATOM 2843 C C . ILE A 1 372 ? -6.465 -9.612 18.588 1.00 93.25 372 ILE A C 1
ATOM 2845 O O . ILE A 1 372 ? -5.871 -8.565 18.844 1.00 93.25 372 ILE A O 1
ATOM 2849 N N . HIS A 1 373 ? -6.049 -10.465 17.651 1.00 92.50 373 HIS A N 1
ATOM 2850 C CA . HIS A 1 373 ? -4.844 -10.321 16.840 1.00 92.50 373 HIS A CA 1
ATOM 2851 C C . HIS A 1 373 ? -5.044 -9.301 15.721 1.00 92.50 373 HIS A C 1
ATOM 2853 O O . HIS A 1 373 ? -6.140 -9.166 15.171 1.00 92.50 373 HIS A O 1
ATOM 2859 N N . SER A 1 374 ? -3.982 -8.584 15.354 1.00 88.38 374 SER A N 1
ATOM 2860 C CA . SER A 1 374 ? -4.059 -7.571 14.302 1.00 88.38 374 SER A CA 1
ATOM 2861 C C . SER A 1 374 ? -2.788 -7.491 13.472 1.00 88.38 374 SER A C 1
ATOM 2863 O O . SER A 1 374 ? -1.673 -7.669 13.969 1.00 88.38 374 SER A O 1
ATOM 2865 N N . TYR A 1 375 ? -2.985 -7.155 12.196 1.00 87.69 375 TYR A N 1
ATOM 2866 C CA . TYR A 1 375 ? -1.943 -6.627 11.334 1.00 87.69 375 TYR A CA 1
ATOM 2867 C C . TYR A 1 375 ? -2.208 -5.140 11.082 1.00 87.69 375 TYR A C 1
ATOM 2869 O O . TYR A 1 375 ? -3.009 -4.780 10.221 1.00 87.69 375 TYR A O 1
ATOM 2877 N N . ASN A 1 376 ? -1.563 -4.244 11.824 1.00 86.19 376 ASN A N 1
ATOM 2878 C CA . ASN A 1 376 ? -1.779 -2.809 11.671 1.00 86.19 376 ASN A CA 1
ATOM 2879 C C . ASN A 1 376 ? -0.459 -2.044 11.570 1.00 86.19 376 ASN A C 1
ATOM 2881 O O . ASN A 1 376 ? 0.334 -1.961 12.504 1.00 86.19 376 ASN A O 1
ATOM 2885 N N . SER A 1 377 ? -0.249 -1.403 10.419 1.00 81.50 377 SER A N 1
ATOM 2886 C CA . SER A 1 377 ? 0.928 -0.570 10.173 1.00 81.50 377 SER A CA 1
ATOM 2887 C C . SER A 1 377 ? 1.081 0.600 11.146 1.00 81.50 377 SER A C 1
ATOM 2889 O O . SER A 1 377 ? 2.204 1.071 11.311 1.00 81.50 377 SER A O 1
ATOM 2891 N N . LEU A 1 378 ? -0.006 1.052 11.770 1.00 85.94 378 LEU A N 1
ATOM 2892 C CA . LEU A 1 378 ? -0.055 2.137 12.745 1.00 85.94 378 LEU A CA 1
ATOM 2893 C C . LEU A 1 378 ? -0.738 1.675 14.042 1.00 85.94 378 LEU A C 1
ATOM 2895 O O . LEU A 1 378 ? -1.577 2.381 14.598 1.00 85.94 378 LEU A O 1
ATOM 2899 N N . SER A 1 379 ? -0.383 0.483 14.539 1.00 87.12 379 SER A N 1
ATOM 2900 C CA . SER A 1 379 ? -0.803 0.022 15.869 1.00 87.12 379 SER A CA 1
ATOM 2901 C C . SER A 1 379 ? -0.588 1.115 16.918 1.00 87.12 379 SER A C 1
ATOM 2903 O O . SER A 1 379 ? 0.497 1.708 17.001 1.00 87.12 379 SER A O 1
ATOM 2905 N N . SER A 1 380 ? -1.625 1.388 17.712 1.00 88.50 380 SER A N 1
ATOM 2906 C CA . SER A 1 380 ? -1.556 2.392 18.772 1.00 88.50 380 SER A CA 1
ATOM 2907 C C . SER A 1 380 ? -0.755 1.890 19.969 1.00 88.50 380 SER A C 1
ATOM 2909 O O . SER A 1 380 ? -0.687 0.686 20.236 1.00 88.50 380 SER A O 1
ATOM 2911 N N . ARG A 1 381 ? -0.186 2.827 20.735 1.00 88.25 381 ARG A N 1
ATOM 2912 C CA . ARG A 1 381 ? 0.508 2.554 22.006 1.00 88.25 381 ARG A CA 1
ATOM 2913 C C . ARG A 1 381 ? -0.355 1.722 22.950 1.00 88.25 381 ARG A C 1
ATOM 2915 O O . ARG A 1 381 ? 0.109 0.706 23.451 1.00 88.25 381 ARG A O 1
ATOM 2922 N N . ARG A 1 382 ? -1.629 2.099 23.086 1.00 89.75 382 ARG A N 1
ATOM 2923 C CA . ARG A 1 382 ? -2.624 1.418 23.931 1.00 89.75 382 ARG A CA 1
ATOM 2924 C C . ARG A 1 382 ? -2.793 -0.056 23.578 1.00 89.75 382 ARG A C 1
ATOM 2926 O O . ARG A 1 382 ? -2.761 -0.908 24.454 1.00 89.75 382 ARG A O 1
ATOM 2933 N N . TYR A 1 383 ? -2.916 -0.370 22.288 1.00 90.94 383 TYR A N 1
ATOM 29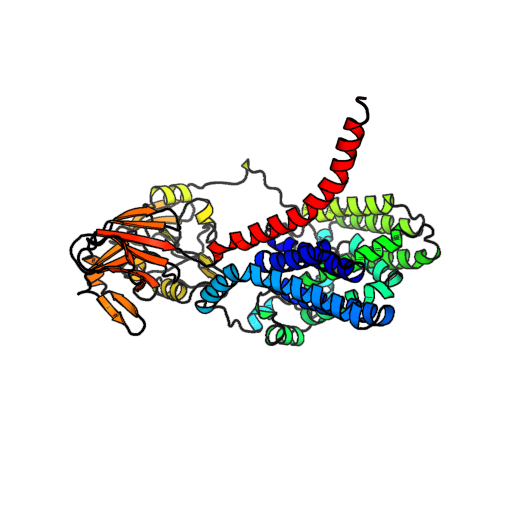34 C CA . TYR A 1 383 ? -3.047 -1.761 21.852 1.00 90.94 383 TYR A CA 1
ATOM 2935 C C . TYR A 1 383 ? -1.779 -2.570 22.143 1.00 90.94 383 TYR A C 1
ATOM 2937 O O . TYR A 1 383 ? -1.868 -3.722 22.549 1.00 90.94 383 TYR A O 1
ATOM 2945 N N . ARG A 1 384 ? -0.592 -1.967 22.008 1.00 89.38 384 ARG A N 1
ATOM 2946 C CA . ARG A 1 384 ? 0.657 -2.639 22.395 1.00 89.38 384 ARG A CA 1
ATOM 2947 C C . ARG A 1 384 ? 0.758 -2.869 23.901 1.00 89.38 384 ARG A C 1
ATOM 2949 O O . ARG A 1 384 ? 1.279 -3.905 24.293 1.00 89.38 384 ARG A O 1
ATOM 2956 N N . THR A 1 385 ? 0.278 -1.937 24.724 1.00 89.44 385 THR A N 1
ATOM 2957 C CA . THR A 1 385 ? 0.177 -2.140 26.177 1.00 89.44 385 THR A CA 1
ATOM 2958 C C . THR A 1 385 ? -0.739 -3.320 26.485 1.00 89.44 385 THR A C 1
ATOM 2960 O O . THR A 1 385 ? -0.302 -4.244 27.161 1.00 89.44 385 THR A O 1
ATOM 2963 N N . LEU A 1 386 ? -1.934 -3.361 25.882 1.00 93.12 386 LEU A N 1
ATOM 2964 C CA . LEU A 1 386 ? -2.857 -4.487 26.032 1.00 93.12 386 LEU A CA 1
ATOM 2965 C C . LEU A 1 386 ? -2.212 -5.818 25.639 1.00 93.12 386 LEU A C 1
ATOM 2967 O O . LEU A 1 386 ? -2.295 -6.785 26.384 1.00 93.12 386 LEU A O 1
ATOM 2971 N N . LEU A 1 387 ? -1.551 -5.880 24.480 1.00 93.06 387 LEU A N 1
ATOM 2972 C CA . LEU A 1 387 ? -0.898 -7.112 24.035 1.00 93.06 387 LEU A CA 1
ATOM 2973 C C . LEU A 1 387 ? 0.161 -7.593 25.028 1.00 93.06 387 LEU A C 1
ATOM 2975 O O . LEU A 1 387 ? 0.216 -8.786 25.303 1.00 93.06 387 LEU A O 1
ATOM 2979 N N . LYS A 1 388 ? 0.951 -6.678 25.603 1.00 91.94 388 LYS A N 1
ATOM 2980 C CA . LYS A 1 388 ? 1.926 -7.021 26.646 1.00 91.94 388 LYS A CA 1
ATOM 2981 C C . LYS A 1 388 ? 1.256 -7.543 27.916 1.00 91.94 388 LYS A C 1
ATOM 2983 O O . LYS A 1 388 ? 1.742 -8.512 28.486 1.00 91.94 388 LYS A O 1
ATOM 2988 N N . GLU A 1 389 ? 0.149 -6.938 28.347 1.00 92.81 389 GLU A N 1
ATOM 2989 C CA . GLU A 1 389 ? -0.637 -7.419 29.497 1.00 92.81 389 GLU A CA 1
ATOM 2990 C C . GLU A 1 389 ? -1.241 -8.805 29.248 1.00 92.81 389 GLU A C 1
ATOM 2992 O O . GLU A 1 389 ? -1.354 -9.614 30.163 1.00 92.81 389 GLU A O 1
ATOM 2997 N N . LEU A 1 390 ? -1.571 -9.108 27.992 1.00 94.81 390 LEU A N 1
ATOM 2998 C CA . LEU A 1 390 ? -1.995 -10.433 27.548 1.00 94.81 390 LEU A CA 1
ATOM 2999 C C . LEU A 1 390 ? -0.812 -11.391 27.311 1.00 94.81 390 LEU A C 1
ATOM 3001 O O . LEU A 1 390 ? -1.009 -12.457 26.738 1.00 94.81 390 LEU A O 1
ATOM 3005 N N . GLY A 1 391 ? 0.416 -11.030 27.692 1.00 93.12 391 GLY A N 1
ATOM 3006 C CA . GLY A 1 391 ? 1.615 -11.854 27.501 1.00 93.12 391 GLY A CA 1
ATOM 3007 C C . GLY A 1 391 ? 1.982 -12.108 26.034 1.00 93.12 391 GLY A C 1
ATOM 3008 O O . GLY A 1 391 ? 2.694 -13.059 25.730 1.00 93.12 391 GLY A O 1
ATOM 3009 N N . GLY A 1 392 ? 1.460 -11.307 25.106 1.00 90.06 392 GLY A N 1
ATOM 3010 C CA . GLY A 1 392 ? 1.840 -11.326 23.698 1.00 90.06 392 GLY A CA 1
ATOM 3011 C C . GLY A 1 392 ? 3.001 -10.382 23.398 1.00 90.06 392 GLY A C 1
ATOM 3012 O O . GLY A 1 392 ? 3.298 -9.454 24.153 1.00 90.06 392 GLY A O 1
ATOM 3013 N N . ASP A 1 393 ? 3.616 -10.583 22.235 1.00 83.88 393 ASP A N 1
ATOM 3014 C CA . ASP A 1 393 ? 4.578 -9.642 21.665 1.00 83.88 393 ASP A CA 1
ATOM 3015 C C . ASP A 1 393 ? 4.126 -9.192 20.273 1.00 83.88 393 ASP A C 1
ATOM 3017 O O . ASP A 1 393 ? 3.325 -9.846 19.600 1.00 83.88 393 ASP A O 1
ATOM 3021 N N . ALA A 1 394 ? 4.609 -8.030 19.851 1.00 82.00 394 ALA A N 1
ATOM 3022 C CA . ALA A 1 394 ? 4.304 -7.470 18.551 1.00 82.00 394 ALA A CA 1
ATOM 3023 C C . ALA A 1 394 ? 5.561 -7.502 17.677 1.00 82.00 394 ALA A C 1
ATOM 3025 O O . ALA A 1 394 ? 6.495 -6.718 17.865 1.00 82.00 394 ALA A O 1
ATOM 3026 N N . SER A 1 395 ? 5.562 -8.384 16.683 1.00 79.75 395 SER A N 1
ATOM 3027 C CA . SER A 1 395 ? 6.642 -8.525 15.715 1.00 79.75 395 SER A CA 1
ATOM 3028 C C . SER A 1 395 ? 6.495 -7.519 14.565 1.00 79.75 395 SER A C 1
ATOM 3030 O O . SER A 1 395 ? 5.579 -6.683 14.524 1.00 79.75 395 SER A O 1
ATOM 3032 N N . ALA A 1 396 ? 7.463 -7.531 13.644 1.00 75.00 396 ALA A N 1
ATOM 3033 C CA . ALA A 1 396 ? 7.507 -6.627 12.495 1.00 75.00 396 ALA A CA 1
ATOM 3034 C C . ALA A 1 396 ? 7.327 -5.144 12.891 1.00 75.00 396 ALA A C 1
ATOM 3036 O O . ALA A 1 396 ? 6.591 -4.402 12.241 1.00 75.00 396 ALA A O 1
ATOM 3037 N N . PHE A 1 397 ? 8.006 -4.712 13.965 1.00 72.62 397 PHE A N 1
ATOM 3038 C CA . PHE A 1 397 ? 7.966 -3.341 14.502 1.00 72.62 397 PHE A CA 1
ATOM 3039 C C . PHE A 1 397 ? 6.581 -2.916 15.005 1.00 72.62 397 PHE A C 1
ATOM 3041 O O . PHE A 1 397 ? 6.135 -1.789 14.785 1.00 72.62 397 PHE A O 1
ATOM 3048 N N . GLY A 1 398 ? 5.886 -3.829 15.685 1.00 75.38 398 GLY A N 1
ATOM 3049 C CA . GLY A 1 398 ? 4.566 -3.564 16.248 1.00 75.38 398 GLY A CA 1
ATOM 3050 C C . GLY A 1 398 ? 3.417 -3.693 15.249 1.00 75.38 398 GLY A C 1
ATOM 3051 O O . GLY A 1 398 ? 2.289 -3.330 15.586 1.00 75.38 398 GLY A O 1
ATOM 3052 N N . ARG A 1 399 ? 3.689 -4.167 14.025 1.00 80.25 399 ARG A N 1
ATOM 3053 C CA . ARG A 1 399 ? 2.658 -4.331 12.994 1.00 80.25 399 ARG A CA 1
ATOM 3054 C C . ARG A 1 399 ? 1.871 -5.605 13.152 1.00 80.25 399 ARG A C 1
ATOM 3056 O O . ARG A 1 399 ? 0.707 -5.612 12.791 1.00 80.25 399 ARG A O 1
ATOM 3063 N N . TRP A 1 400 ? 2.528 -6.663 13.600 1.00 86.56 400 TRP A N 1
ATOM 3064 C CA . TRP A 1 400 ? 1.995 -8.009 13.561 1.00 86.56 400 TRP A CA 1
ATOM 3065 C C . TRP A 1 400 ? 1.933 -8.568 14.974 1.00 86.56 400 TRP A C 1
ATOM 3067 O O . TRP A 1 400 ? 2.917 -8.517 15.709 1.00 86.56 400 TRP A O 1
ATOM 3077 N N . ASN A 1 401 ? 0.780 -9.105 15.343 1.00 89.00 401 ASN A N 1
ATOM 3078 C CA . ASN A 1 401 ? 0.621 -9.958 16.508 1.00 89.00 401 ASN A CA 1
ATOM 3079 C C . ASN A 1 401 ? -0.282 -11.122 16.112 1.00 89.00 401 ASN A C 1
ATOM 3081 O O . ASN A 1 401 ? -1.370 -10.888 15.596 1.00 89.00 401 ASN A O 1
ATOM 3085 N N . ASP A 1 402 ? 0.176 -12.340 16.358 1.00 89.75 402 ASP A N 1
ATOM 3086 C CA . ASP A 1 402 ? -0.491 -13.595 16.005 1.00 89.75 402 ASP A CA 1
ATOM 3087 C C . ASP A 1 402 ? -0.721 -14.522 17.200 1.00 89.75 402 ASP A C 1
ATOM 3089 O O . ASP A 1 402 ? -1.459 -15.491 17.065 1.00 89.75 402 ASP A O 1
ATOM 3093 N N . ALA A 1 403 ? -0.125 -14.231 18.358 1.00 92.50 403 ALA A N 1
ATOM 3094 C CA . ALA A 1 403 ? -0.298 -15.015 19.572 1.00 92.50 403 ALA A CA 1
ATOM 3095 C C . ALA A 1 403 ? -0.223 -14.154 20.844 1.00 92.50 403 ALA A C 1
ATOM 3097 O O . ALA A 1 403 ? 0.361 -13.065 20.856 1.00 92.50 403 ALA A O 1
ATOM 3098 N N . ILE A 1 404 ? -0.824 -14.655 21.923 1.00 94.69 404 ILE A N 1
ATOM 3099 C CA . ILE A 1 404 ? -0.790 -14.085 23.277 1.00 94.69 404 ILE A CA 1
ATOM 3100 C C . ILE A 1 404 ? -0.571 -15.195 24.312 1.00 94.69 404 ILE A C 1
ATOM 3102 O O . ILE A 1 404 ? -1.036 -16.302 24.106 1.00 94.69 404 ILE A O 1
ATOM 3106 N N . HIS A 1 405 ? 0.049 -14.909 25.454 1.00 94.56 405 HIS A N 1
ATOM 3107 C CA . HIS A 1 405 ? 0.165 -15.848 26.580 1.00 94.56 405 HIS A CA 1
ATOM 3108 C C . HIS A 1 405 ? -0.433 -15.231 27.855 1.00 94.56 405 HIS A C 1
ATOM 3110 O O . HIS A 1 405 ? 0.304 -14.825 28.756 1.00 94.56 405 HIS A O 1
ATOM 3116 N N . PRO A 1 406 ? -1.768 -15.098 27.930 1.00 94.12 406 PRO A N 1
ATOM 3117 C CA . PRO A 1 406 ? -2.410 -14.327 28.977 1.00 94.12 406 PRO A CA 1
ATOM 3118 C C . PRO A 1 406 ? -2.462 -15.103 30.292 1.00 94.12 406 PRO A C 1
ATOM 3120 O O . PRO A 1 406 ? -2.640 -16.321 30.314 1.00 94.12 406 PRO A O 1
ATOM 3123 N N . ASP A 1 407 ? -2.444 -14.371 31.403 1.00 94.25 407 ASP A N 1
ATOM 3124 C CA . ASP A 1 407 ? -3.074 -14.859 32.626 1.00 94.25 407 ASP A CA 1
ATOM 3125 C C . ASP A 1 407 ? -4.598 -14.828 32.426 1.00 94.25 407 ASP A C 1
ATOM 3127 O O . ASP A 1 407 ? -5.202 -13.756 32.303 1.00 94.25 407 ASP A O 1
ATOM 3131 N N . PHE A 1 408 ? -5.227 -16.006 32.391 1.00 93.88 408 PHE A N 1
ATOM 3132 C CA . PHE A 1 408 ? -6.675 -16.156 32.201 1.00 93.88 408 PHE A CA 1
ATOM 3133 C C . PHE A 1 408 ? -7.515 -15.523 33.320 1.00 93.88 408 PHE A C 1
ATOM 3135 O O . PHE A 1 408 ? -8.716 -15.333 33.136 1.00 93.88 408 PHE A O 1
ATOM 3142 N N . ASN A 1 409 ? -6.910 -15.199 34.467 1.00 91.25 409 ASN A N 1
ATOM 3143 C CA . ASN A 1 409 ? -7.568 -14.500 35.570 1.00 91.25 409 ASN A CA 1
ATOM 3144 C C . ASN A 1 409 ? -7.350 -12.981 35.540 1.00 91.25 409 ASN A C 1
ATOM 3146 O O . ASN A 1 409 ? -7.952 -12.264 36.347 1.00 91.25 409 ASN A O 1
ATOM 3150 N N . SER A 1 410 ? -6.515 -12.485 34.622 1.00 91.88 410 SER A N 1
ATOM 3151 C CA . SER A 1 410 ? -6.224 -11.060 34.502 1.00 91.88 410 SER A CA 1
ATOM 3152 C C . SER A 1 410 ? -7.443 -10.262 34.041 1.00 91.88 410 SER A C 1
ATOM 3154 O O . SER A 1 410 ? -8.286 -10.712 33.258 1.00 91.88 410 SER A O 1
ATOM 3156 N N . ILE A 1 411 ? -7.503 -9.013 34.498 1.00 90.50 411 ILE A N 1
ATOM 3157 C CA . ILE A 1 411 ? -8.531 -8.051 34.087 1.00 90.50 411 ILE A CA 1
ATOM 3158 C C . ILE A 1 411 ? -8.432 -7.779 32.589 1.00 90.50 411 ILE A C 1
ATOM 3160 O O . ILE A 1 411 ? -9.454 -7.719 31.917 1.00 90.50 411 ILE A O 1
ATOM 3164 N N . ALA A 1 412 ? -7.214 -7.648 32.059 1.00 93.06 412 ALA A N 1
ATOM 3165 C CA . ALA A 1 412 ? -6.977 -7.381 30.646 1.00 93.06 412 ALA A CA 1
ATOM 3166 C C . ALA A 1 412 ? -7.584 -8.475 29.756 1.00 93.06 412 ALA A C 1
ATOM 3168 O O . ALA A 1 412 ? -8.283 -8.166 28.786 1.00 93.06 412 ALA A O 1
ATOM 3169 N N . PHE A 1 413 ? -7.391 -9.751 30.116 1.00 94.88 413 PHE A N 1
ATOM 3170 C CA . PHE A 1 413 ? -7.996 -10.883 29.411 1.00 94.88 413 PHE A CA 1
ATOM 3171 C C . PHE A 1 413 ? -9.525 -10.849 29.499 1.00 94.88 413 PHE A C 1
ATOM 3173 O O . PHE A 1 413 ? -10.214 -10.938 28.479 1.00 94.88 413 PHE A O 1
ATOM 3180 N N . TRP A 1 414 ? -10.058 -10.630 30.703 1.00 93.50 414 TRP A N 1
ATOM 3181 C CA . TRP A 1 414 ? -11.498 -10.573 30.948 1.00 93.50 414 TRP A CA 1
ATOM 3182 C C . TRP A 1 414 ? -12.189 -9.415 30.198 1.00 93.50 414 TRP A C 1
ATOM 3184 O O . TRP A 1 414 ? -13.215 -9.624 29.542 1.00 93.50 414 TRP A O 1
ATOM 3194 N N . MET A 1 415 ? -11.599 -8.213 30.222 1.00 93.81 415 MET A N 1
ATOM 3195 C CA . MET A 1 415 ? -12.087 -7.012 29.528 1.00 93.81 415 MET A CA 1
ATOM 3196 C C . MET A 1 415 ? -11.920 -7.096 28.007 1.00 93.81 415 MET A C 1
ATOM 3198 O O . MET A 1 415 ? -12.680 -6.463 27.275 1.00 93.81 415 MET A O 1
ATOM 3202 N N . SER A 1 416 ? -10.986 -7.908 27.501 1.00 95.44 416 SER A N 1
ATOM 3203 C CA . SER A 1 416 ? -10.805 -8.144 26.058 1.00 95.44 416 SER A CA 1
ATOM 3204 C C . SER A 1 416 ? -11.931 -8.971 25.424 1.00 95.44 416 SER A C 1
ATOM 3206 O O . SER A 1 416 ? -11.953 -9.123 24.199 1.00 95.44 416 SER A O 1
ATOM 3208 N N . ASN A 1 417 ? -12.868 -9.483 26.236 1.00 96.12 417 ASN A N 1
ATOM 3209 C CA . ASN A 1 417 ? -14.020 -10.283 25.812 1.00 96.12 417 ASN A CA 1
ATOM 3210 C C . ASN A 1 417 ? -13.625 -11.437 24.873 1.00 96.12 417 ASN A C 1
ATOM 3212 O O . ASN A 1 417 ? -14.259 -11.684 23.843 1.00 96.12 417 ASN A O 1
ATOM 3216 N N . ILE A 1 418 ? -12.538 -12.130 25.216 1.00 97.25 418 ILE A N 1
ATOM 3217 C CA . ILE A 1 418 ? -12.106 -13.324 24.492 1.00 97.25 418 ILE A CA 1
ATOM 3218 C C . ILE A 1 418 ? -13.059 -14.461 24.875 1.00 97.25 418 ILE A C 1
ATOM 3220 O O . ILE A 1 418 ? -13.214 -14.774 26.051 1.00 97.25 418 ILE A O 1
ATOM 3224 N N . GLY A 1 419 ? -13.749 -15.034 23.888 1.00 97.25 419 GLY A N 1
ATOM 3225 C CA . GLY A 1 419 ? -14.731 -16.108 24.080 1.00 97.25 419 GLY A CA 1
ATOM 3226 C C . GLY A 1 419 ? -14.198 -17.496 23.731 1.00 97.25 419 GLY A C 1
ATOM 3227 O O . GLY A 1 419 ? -14.675 -18.492 24.273 1.00 97.25 419 GLY A O 1
ATOM 3228 N N . VAL A 1 420 ? -13.199 -17.564 22.849 1.00 97.38 420 VAL A N 1
ATOM 3229 C CA . VAL A 1 420 ? -12.572 -18.810 22.395 1.00 97.38 420 VAL A CA 1
ATOM 3230 C C . VAL A 1 420 ? -11.059 -18.645 22.384 1.00 97.38 420 VAL A C 1
ATOM 3232 O O . VAL A 1 420 ? -10.543 -17.606 21.974 1.00 97.38 420 VAL A O 1
ATOM 3235 N N . VAL A 1 421 ? -10.344 -19.683 22.804 1.00 97.06 421 VAL A N 1
ATOM 3236 C CA . VAL A 1 421 ? -8.883 -19.745 22.744 1.00 97.06 421 VAL A CA 1
ATOM 3237 C C . VAL A 1 421 ? -8.431 -20.996 22.006 1.00 97.06 421 VAL A C 1
ATOM 3239 O O . VAL A 1 421 ? -8.978 -22.082 22.201 1.00 97.06 421 VAL A O 1
ATOM 3242 N N . LEU A 1 422 ? -7.431 -20.816 21.149 1.00 96.12 422 LEU A N 1
ATOM 3243 C CA . LEU A 1 422 ? -6.786 -21.859 20.365 1.00 96.12 422 LEU A CA 1
ATOM 3244 C C . LEU A 1 422 ? -5.379 -22.091 20.908 1.00 96.12 422 LEU A C 1
ATOM 3246 O O . LEU A 1 422 ? -4.617 -21.140 21.083 1.00 96.12 422 LEU A O 1
ATOM 3250 N N . SER A 1 423 ? -5.027 -23.349 21.147 1.00 95.12 423 SER A N 1
ATOM 3251 C CA . SER A 1 423 ? -3.709 -23.743 21.650 1.00 95.12 423 SER A CA 1
ATOM 3252 C C . SER A 1 423 ? -3.115 -24.869 20.804 1.00 95.12 423 SER A C 1
ATOM 3254 O O . SER A 1 423 ? -3.846 -25.807 20.486 1.00 95.12 423 SER A O 1
ATOM 3256 N N . PRO A 1 424 ? -1.814 -24.842 20.457 1.00 94.19 424 PRO A N 1
ATOM 3257 C CA . PRO A 1 424 ? -1.172 -25.978 19.792 1.00 94.19 424 PRO A CA 1
ATOM 3258 C C . PRO A 1 424 ? -0.991 -27.181 20.728 1.00 94.19 424 PRO A C 1
ATOM 3260 O O . PRO A 1 424 ? -0.808 -28.301 20.268 1.00 94.19 424 PRO A O 1
ATOM 3263 N N . VAL A 1 425 ? -1.046 -26.955 22.043 1.00 93.88 425 VAL A N 1
ATOM 3264 C CA . VAL A 1 425 ? -0.903 -27.979 23.083 1.00 93.88 425 VAL A CA 1
ATOM 3265 C C . VAL A 1 425 ? -2.139 -28.028 23.968 1.00 93.88 425 VAL A C 1
ATOM 3267 O O . VAL A 1 425 ? -2.773 -27.003 24.233 1.00 93.88 425 VAL A O 1
ATOM 3270 N N . GLN A 1 426 ? -2.477 -29.216 24.458 1.00 95.00 426 GLN A N 1
ATOM 3271 C CA . GLN A 1 426 ? -3.564 -29.359 25.413 1.00 95.00 426 GLN A CA 1
ATOM 3272 C C . GLN A 1 426 ? -3.195 -28.664 26.732 1.00 95.00 426 GLN A C 1
ATOM 3274 O O . GLN A 1 426 ? -2.223 -29.017 27.395 1.00 95.00 426 GLN A O 1
ATOM 3279 N N . LEU A 1 427 ? -3.984 -27.662 27.103 1.00 94.25 427 LEU A N 1
ATOM 3280 C CA . LEU A 1 427 ? -3.871 -26.945 28.365 1.00 94.25 427 LEU A CA 1
ATOM 3281 C C . LEU A 1 427 ? -4.423 -27.787 29.523 1.00 94.25 427 LEU A C 1
ATOM 3283 O O . LEU A 1 427 ? -5.390 -28.536 29.322 1.00 94.25 427 LEU A O 1
ATOM 3287 N N . PRO A 1 428 ? -3.868 -27.630 30.739 1.00 93.44 428 PRO A N 1
ATOM 3288 C CA . PRO A 1 428 ? -4.443 -28.232 31.932 1.00 93.44 428 PRO A CA 1
ATOM 3289 C C . PRO A 1 428 ? -5.857 -27.682 32.191 1.00 93.44 428 PRO A C 1
ATOM 3291 O O . PRO A 1 428 ? -6.143 -26.537 31.830 1.00 93.44 428 PRO A O 1
ATOM 3294 N N . PRO A 1 429 ? -6.750 -28.460 32.830 1.00 90.50 429 PRO A N 1
ATOM 3295 C CA . PRO A 1 429 ? -8.065 -27.970 33.227 1.00 90.50 429 PRO A CA 1
ATOM 3296 C C . PRO A 1 429 ? -7.947 -26.736 34.129 1.00 90.50 429 PRO A C 1
ATOM 3298 O O . PRO A 1 429 ? -7.226 -26.756 35.127 1.00 90.50 429 PRO A O 1
ATOM 3301 N N . THR A 1 430 ? -8.678 -25.673 33.802 1.00 91.56 430 THR A N 1
ATOM 3302 C CA . THR A 1 430 ? -8.790 -24.469 34.635 1.00 91.56 430 THR A CA 1
ATOM 3303 C C . THR A 1 430 ? -10.259 -24.148 34.888 1.00 91.56 430 THR A C 1
ATOM 3305 O O . THR A 1 430 ? -11.142 -24.590 34.158 1.00 91.56 430 THR A O 1
ATOM 3308 N N . SER A 1 431 ? -10.547 -23.349 35.915 1.00 91.75 431 SER A N 1
ATOM 3309 C CA . SER A 1 431 ? -11.912 -22.880 36.197 1.00 91.75 431 SER A CA 1
ATOM 3310 C C . SER A 1 431 ? -12.444 -21.884 35.157 1.00 91.75 431 SER A C 1
ATOM 3312 O O . SER A 1 431 ? -13.641 -21.610 35.123 1.00 91.75 431 SER A O 1
ATOM 3314 N N . THR A 1 432 ? -11.572 -21.326 34.314 1.00 93.38 432 THR A N 1
ATOM 3315 C CA . THR A 1 432 ? -11.905 -20.291 33.327 1.00 93.38 432 THR A CA 1
ATOM 3316 C C . THR A 1 432 ? -12.057 -20.829 31.908 1.00 93.38 432 THR A C 1
ATOM 3318 O O . THR A 1 432 ? -12.637 -20.135 31.070 1.00 93.38 432 THR A O 1
ATOM 3321 N N . LEU A 1 433 ? -11.579 -22.048 31.631 1.00 96.62 433 LEU A N 1
ATOM 3322 C CA . LEU A 1 433 ? -11.569 -22.651 30.300 1.00 96.62 433 LEU A CA 1
ATOM 3323 C C . LEU A 1 433 ? -12.289 -23.998 30.286 1.00 96.62 433 LEU A C 1
ATOM 3325 O O . LEU A 1 433 ? -12.004 -24.888 31.081 1.00 96.62 433 LEU A O 1
ATOM 3329 N N . GLN A 1 434 ? -13.160 -24.180 29.300 1.00 97.44 434 GLN A N 1
ATOM 3330 C CA . GLN A 1 434 ? -13.790 -25.459 28.996 1.00 97.44 434 GLN A CA 1
ATOM 3331 C C . GLN A 1 434 ? -13.221 -26.010 27.693 1.00 97.44 434 GLN A C 1
ATOM 3333 O O . GLN A 1 434 ? -13.322 -25.368 26.648 1.00 97.44 434 GLN A O 1
ATOM 3338 N N . TYR A 1 435 ? -12.642 -27.208 27.740 1.00 97.75 435 TYR A N 1
ATOM 3339 C CA . TYR A 1 435 ? -12.191 -27.900 26.536 1.00 97.75 435 TYR A CA 1
ATOM 3340 C C . TYR A 1 435 ? -13.385 -28.268 25.646 1.00 97.75 435 TYR A C 1
ATOM 3342 O O . TYR A 1 435 ? -14.369 -28.824 26.131 1.00 97.75 435 TYR A O 1
ATOM 3350 N N . VAL A 1 436 ? -13.295 -27.946 24.354 1.00 97.38 436 VAL A N 1
ATOM 3351 C CA . VAL A 1 436 ? -14.353 -28.210 23.366 1.00 97.38 436 VAL A CA 1
ATOM 3352 C C . VAL A 1 436 ? -13.964 -29.346 22.427 1.00 97.38 436 VAL A C 1
ATOM 3354 O O . VAL A 1 436 ? -14.788 -30.204 22.133 1.00 97.38 436 VAL A O 1
ATOM 3357 N N . GLY A 1 437 ? -12.724 -29.353 21.930 1.00 96.88 437 GLY A N 1
ATOM 3358 C CA . GLY A 1 437 ? -12.275 -30.372 20.985 1.00 96.88 437 GLY A CA 1
ATOM 3359 C C . GLY A 1 437 ? -10.895 -30.106 20.392 1.00 96.88 437 GLY A C 1
ATOM 3360 O O . GLY A 1 437 ? -10.225 -29.126 20.728 1.00 96.88 437 GLY A O 1
ATOM 3361 N N . HIS A 1 438 ? -10.470 -31.009 19.513 1.00 96.12 438 HIS A N 1
ATOM 3362 C CA . HIS A 1 438 ? -9.205 -30.948 18.787 1.00 96.12 438 HIS A CA 1
ATOM 3363 C C . HIS A 1 438 ? -9.474 -30.951 17.278 1.00 96.12 438 HIS A C 1
ATOM 3365 O O . HIS A 1 438 ? -10.199 -31.814 16.785 1.00 96.12 438 HIS A O 1
ATOM 3371 N N . TYR A 1 439 ? -8.907 -29.982 16.560 1.00 94.44 439 TYR A N 1
ATOM 3372 C CA . TYR A 1 439 ? -9.144 -29.745 15.136 1.00 94.44 439 TYR A CA 1
ATOM 3373 C C . TYR A 1 439 ? -7.810 -29.466 14.437 1.00 94.44 439 TYR A C 1
ATOM 3375 O O . TYR A 1 439 ? -7.216 -28.401 14.612 1.00 94.44 439 TYR A O 1
ATOM 3383 N N . GLY A 1 440 ? -7.322 -30.423 13.645 1.00 90.44 440 GLY A N 1
ATOM 3384 C CA . GLY A 1 440 ? -5.998 -30.319 13.025 1.00 90.44 440 GLY A CA 1
ATOM 3385 C C . GLY A 1 440 ? -4.899 -30.282 14.088 1.00 90.44 440 GLY A C 1
ATOM 3386 O O . GLY A 1 440 ? -4.782 -31.210 14.872 1.00 90.44 440 GLY A O 1
ATOM 3387 N N . ASN A 1 441 ? -4.111 -29.209 14.135 1.00 91.00 441 ASN A N 1
ATOM 3388 C CA . ASN A 1 441 ? -3.091 -28.984 15.164 1.00 91.00 441 ASN A CA 1
ATOM 3389 C C . ASN A 1 441 ? -3.555 -28.040 16.292 1.00 91.00 441 ASN A C 1
ATOM 3391 O O . ASN A 1 441 ? -2.717 -27.530 17.032 1.00 91.00 441 ASN A O 1
ATOM 3395 N N . ALA A 1 442 ? -4.863 -27.784 16.422 1.00 94.75 442 ALA A N 1
ATOM 3396 C CA . ALA A 1 442 ? -5.425 -26.852 17.397 1.00 94.75 442 ALA A CA 1
ATOM 3397 C C . ALA A 1 442 ? -6.319 -27.541 18.434 1.00 94.75 442 ALA A C 1
ATOM 3399 O O . ALA A 1 442 ? -7.268 -28.248 18.099 1.00 94.75 442 ALA A O 1
ATOM 3400 N N . HIS A 1 443 ? -6.072 -27.267 19.711 1.00 96.12 443 HIS A N 1
ATOM 3401 C CA . HIS A 1 443 ? -6.993 -27.521 20.813 1.00 96.12 443 HIS A CA 1
ATOM 3402 C C . HIS A 1 443 ? -7.845 -26.274 21.050 1.00 96.12 443 HIS A C 1
ATOM 3404 O O . HIS A 1 443 ? -7.311 -25.181 21.251 1.00 96.12 443 HIS A O 1
ATOM 3410 N N . LEU A 1 444 ? -9.166 -26.442 21.023 1.00 96.94 444 LEU A N 1
ATOM 3411 C CA . LEU A 1 444 ? -10.132 -25.356 21.146 1.00 96.94 444 LEU A CA 1
ATOM 3412 C C . LEU A 1 444 ? -10.753 -25.349 22.544 1.00 96.94 444 LEU A C 1
ATOM 3414 O O . LEU A 1 444 ? -11.241 -26.374 23.030 1.00 96.94 444 LEU A O 1
ATOM 3418 N N . TYR A 1 445 ? -10.760 -24.173 23.166 1.00 98.06 445 TYR A N 1
ATOM 3419 C CA . TYR A 1 445 ? -11.307 -23.941 24.498 1.00 98.06 445 TYR A CA 1
ATOM 3420 C C . TYR A 1 445 ? -12.315 -22.796 24.470 1.00 98.06 445 TYR A C 1
ATOM 3422 O O . TYR A 1 445 ? -12.071 -21.759 23.853 1.00 98.06 445 TYR A O 1
ATOM 3430 N N . ARG A 1 446 ? -13.430 -22.962 25.179 1.00 97.75 446 ARG A N 1
ATOM 3431 C CA . ARG A 1 446 ? -14.398 -21.899 25.451 1.00 97.75 446 ARG A CA 1
ATOM 3432 C C . ARG A 1 446 ? -14.021 -21.188 26.746 1.00 97.75 446 ARG A C 1
ATOM 3434 O O . ARG A 1 446 ? -13.733 -21.841 27.747 1.00 97.75 446 ARG A O 1
ATOM 3441 N N . VAL A 1 447 ? -14.057 -19.860 26.736 1.00 97.19 447 VAL A N 1
ATOM 3442 C CA . VAL A 1 447 ? -13.829 -19.034 27.927 1.00 97.19 447 VAL A CA 1
ATOM 3443 C C . VAL A 1 447 ? -15.141 -18.879 28.690 1.00 97.19 447 VAL A C 1
ATOM 3445 O O . VAL A 1 447 ? -16.133 -18.395 28.143 1.00 97.19 447 VAL A O 1
ATOM 3448 N N . LEU A 1 448 ? -15.146 -19.297 29.955 1.00 95.31 448 LEU A N 1
ATOM 3449 C CA . LEU A 1 448 ? -16.347 -19.340 30.792 1.00 95.31 448 LEU A CA 1
ATOM 3450 C C . LEU A 1 448 ? -16.672 -17.996 31.458 1.00 95.31 448 LEU A C 1
ATOM 3452 O O . LEU A 1 448 ? -17.840 -17.705 31.699 1.00 95.31 448 LEU A O 1
ATOM 3456 N N . SER A 1 449 ? -15.660 -17.167 31.735 1.00 92.06 449 SER A N 1
ATOM 3457 C CA . SER A 1 449 ? -15.819 -15.864 32.393 1.00 92.06 449 SER A CA 1
ATOM 3458 C C . SER A 1 449 ? -15.186 -14.748 31.568 1.00 92.06 449 SER A C 1
ATOM 3460 O O . SER A 1 449 ? -13.995 -14.787 31.268 1.00 92.06 449 SER A O 1
ATOM 3462 N N . ARG A 1 450 ? -15.992 -13.750 31.197 1.00 92.38 450 ARG A N 1
ATOM 3463 C CA . ARG A 1 450 ? -15.610 -12.605 30.354 1.00 92.38 450 ARG A CA 1
ATOM 3464 C C . ARG A 1 450 ? -16.548 -11.424 30.602 1.00 92.38 450 ARG A C 1
ATOM 3466 O O . ARG A 1 450 ? -17.656 -11.631 31.089 1.00 92.38 450 ARG A O 1
ATOM 3473 N N . MET A 1 451 ? -16.129 -10.217 30.221 1.00 92.25 451 MET A N 1
ATOM 3474 C CA . MET A 1 451 ? -16.937 -9.001 30.393 1.00 92.25 451 MET A CA 1
ATOM 3475 C C . MET A 1 451 ? -18.236 -8.998 29.583 1.00 92.25 451 MET A C 1
ATOM 3477 O O . MET A 1 451 ? -19.237 -8.452 30.030 1.00 92.25 451 MET A O 1
ATOM 3481 N N . GLY A 1 452 ? -18.214 -9.577 28.381 1.00 92.62 452 GLY A N 1
ATOM 3482 C CA . GLY A 1 452 ? -19.214 -9.280 27.357 1.00 92.62 452 GLY A CA 1
ATOM 3483 C C . GLY A 1 452 ? -18.851 -8.022 26.561 1.00 92.62 452 GLY A C 1
ATOM 3484 O O . GLY A 1 452 ? -17.729 -7.516 26.644 1.00 92.62 452 GLY A O 1
ATOM 3485 N N . CYS A 1 453 ? -19.783 -7.532 25.742 1.00 92.62 453 CYS A N 1
ATOM 3486 C CA . CYS A 1 453 ? -19.528 -6.387 24.863 1.00 92.62 453 CYS A CA 1
ATOM 3487 C C . CYS A 1 453 ? -19.384 -5.066 25.634 1.00 92.62 453 CYS A C 1
ATOM 3489 O O . CYS A 1 453 ? -18.622 -4.191 25.213 1.00 92.62 453 CYS A O 1
ATOM 3491 N N . CYS A 1 454 ? -20.080 -4.927 26.764 1.00 94.56 454 CYS A N 1
ATOM 3492 C CA . CYS A 1 454 ? -20.070 -3.725 27.585 1.00 94.56 454 CYS A CA 1
ATOM 3493 C C . CYS A 1 454 ? -20.472 -4.003 29.041 1.00 94.56 454 CYS A C 1
ATOM 3495 O O . CYS A 1 454 ? -21.062 -5.036 29.349 1.00 94.56 454 CYS A O 1
ATOM 3497 N N . LEU A 1 455 ? -20.134 -3.066 29.925 1.00 94.06 455 LEU A N 1
ATOM 3498 C CA . LEU A 1 455 ? -20.428 -3.100 31.355 1.00 94.06 455 LEU A CA 1
ATOM 3499 C C . LEU A 1 455 ? -20.685 -1.679 31.864 1.00 94.06 455 LEU A C 1
ATOM 3501 O O . LEU A 1 455 ? -19.967 -0.754 31.490 1.00 94.06 455 LEU A O 1
ATOM 3505 N N . GLN A 1 456 ? -21.660 -1.496 32.749 1.00 94.06 456 GLN A N 1
ATOM 3506 C CA . GLN A 1 456 ? -21.891 -0.225 33.430 1.00 94.06 456 GLN A CA 1
ATOM 3507 C C . GLN A 1 456 ? -21.302 -0.271 34.845 1.00 94.06 456 GLN A C 1
ATOM 3509 O O . GLN A 1 456 ? -21.690 -1.096 35.666 1.00 94.06 456 GLN A O 1
ATOM 3514 N N . VAL A 1 457 ? -20.378 0.638 35.160 1.00 93.25 457 VAL A N 1
ATOM 3515 C CA . VAL A 1 457 ? -19.707 0.690 36.470 1.00 93.25 457 VAL A CA 1
ATOM 3516 C C . VAL A 1 457 ? -20.089 1.973 37.215 1.00 93.25 457 VAL A C 1
ATOM 3518 O O . VAL A 1 457 ? -19.894 3.058 36.663 1.00 93.25 457 VAL A O 1
ATOM 3521 N N . PRO A 1 458 ? -20.633 1.910 38.445 1.00 91.31 458 PRO A N 1
ATOM 3522 C CA . PRO A 1 458 ? -20.949 3.100 39.240 1.00 91.31 458 PRO A CA 1
ATOM 3523 C C . PRO A 1 458 ? -19.731 4.006 39.452 1.00 91.31 458 PRO A C 1
ATOM 3525 O O . PRO A 1 458 ? -18.642 3.520 39.753 1.00 91.31 458 PRO A O 1
ATOM 3528 N N . LYS A 1 459 ? -19.904 5.333 39.368 1.00 87.81 459 LYS A N 1
ATOM 3529 C CA . LYS A 1 459 ? -18.781 6.284 39.510 1.00 87.81 459 LYS A CA 1
ATOM 3530 C C . LYS A 1 459 ? -18.056 6.178 40.848 1.00 87.81 459 LYS A C 1
ATOM 3532 O O . LYS A 1 459 ? -16.855 6.422 40.897 1.00 87.81 459 LYS A O 1
ATOM 3537 N N . SER A 1 460 ? -18.764 5.790 41.910 1.00 85.81 460 SER A N 1
ATOM 3538 C CA . SER A 1 460 ? -18.192 5.559 43.244 1.00 85.81 460 SER A CA 1
ATOM 3539 C C . SER A 1 460 ? -17.089 4.498 43.259 1.00 85.81 460 SER A C 1
ATOM 3541 O O . SER A 1 460 ? -16.280 4.479 44.179 1.00 85.81 460 SER A O 1
ATOM 3543 N N . GLN A 1 461 ? -17.042 3.638 42.242 1.00 85.19 461 GLN A N 1
ATOM 3544 C CA . GLN A 1 461 ? -16.061 2.570 42.095 1.00 85.19 461 GLN A CA 1
ATOM 3545 C C . GLN A 1 461 ? -14.984 2.882 41.042 1.00 85.19 461 GLN A C 1
ATOM 3547 O O . GLN A 1 461 ? -14.263 1.995 40.582 1.00 85.19 461 GLN A O 1
ATOM 3552 N N . THR A 1 462 ? -14.891 4.142 40.617 1.00 85.25 462 THR A N 1
ATOM 3553 C CA . THR A 1 462 ? -13.972 4.581 39.564 1.00 85.25 462 THR A CA 1
ATOM 3554 C C . THR A 1 462 ? -13.094 5.708 40.075 1.00 85.25 462 THR A C 1
ATOM 3556 O O . THR A 1 462 ? -13.535 6.555 40.851 1.00 85.25 462 THR A O 1
ATOM 3559 N N . THR A 1 463 ? -11.842 5.732 39.630 1.00 83.06 463 THR A N 1
ATOM 3560 C CA . THR A 1 463 ? -10.908 6.820 39.927 1.00 83.06 463 THR A CA 1
ATOM 3561 C C . THR A 1 463 ? -10.490 7.480 38.623 1.00 83.06 463 THR A C 1
ATOM 3563 O O . THR A 1 463 ? -10.007 6.825 37.701 1.00 83.06 463 THR A O 1
ATOM 3566 N N . VAL A 1 464 ? -10.709 8.791 38.521 1.00 78.31 464 VAL A N 1
ATOM 3567 C CA . VAL A 1 464 ? -10.273 9.571 37.359 1.00 78.31 464 VAL A CA 1
ATOM 3568 C C . VAL A 1 464 ? -8.823 9.980 37.588 1.00 78.31 464 VAL A C 1
ATOM 3570 O O . VAL A 1 464 ? -8.517 10.705 38.535 1.00 78.31 464 VAL A O 1
ATOM 3573 N N . ARG A 1 465 ? -7.926 9.495 36.733 1.00 79.12 465 ARG A N 1
ATOM 3574 C CA . ARG A 1 465 ? -6.507 9.849 36.734 1.00 79.12 465 ARG A CA 1
ATOM 3575 C C . ARG A 1 465 ? -6.282 11.178 36.010 1.00 79.12 465 ARG A C 1
ATOM 3577 O O . ARG A 1 465 ? -7.106 11.650 35.220 1.00 79.12 465 ARG A O 1
ATOM 3584 N N . THR A 1 466 ? -5.125 11.784 36.262 1.00 68.56 466 THR A N 1
ATOM 3585 C CA . THR A 1 466 ? -4.672 12.995 35.570 1.00 68.56 466 THR A CA 1
ATOM 3586 C C . THR A 1 466 ? -4.701 12.782 34.054 1.00 68.56 466 THR A C 1
ATOM 3588 O O . THR A 1 466 ? -4.128 11.820 33.553 1.00 68.56 466 THR A O 1
ATOM 3591 N N . GLY A 1 467 ? -5.367 13.677 33.318 1.00 68.56 467 GLY A N 1
ATOM 3592 C CA . GLY A 1 467 ? -5.523 13.564 31.860 1.00 68.56 467 GLY A CA 1
ATOM 3593 C C . GLY A 1 467 ? -6.816 12.888 31.387 1.00 68.56 467 GLY A C 1
ATOM 3594 O O . GLY A 1 467 ? -6.987 12.720 30.184 1.00 68.56 467 GLY A O 1
ATOM 3595 N N . GLY A 1 468 ? -7.737 12.546 32.297 1.00 76.69 468 GLY A N 1
ATOM 3596 C CA . GLY A 1 468 ? -9.070 12.040 31.945 1.00 76.69 468 GLY A CA 1
ATOM 3597 C C . GLY A 1 468 ? -9.138 10.534 31.677 1.00 76.69 468 GLY A C 1
ATOM 3598 O O . GLY A 1 468 ? -10.169 10.060 31.206 1.00 76.69 468 GLY A O 1
ATOM 3599 N N . ASP A 1 469 ? -8.070 9.790 31.981 1.00 85.56 469 ASP A N 1
ATOM 3600 C CA . ASP A 1 469 ? -8.091 8.325 32.001 1.00 85.56 469 ASP A CA 1
ATOM 3601 C C . ASP A 1 469 ? -8.865 7.817 33.222 1.00 85.56 469 ASP A C 1
ATOM 3603 O O . ASP A 1 469 ? -8.729 8.337 34.333 1.00 85.56 469 ASP A O 1
ATOM 3607 N N . ILE A 1 470 ? -9.716 6.821 33.007 1.00 87.62 470 ILE A N 1
ATOM 3608 C CA . ILE A 1 470 ? -10.594 6.261 34.029 1.00 87.62 470 ILE A CA 1
ATOM 3609 C C . ILE A 1 470 ? -10.006 4.924 34.467 1.00 87.62 470 ILE A C 1
ATOM 3611 O O . ILE A 1 470 ? -10.026 3.946 33.725 1.00 87.62 470 ILE A O 1
ATOM 3615 N N . SER A 1 471 ? -9.532 4.854 35.704 1.00 87.62 471 SER A N 1
ATOM 3616 C CA . SER A 1 471 ? -9.102 3.597 36.305 1.00 87.62 471 SER A CA 1
ATOM 3617 C C . SER A 1 471 ? -10.278 2.966 37.036 1.00 87.62 471 SER A C 1
ATOM 3619 O O . SER A 1 471 ? -10.910 3.600 37.888 1.00 87.62 471 SER A O 1
ATOM 3621 N N . ILE A 1 472 ? -10.556 1.704 36.725 1.00 84.31 472 ILE A N 1
ATOM 3622 C CA . ILE A 1 472 ? -11.602 0.929 37.392 1.00 84.31 472 ILE A CA 1
ATOM 3623 C C . ILE A 1 472 ? -10.956 -0.219 38.151 1.00 84.31 472 ILE A C 1
ATOM 3625 O O . ILE A 1 472 ? -10.124 -0.944 37.605 1.00 84.31 472 ILE A O 1
ATOM 3629 N N . ASP A 1 473 ? -11.352 -0.372 39.412 1.00 78.00 473 ASP A N 1
ATOM 3630 C CA . ASP A 1 473 ? -10.881 -1.459 40.260 1.00 78.00 473 ASP A CA 1
ATOM 3631 C C . ASP A 1 473 ? -11.330 -2.829 39.690 1.00 78.00 473 ASP A C 1
ATOM 3633 O O . ASP A 1 473 ? -12.523 -3.003 39.416 1.00 78.00 473 ASP A O 1
ATOM 3637 N N . PRO A 1 474 ? -10.430 -3.823 39.532 1.00 72.06 474 PRO A N 1
ATOM 3638 C CA . PRO A 1 474 ? -10.791 -5.221 39.254 1.00 72.06 474 PRO A CA 1
ATOM 3639 C C . PRO A 1 474 ? -12.027 -5.746 39.994 1.00 72.06 474 PRO A C 1
ATOM 3641 O O . PRO A 1 474 ? -12.820 -6.494 39.417 1.00 72.06 474 PRO A O 1
ATOM 3644 N N . ALA A 1 475 ? -12.174 -5.403 41.277 1.00 70.06 475 ALA A N 1
ATOM 3645 C CA . ALA A 1 475 ? -13.274 -5.879 42.109 1.00 70.06 475 ALA A CA 1
ATOM 3646 C C . ALA A 1 475 ? -14.613 -5.247 41.695 1.00 70.06 475 ALA A C 1
ATOM 3648 O O . ALA A 1 475 ? -15.621 -5.945 41.587 1.00 70.06 475 ALA A O 1
ATOM 3649 N N . ALA A 1 476 ? -14.601 -3.950 41.381 1.00 68.94 476 ALA A N 1
ATOM 3650 C CA . ALA A 1 476 ? -15.762 -3.188 40.925 1.00 68.94 476 ALA A CA 1
ATOM 3651 C C . ALA A 1 476 ? -16.311 -3.688 39.585 1.00 68.94 476 ALA A C 1
ATOM 3653 O O . ALA A 1 476 ? -17.522 -3.778 39.382 1.00 68.94 476 ALA A O 1
ATOM 3654 N N . ILE A 1 477 ? -15.401 -4.078 38.692 1.00 70.12 477 ILE A N 1
ATOM 3655 C CA . ILE A 1 477 ? -15.707 -4.621 37.370 1.00 70.12 477 ILE A CA 1
ATOM 3656 C C . ILE A 1 477 ? -16.572 -5.892 37.465 1.00 70.12 477 ILE A C 1
ATOM 3658 O O . ILE A 1 477 ? -17.490 -6.084 36.671 1.00 70.12 477 ILE A O 1
ATOM 3662 N N . ARG A 1 478 ? -16.331 -6.755 38.458 1.00 69.31 478 ARG A N 1
ATOM 3663 C CA . ARG A 1 478 ? -17.097 -8.004 38.627 1.00 69.31 478 ARG A CA 1
ATOM 3664 C C . ARG A 1 478 ? -18.494 -7.785 39.213 1.00 69.31 478 ARG A C 1
ATOM 3666 O O . ARG A 1 478 ? -19.344 -8.657 39.071 1.00 69.31 478 ARG A O 1
ATOM 3673 N N . SER A 1 479 ? -18.728 -6.632 39.843 1.00 74.56 479 SER A N 1
ATOM 3674 C CA . SER A 1 479 ? -20.024 -6.210 40.393 1.00 74.56 479 SER A CA 1
ATOM 3675 C C . SER A 1 479 ? -20.770 -5.197 39.518 1.00 74.56 479 SER A C 1
ATOM 3677 O O . SER A 1 479 ? -21.762 -4.625 39.967 1.00 74.56 479 SER A O 1
ATOM 3679 N N . GLY A 1 480 ? -20.275 -4.918 38.307 1.00 77.25 480 GLY A N 1
ATOM 3680 C CA . GLY A 1 480 ? -20.873 -3.921 37.426 1.00 77.25 480 GLY A CA 1
ATOM 3681 C C . GLY A 1 480 ? -22.310 -4.272 37.031 1.00 77.25 480 GLY A C 1
ATOM 3682 O O . GLY A 1 480 ? -22.703 -5.437 36.964 1.00 77.25 480 GLY A O 1
ATOM 3683 N N . LEU A 1 481 ? -23.098 -3.236 36.763 1.00 85.38 481 LEU A N 1
ATOM 3684 C CA . LEU A 1 481 ? -24.460 -3.359 36.262 1.00 85.38 481 LEU A CA 1
ATOM 3685 C C . LEU A 1 481 ? -24.424 -3.813 34.798 1.00 85.38 481 LEU A C 1
ATOM 3687 O O . LEU A 1 481 ? -23.534 -3.429 34.030 1.00 85.38 481 LEU A O 1
ATOM 3691 N N . GLN A 1 482 ? -25.401 -4.629 34.400 1.00 83.12 482 GLN A N 1
ATOM 3692 C CA . GLN A 1 482 ? -25.509 -5.048 33.007 1.00 83.12 482 GLN A CA 1
ATOM 3693 C C . GLN A 1 482 ? -25.890 -3.859 32.120 1.00 83.12 482 GLN A C 1
ATOM 3695 O O . GLN A 1 482 ? -26.816 -3.105 32.420 1.00 83.12 482 GLN A O 1
ATOM 3700 N N . ALA A 1 483 ? -25.170 -3.733 31.010 1.00 91.75 483 ALA A N 1
ATOM 3701 C CA . ALA A 1 483 ? -25.534 -2.903 29.875 1.00 91.75 483 ALA A CA 1
ATOM 3702 C C . ALA A 1 483 ? -25.756 -3.828 28.674 1.00 91.75 483 ALA A C 1
ATOM 3704 O O . ALA A 1 483 ? -25.060 -4.834 28.525 1.00 91.75 483 ALA A O 1
ATOM 3705 N N . THR A 1 484 ? -26.733 -3.503 27.831 1.00 94.19 484 THR A N 1
ATOM 3706 C CA . THR A 1 484 ? -27.089 -4.335 26.675 1.00 94.19 484 THR A CA 1
ATOM 3707 C C . THR A 1 484 ? -26.911 -3.532 25.403 1.00 94.19 484 THR A C 1
ATOM 3709 O O . THR A 1 484 ? -27.517 -2.474 25.258 1.00 94.19 484 THR A O 1
ATOM 3712 N N . LYS A 1 485 ? -26.096 -4.031 24.468 1.00 96.12 485 LYS A N 1
ATOM 3713 C CA . LYS A 1 485 ? -25.989 -3.447 23.127 1.00 96.12 485 LYS A CA 1
ATOM 3714 C C . LYS A 1 485 ? -27.261 -3.769 22.342 1.00 96.12 485 LYS A C 1
ATOM 3716 O O . LYS A 1 485 ? -27.549 -4.940 22.112 1.00 96.12 485 LYS A O 1
ATOM 3721 N N . THR A 1 486 ? -28.014 -2.743 21.963 1.00 96.06 486 THR A N 1
ATOM 3722 C CA . THR A 1 486 ? -29.302 -2.875 21.266 1.00 96.06 486 THR A CA 1
ATOM 3723 C C . THR A 1 486 ? -29.204 -2.654 19.764 1.00 96.06 486 THR A C 1
ATOM 3725 O O . THR A 1 486 ? -30.042 -3.166 19.028 1.00 96.06 486 THR A O 1
ATOM 3728 N N . ASP A 1 487 ? -28.185 -1.926 19.303 1.00 95.62 487 ASP A N 1
ATOM 3729 C CA . ASP A 1 487 ? -27.930 -1.676 17.883 1.00 95.62 487 ASP A CA 1
ATOM 3730 C C . ASP A 1 487 ? -26.423 -1.567 17.617 1.00 95.62 487 ASP A C 1
ATOM 3732 O O . ASP A 1 487 ? -25.678 -1.015 18.435 1.00 95.62 487 ASP A O 1
ATOM 3736 N N . ASP A 1 488 ? -25.988 -2.088 16.472 1.00 94.50 488 ASP A N 1
ATOM 3737 C CA . ASP A 1 488 ? -24.609 -2.027 15.990 1.00 94.50 488 ASP A CA 1
ATOM 3738 C C . ASP A 1 488 ? -24.595 -1.911 14.462 1.00 94.50 488 ASP A C 1
ATOM 3740 O O . ASP A 1 488 ? -24.762 -2.893 13.737 1.00 94.50 488 ASP A O 1
ATOM 3744 N N . GLN A 1 489 ? -24.391 -0.687 13.980 1.00 94.38 489 GLN A N 1
ATOM 3745 C CA . GLN A 1 489 ? -24.253 -0.372 12.556 1.00 94.38 489 GLN A CA 1
ATOM 3746 C C . GLN A 1 489 ? -22.777 -0.181 12.161 1.00 94.38 489 GLN A C 1
ATOM 3748 O O . GLN A 1 489 ? -22.472 0.332 11.086 1.00 94.38 489 GLN A O 1
ATOM 3753 N N . GLY A 1 490 ? -21.838 -0.564 13.033 1.00 90.44 490 GLY A N 1
ATOM 3754 C CA . GLY A 1 490 ? -20.402 -0.355 12.867 1.00 90.44 490 GLY A CA 1
ATOM 3755 C C . GLY A 1 490 ? -19.934 1.046 13.271 1.00 90.44 490 GLY A C 1
ATOM 3756 O O . GLY A 1 490 ? -19.048 1.167 14.115 1.00 90.44 490 GLY A O 1
ATOM 3757 N N . ASP A 1 491 ? -20.515 2.108 12.706 1.00 94.75 491 ASP A N 1
ATOM 3758 C CA . ASP A 1 491 ? -20.196 3.512 13.037 1.00 94.75 491 ASP A CA 1
ATOM 3759 C C . ASP A 1 491 ? -21.191 4.157 14.020 1.00 94.75 491 ASP A C 1
ATOM 3761 O O . ASP A 1 491 ? -20.962 5.260 14.523 1.00 94.75 491 ASP A O 1
ATOM 3765 N N . LEU A 1 492 ? -22.274 3.452 14.342 1.00 97.12 492 LEU A N 1
ATOM 3766 C CA . LEU A 1 492 ? -23.291 3.842 15.306 1.00 97.12 492 LEU A CA 1
ATOM 3767 C C . LEU A 1 492 ? -23.604 2.658 16.222 1.00 97.12 492 LEU A C 1
ATOM 3769 O O . LEU A 1 492 ? -23.982 1.588 15.752 1.00 97.12 492 LEU A O 1
ATOM 3773 N N . LEU A 1 493 ? -23.480 2.874 17.530 1.00 97.62 493 LEU A N 1
ATOM 3774 C CA . LEU A 1 493 ? -23.762 1.877 18.561 1.00 97.62 493 LEU A CA 1
ATOM 3775 C C . LEU A 1 493 ? -24.822 2.409 19.526 1.00 97.62 493 LEU A C 1
ATOM 3777 O O . LEU A 1 493 ? -24.712 3.555 19.979 1.00 97.62 493 LEU A O 1
ATOM 3781 N N . HIS A 1 494 ? -25.798 1.578 19.893 1.00 97.88 494 HIS A N 1
ATOM 3782 C CA . HIS A 1 494 ? -26.778 1.883 20.939 1.00 97.88 494 HIS A CA 1
ATOM 3783 C C . HIS A 1 494 ? -26.707 0.882 22.087 1.00 97.88 494 HIS A C 1
ATOM 3785 O O . HIS A 1 494 ? -26.512 -0.316 21.882 1.00 97.88 494 HIS A O 1
ATOM 3791 N N . PHE A 1 495 ? -26.894 1.394 23.299 1.00 97.38 495 PHE A N 1
ATOM 3792 C CA . PHE A 1 495 ? -26.878 0.614 24.524 1.00 97.38 495 PHE A CA 1
ATOM 3793 C C . PHE A 1 495 ? -28.029 1.023 25.434 1.00 97.38 495 PHE A C 1
ATOM 3795 O O . PHE A 1 495 ? -28.215 2.214 25.696 1.00 97.38 495 PHE A O 1
ATOM 3802 N N . ASP A 1 496 ? -28.732 0.032 25.968 1.00 96.44 496 ASP A N 1
ATOM 3803 C CA . ASP A 1 496 ? -29.609 0.204 27.121 1.00 96.44 496 ASP A CA 1
ATOM 3804 C C . ASP A 1 496 ? -28.788 0.025 28.402 1.00 96.44 496 ASP A C 1
ATOM 3806 O O . ASP A 1 496 ? -27.951 -0.881 28.507 1.00 96.44 496 ASP A O 1
ATOM 3810 N N . ILE A 1 497 ? -29.010 0.914 29.370 1.00 94.88 497 ILE A N 1
ATOM 3811 C CA . ILE A 1 497 ? -28.285 0.951 30.645 1.00 94.88 497 ILE A CA 1
ATOM 3812 C C . ILE A 1 497 ? -29.263 0.938 31.819 1.00 94.88 497 ILE A C 1
ATOM 3814 O O . ILE A 1 497 ? -30.428 1.308 31.689 1.00 94.88 497 ILE A O 1
ATOM 3818 N N . SER A 1 498 ? -28.774 0.539 32.989 1.00 91.69 498 SER A N 1
ATOM 3819 C CA . SER A 1 498 ? -29.550 0.595 34.225 1.00 91.69 498 SER A CA 1
ATOM 3820 C C . SER A 1 498 ? -29.773 2.054 34.638 1.00 91.69 498 SER A C 1
ATOM 3822 O O . SER A 1 498 ? -28.811 2.817 34.790 1.00 91.69 498 SER A O 1
ATOM 3824 N N . GLU A 1 499 ? -31.040 2.441 34.810 1.00 85.75 499 GLU A N 1
ATOM 3825 C CA . GLU A 1 499 ? -31.421 3.814 35.156 1.00 85.75 499 GLU A CA 1
ATOM 3826 C C . GLU A 1 499 ? -30.957 4.217 36.566 1.00 85.75 499 GLU A C 1
ATOM 3828 O O . GLU A 1 499 ? -30.828 3.395 37.472 1.00 85.75 499 GLU A O 1
ATOM 3833 N N . GLY A 1 500 ? -30.780 5.525 36.774 1.00 78.81 500 GLY A N 1
ATOM 3834 C CA . GLY A 1 500 ? -30.732 6.111 38.119 1.00 78.81 500 GLY A CA 1
ATOM 3835 C C . GLY A 1 500 ? -29.377 6.097 38.831 1.00 78.81 500 GLY A C 1
ATOM 3836 O O . GLY A 1 500 ? -29.323 6.515 39.983 1.00 78.81 500 GLY A O 1
ATOM 3837 N N . VAL A 1 501 ? -28.288 5.680 38.172 1.00 83.19 501 VAL A N 1
ATOM 3838 C CA . VAL A 1 501 ? -26.941 5.668 38.776 1.00 83.19 501 VAL A CA 1
ATOM 3839 C C . VAL A 1 501 ? -25.916 6.356 37.874 1.00 83.19 501 VAL A C 1
ATOM 3841 O O . VAL A 1 501 ? -25.598 5.859 36.788 1.00 83.19 501 VAL A O 1
ATOM 3844 N N . ALA A 1 502 ? -25.324 7.462 38.337 1.00 90.25 502 ALA A N 1
ATOM 3845 C CA . ALA A 1 502 ? -24.134 8.036 37.720 1.00 90.25 502 ALA A CA 1
ATOM 3846 C C . ALA A 1 502 ? -23.023 6.984 37.646 1.00 90.25 502 ALA A C 1
ATOM 3848 O O . ALA A 1 502 ? -22.527 6.460 38.647 1.00 90.25 502 ALA A O 1
ATOM 3849 N N . SER A 1 503 ? -22.623 6.677 36.421 1.00 93.94 503 SER A N 1
ATOM 3850 C CA . SER A 1 503 ? -21.803 5.510 36.110 1.00 93.94 503 SER A CA 1
ATOM 3851 C C . SER A 1 503 ? -20.915 5.778 34.901 1.00 93.94 503 SER A C 1
ATOM 3853 O O . SER A 1 503 ? -20.887 6.882 34.355 1.00 93.94 503 SER A O 1
ATOM 3855 N N . ILE A 1 504 ? -20.135 4.781 34.516 1.00 94.19 504 ILE A N 1
ATOM 3856 C CA . ILE A 1 504 ? -19.289 4.776 33.334 1.00 94.19 504 ILE A CA 1
ATOM 3857 C C . ILE A 1 504 ? -19.665 3.534 32.539 1.00 94.19 504 ILE A C 1
ATOM 3859 O O . ILE A 1 504 ? -19.610 2.423 33.065 1.00 94.19 504 ILE A O 1
ATOM 3863 N N . LEU A 1 505 ? -20.070 3.723 31.286 1.00 95.94 505 LEU A N 1
ATOM 3864 C CA . LEU A 1 505 ? -20.219 2.623 30.344 1.00 95.94 505 LEU A CA 1
ATOM 3865 C C . LEU A 1 505 ? -18.832 2.271 29.815 1.00 95.94 505 LEU A C 1
ATOM 3867 O O . LEU A 1 505 ? -18.173 3.111 29.204 1.00 95.94 505 LEU A O 1
ATOM 3871 N N . VAL A 1 506 ? -18.403 1.040 30.047 1.00 95.38 506 VAL A N 1
ATOM 3872 C CA . VAL A 1 506 ? -17.137 0.476 29.586 1.00 95.38 506 VAL A CA 1
ATOM 3873 C C . VAL A 1 506 ? -17.434 -0.476 28.443 1.00 95.38 506 VAL A C 1
ATOM 3875 O O . VAL A 1 506 ? -18.284 -1.352 28.575 1.00 95.38 506 VAL A O 1
ATOM 3878 N N . LEU A 1 507 ? -16.744 -0.322 27.319 1.00 96.06 507 LEU A N 1
ATOM 3879 C CA . LEU A 1 507 ? -16.912 -1.173 26.149 1.00 96.06 507 LEU A CA 1
ATOM 3880 C C . LEU A 1 507 ? -15.679 -2.059 25.990 1.00 96.06 507 LEU A C 1
ATOM 3882 O O . LEU A 1 507 ? -14.545 -1.593 26.125 1.00 96.06 507 LEU A O 1
ATOM 3886 N N . SER A 1 508 ? -15.887 -3.323 25.612 1.00 94.50 508 SER A N 1
ATOM 3887 C CA . SER A 1 508 ? -14.802 -4.220 25.208 1.00 94.50 508 SER A CA 1
ATOM 3888 C C . SER A 1 508 ? -14.309 -3.847 23.812 1.00 94.50 508 SER A C 1
ATOM 3890 O O . SER A 1 508 ? -14.414 -4.625 22.872 1.00 94.50 508 SER A O 1
ATOM 3892 N N . GLN A 1 509 ? -13.808 -2.632 23.630 1.00 93.69 509 GLN A N 1
ATOM 3893 C CA . GLN A 1 509 ? -13.164 -2.187 22.403 1.00 93.69 509 GLN A CA 1
ATOM 3894 C C . GLN A 1 509 ? -12.066 -1.192 22.737 1.00 93.69 509 GLN A C 1
ATOM 3896 O O . GLN A 1 509 ? -12.116 -0.510 23.760 1.00 93.69 509 GLN A O 1
ATOM 3901 N N . LYS A 1 510 ? -11.081 -1.091 21.850 1.00 92.81 510 LYS A N 1
ATOM 3902 C CA . LYS A 1 510 ? -10.007 -0.115 21.984 1.00 92.81 510 LYS A CA 1
ATOM 3903 C C . LYS A 1 510 ? -10.573 1.307 21.932 1.00 92.81 510 LYS A C 1
ATOM 3905 O O . LYS A 1 510 ? -11.365 1.613 21.044 1.00 92.81 510 LYS A O 1
ATOM 3910 N N . TYR A 1 511 ? -10.110 2.172 22.829 1.00 93.88 511 TYR A N 1
ATOM 3911 C CA . TYR A 1 511 ? -10.417 3.597 22.805 1.00 93.88 511 TYR A CA 1
ATOM 3912 C C . TYR A 1 511 ? -10.021 4.234 21.464 1.00 93.88 511 TYR A C 1
ATOM 3914 O O . TYR A 1 511 ? -8.916 4.003 20.954 1.00 93.88 511 TYR A O 1
ATOM 3922 N N . HIS A 1 512 ? -10.911 5.066 20.920 1.00 93.06 512 HIS A N 1
ATOM 3923 C CA . HIS A 1 512 ? -10.625 5.935 19.782 1.00 93.06 512 HIS A CA 1
ATOM 3924 C C . HIS A 1 512 ? -11.206 7.335 20.032 1.00 93.06 512 HIS A C 1
ATOM 3926 O O . HIS A 1 512 ? -12.365 7.436 20.431 1.00 93.06 512 HIS A O 1
ATOM 3932 N N . PRO A 1 513 ? -10.450 8.420 19.775 1.00 91.88 513 PRO A N 1
ATOM 3933 C CA . PRO A 1 513 ? -10.908 9.783 20.059 1.00 91.88 513 PRO A CA 1
ATOM 3934 C C . PRO A 1 513 ? -12.103 10.235 19.209 1.00 91.88 513 PRO A C 1
ATOM 3936 O O . PRO A 1 513 ? -12.820 11.139 19.619 1.00 91.88 513 PRO A O 1
ATOM 3939 N N . ASP A 1 514 ? -12.319 9.614 18.049 1.00 95.38 514 ASP A N 1
ATOM 3940 C CA . ASP A 1 514 ? -13.433 9.959 17.151 1.00 95.38 514 ASP A CA 1
ATOM 3941 C C . ASP A 1 514 ? -14.755 9.255 17.523 1.00 95.38 514 ASP A C 1
ATOM 3943 O O . ASP A 1 514 ? -15.757 9.421 16.831 1.00 95.38 514 ASP A O 1
ATOM 3947 N N . TRP A 1 515 ? -14.787 8.466 18.606 1.00 96.62 515 TRP A N 1
ATOM 3948 C CA . TRP A 1 515 ? -16.047 8.011 19.195 1.00 96.62 515 TRP A CA 1
ATOM 3949 C C . TRP A 1 515 ? -16.644 9.119 20.059 1.00 96.62 515 TRP A C 1
ATOM 3951 O O . TRP A 1 515 ? -16.089 9.474 21.096 1.00 96.62 515 TRP A O 1
ATOM 3961 N N . HIS A 1 516 ? -17.813 9.613 19.666 1.00 97.62 516 HIS A N 1
ATOM 3962 C CA . HIS A 1 516 ? -18.584 10.595 20.419 1.00 97.62 516 HIS A CA 1
ATOM 3963 C C . HIS A 1 516 ? -19.797 9.933 21.054 1.00 97.62 516 HIS A C 1
ATOM 3965 O O . HIS A 1 516 ? -20.536 9.216 20.380 1.00 97.62 516 HIS A O 1
ATOM 3971 N N . ALA A 1 517 ? -20.027 10.193 22.339 1.00 98.00 517 ALA A N 1
ATOM 3972 C CA . ALA A 1 517 ? -21.129 9.592 23.072 1.00 98.00 517 ALA A CA 1
ATOM 3973 C C . ALA A 1 517 ? -22.217 10.613 23.432 1.00 98.00 517 ALA A C 1
ATOM 3975 O O . ALA A 1 517 ? -21.961 11.786 23.713 1.00 98.00 517 ALA A O 1
ATOM 3976 N N . GLN A 1 518 ? -23.460 10.146 23.437 1.00 98.19 518 GLN A N 1
ATOM 3977 C CA . GLN A 1 518 ? -24.633 10.874 23.905 1.00 98.19 518 GLN A CA 1
ATOM 3978 C C . GLN A 1 518 ? -25.451 9.961 24.815 1.00 98.19 518 GLN A C 1
ATOM 3980 O O . GLN A 1 518 ? -25.553 8.766 24.553 1.00 98.19 518 GLN A O 1
ATOM 3985 N N . ALA A 1 519 ? -26.051 10.519 25.861 1.00 97.44 519 ALA A N 1
ATOM 3986 C CA . ALA A 1 519 ? -26.961 9.803 26.748 1.00 97.44 519 ALA A CA 1
ATOM 3987 C C . ALA A 1 519 ? -28.384 10.343 26.609 1.00 97.44 519 ALA A C 1
ATOM 3989 O O . ALA A 1 519 ? -28.590 11.559 26.561 1.00 97.44 519 ALA A O 1
ATOM 3990 N N . LEU A 1 520 ? -29.367 9.447 26.575 1.00 97.25 520 LEU A N 1
ATOM 3991 C CA . LEU A 1 520 ? -30.775 9.804 26.680 1.00 97.25 520 LEU A CA 1
ATOM 3992 C C . LEU A 1 520 ? -31.119 10.034 28.154 1.00 97.25 520 LEU A C 1
ATOM 3994 O O . LEU A 1 520 ? -31.017 9.122 28.974 1.00 97.25 520 LEU A O 1
ATOM 3998 N N . THR A 1 521 ? -31.534 11.255 28.471 1.00 94.88 521 THR A N 1
ATOM 3999 C CA . THR A 1 521 ? -31.980 11.682 29.805 1.00 94.88 521 THR A CA 1
ATOM 4000 C C . THR A 1 521 ? -33.422 12.188 29.733 1.00 94.88 521 THR A C 1
ATOM 4002 O O . THR A 1 521 ? -33.997 12.300 28.648 1.00 94.88 521 THR A O 1
ATOM 4005 N N . ALA A 1 522 ? -33.998 12.602 30.865 1.00 94.00 522 ALA A N 1
ATOM 4006 C CA . ALA A 1 522 ? -35.301 13.278 30.888 1.00 94.00 522 ALA A CA 1
ATOM 4007 C C . ALA A 1 522 ? -35.359 14.553 30.015 1.00 94.00 522 ALA A C 1
ATOM 4009 O O . ALA A 1 522 ? -36.436 14.964 29.597 1.00 94.00 522 ALA A O 1
ATOM 4010 N N . ARG A 1 523 ? -34.209 15.178 29.718 1.00 93.44 523 ARG A N 1
ATOM 4011 C CA . ARG A 1 523 ? -34.099 16.372 28.859 1.00 93.44 523 ARG A CA 1
ATOM 4012 C C . ARG A 1 523 ? -33.836 16.036 27.385 1.00 93.44 523 ARG A C 1
ATOM 4014 O O . ARG A 1 523 ? -33.576 16.937 26.593 1.00 93.44 523 ARG A O 1
ATOM 4021 N N . GLY A 1 524 ? -33.872 14.756 27.018 1.00 95.81 524 GLY A N 1
ATOM 4022 C CA . GLY A 1 524 ? -33.495 14.263 25.697 1.00 95.81 524 GLY A CA 1
ATOM 4023 C C . GLY A 1 524 ? -32.029 13.835 25.619 1.00 95.81 524 GLY A C 1
ATOM 4024 O O . GLY A 1 524 ? -31.396 13.525 26.633 1.00 95.81 524 GLY A O 1
ATOM 4025 N N . TRP A 1 525 ? -31.504 13.778 24.394 1.00 97.25 525 TRP A N 1
ATOM 4026 C CA . TRP A 1 525 ? -30.123 13.381 24.114 1.00 97.25 525 TRP A CA 1
ATOM 4027 C C . TRP A 1 525 ? -29.140 14.487 24.501 1.00 97.25 525 TRP A C 1
ATOM 4029 O O . TRP A 1 525 ? -29.181 15.581 23.942 1.00 97.25 525 TRP A O 1
ATOM 4039 N N . VAL A 1 526 ? -28.223 14.182 25.417 1.00 96.94 526 VAL A N 1
ATOM 4040 C CA . VAL A 1 526 ? -27.180 15.103 25.886 1.00 96.94 526 VAL A CA 1
ATOM 4041 C C . VAL A 1 526 ? -25.810 14.514 25.567 1.00 96.94 526 VAL A C 1
ATOM 4043 O O . VAL A 1 526 ? -25.593 13.319 25.751 1.00 96.94 526 VAL A O 1
ATOM 4046 N N . ALA A 1 527 ? -24.882 15.337 25.072 1.00 97.44 527 ALA A N 1
ATOM 4047 C CA . ALA A 1 527 ? -23.504 14.914 24.833 1.00 97.44 527 ALA A CA 1
ATOM 4048 C C . ALA A 1 527 ? -22.802 14.573 26.152 1.00 97.44 527 ALA A C 1
ATOM 4050 O O . ALA A 1 527 ? -22.926 15.306 27.134 1.00 97.44 527 ALA A O 1
ATOM 4051 N N . ILE A 1 528 ? -22.058 13.472 26.158 1.00 96.06 528 ILE A N 1
ATOM 4052 C CA . ILE A 1 528 ? -21.318 13.001 27.327 1.00 96.06 528 ILE A CA 1
ATOM 4053 C C . ILE A 1 528 ? -19.852 12.750 26.961 1.00 96.06 528 ILE A C 1
ATOM 4055 O O . ILE A 1 528 ? -19.562 12.394 25.815 1.00 96.06 528 ILE A O 1
ATOM 4059 N N . PRO A 1 529 ? -18.910 12.947 27.898 1.00 95.06 529 PRO A N 1
ATOM 4060 C CA . PRO A 1 529 ? -17.504 12.765 27.598 1.00 95.06 529 PRO A CA 1
ATOM 4061 C C . PRO A 1 529 ? -17.162 11.280 27.464 1.00 95.06 529 PRO A C 1
ATOM 4063 O O . PRO A 1 529 ? -17.647 10.426 28.212 1.00 95.06 529 PRO A O 1
ATOM 4066 N N . THR A 1 530 ? -16.283 11.002 26.512 1.00 95.25 530 THR A N 1
ATOM 4067 C CA . THR A 1 530 ? -15.656 9.705 26.272 1.00 95.25 530 THR A CA 1
ATOM 4068 C C . THR A 1 530 ? -14.195 9.754 26.694 1.00 95.25 530 THR A C 1
ATOM 4070 O O . THR A 1 530 ? -13.551 10.797 26.600 1.00 95.25 530 THR A O 1
ATOM 4073 N N . GLY A 1 531 ? -13.649 8.626 27.136 1.00 93.94 531 GLY A N 1
ATOM 4074 C CA . GLY A 1 531 ? -12.255 8.550 27.569 1.00 93.94 531 GLY A CA 1
ATOM 4075 C C . GLY A 1 531 ? -11.736 7.118 27.588 1.00 93.94 531 GLY A C 1
ATOM 4076 O O . GLY A 1 531 ? -12.529 6.183 27.441 1.00 93.94 531 GLY A O 1
ATOM 4077 N N . PRO A 1 532 ? -10.416 6.933 27.727 1.00 94.38 532 PRO A N 1
ATOM 4078 C CA . PRO A 1 532 ? -9.848 5.619 27.955 1.00 94.38 532 PRO A CA 1
ATOM 4079 C C . PRO A 1 532 ? -10.235 5.103 29.349 1.00 94.38 532 PRO A C 1
ATOM 4081 O O . PRO A 1 532 ? -10.372 5.869 30.304 1.00 94.38 532 PRO A O 1
ATOM 4084 N N . VAL A 1 533 ? -10.446 3.793 29.431 1.00 93.31 533 VAL A N 1
ATOM 4085 C CA . VAL A 1 533 ? -10.666 3.034 30.660 1.00 93.31 533 VAL A CA 1
ATOM 4086 C C . VAL A 1 533 ? -9.537 2.027 30.788 1.00 93.31 533 VAL A C 1
ATOM 4088 O O . VAL A 1 533 ? -9.326 1.224 29.871 1.00 93.31 533 VAL A O 1
ATOM 4091 N N . ASN A 1 534 ? -8.830 2.060 31.918 1.00 91.81 534 ASN A N 1
ATOM 4092 C CA . ASN A 1 534 ? -7.619 1.275 32.154 1.00 91.81 534 ASN A CA 1
ATOM 4093 C C . ASN A 1 534 ? -6.641 1.410 30.973 1.00 91.81 534 ASN A C 1
ATOM 4095 O O . ASN A 1 534 ? -6.224 0.411 30.390 1.00 91.81 534 ASN A O 1
ATOM 4099 N N . ASP A 1 535 ? -6.377 2.654 30.552 1.00 89.81 535 ASP A N 1
ATOM 4100 C CA . ASP A 1 535 ? -5.486 3.046 29.452 1.00 89.81 535 ASP A CA 1
ATOM 4101 C C . ASP A 1 535 ? -5.874 2.572 28.033 1.00 89.81 535 ASP A C 1
ATOM 4103 O O . ASP A 1 535 ? -5.425 3.163 27.045 1.00 89.81 535 ASP A O 1
ATOM 4107 N N . VAL A 1 536 ? -6.713 1.543 27.885 1.00 92.12 536 VAL A N 1
ATOM 4108 C CA . VAL A 1 536 ? -6.927 0.829 26.616 1.00 92.12 536 VAL A CA 1
ATOM 4109 C C . VAL A 1 536 ? -8.362 0.895 26.118 1.00 92.12 536 VAL A C 1
ATOM 4111 O O . VAL A 1 536 ? -8.576 1.082 24.916 1.00 92.12 536 VAL A O 1
ATOM 4114 N N . PHE A 1 537 ? -9.336 0.690 27.000 1.00 94.69 537 PHE A N 1
ATOM 4115 C CA . PHE A 1 537 ? -10.717 0.413 26.616 1.00 94.69 537 PHE A CA 1
ATOM 4116 C C . PHE A 1 537 ? -11.526 1.695 26.431 1.00 94.69 537 PHE A C 1
ATOM 4118 O O . PHE A 1 537 ? -11.210 2.733 27.000 1.00 94.69 537 PHE A O 1
ATOM 4125 N N . GLN A 1 538 ? -12.571 1.650 25.611 1.00 96.19 538 GLN A N 1
ATOM 4126 C CA . GLN A 1 538 ? -13.457 2.792 25.406 1.00 96.19 538 GLN A CA 1
ATOM 4127 C C . GLN A 1 538 ? -14.413 2.952 26.597 1.00 96.19 538 GLN A C 1
ATOM 4129 O O . GLN A 1 538 ? -15.139 2.021 26.939 1.00 96.19 538 GLN A O 1
ATOM 4134 N N . GLY A 1 539 ? -14.455 4.151 27.178 1.00 96.12 539 GLY A N 1
ATOM 4135 C CA . GLY A 1 539 ? -15.419 4.549 28.202 1.00 96.12 539 GLY A CA 1
ATOM 4136 C C . GLY A 1 539 ? -16.314 5.709 27.769 1.00 96.12 539 GLY A C 1
ATOM 4137 O O . GLY A 1 539 ? -15.914 6.535 26.940 1.00 96.12 539 GLY A O 1
ATOM 4138 N N . ALA A 1 540 ? -17.507 5.791 28.362 1.00 96.06 540 ALA A N 1
ATOM 4139 C CA . ALA A 1 540 ? -18.421 6.931 28.276 1.00 96.06 540 ALA A CA 1
ATOM 4140 C C . ALA A 1 540 ? -19.000 7.267 29.662 1.00 96.06 540 ALA A C 1
ATOM 4142 O O . ALA A 1 540 ? -19.532 6.396 30.351 1.00 96.06 540 ALA A O 1
ATOM 4143 N N . VAL A 1 541 ? -18.889 8.528 30.087 1.00 94.81 541 VAL A N 1
ATOM 4144 C CA . VAL A 1 541 ? -19.278 8.962 31.439 1.00 94.81 541 VAL A CA 1
ATOM 4145 C C . VAL A 1 541 ? -20.763 9.311 31.478 1.00 94.81 541 VAL A C 1
ATOM 4147 O O . VAL A 1 541 ? -21.201 10.290 30.880 1.00 94.81 541 VAL A O 1
ATOM 4150 N N . LEU A 1 542 ? -21.543 8.546 32.232 1.00 94.69 542 LEU A N 1
ATOM 4151 C CA . LEU A 1 542 ? -22.994 8.672 32.297 1.00 94.69 542 LEU A CA 1
ATOM 4152 C C . LEU A 1 542 ? -23.421 9.637 33.418 1.00 94.69 542 LEU A C 1
ATOM 4154 O O . LEU A 1 542 ? -22.894 9.558 34.539 1.00 94.69 542 LEU A O 1
ATOM 4158 N N . PRO A 1 543 ? -24.343 10.578 33.151 1.00 93.31 543 PRO A N 1
ATOM 4159 C CA . PRO A 1 543 ? -24.985 11.367 34.197 1.00 93.31 543 PRO A CA 1
ATOM 4160 C C . PRO A 1 543 ? -26.031 10.533 34.950 1.00 93.31 543 PRO A C 1
ATOM 4162 O O . PRO A 1 543 ? -26.455 9.475 34.483 1.00 93.31 543 PRO A O 1
ATOM 4165 N N . ASP A 1 544 ? -26.477 11.037 36.100 1.00 91.06 544 ASP A N 1
ATOM 4166 C CA . ASP A 1 544 ? -27.638 10.472 36.790 1.00 91.06 544 ASP A CA 1
ATOM 4167 C C . ASP A 1 544 ? -28.885 10.528 35.897 1.00 91.06 544 ASP A C 1
ATOM 4169 O O . ASP A 1 544 ? -29.102 11.487 35.150 1.00 91.06 544 ASP A O 1
ATOM 4173 N N . GLY A 1 545 ? -29.712 9.484 35.971 1.00 91.25 545 GLY A N 1
ATOM 4174 C CA . GLY A 1 545 ? -30.955 9.392 35.198 1.00 91.25 545 GLY A CA 1
ATOM 4175 C C . GLY A 1 545 ? -30.768 9.144 33.695 1.00 91.25 545 GLY A C 1
ATOM 4176 O O . GLY A 1 545 ? -31.716 9.330 32.931 1.00 91.25 545 GLY A O 1
ATOM 4177 N N . ALA A 1 546 ? -29.572 8.744 33.251 1.00 95.19 546 ALA A N 1
ATOM 4178 C CA . ALA A 1 546 ? -29.367 8.241 31.897 1.00 95.19 546 ALA A CA 1
ATOM 4179 C C . ALA A 1 546 ? -30.062 6.879 31.711 1.00 95.19 546 ALA A C 1
ATOM 4181 O O . ALA A 1 546 ? -30.027 6.039 32.609 1.00 95.19 546 ALA A O 1
ATOM 4182 N N . ARG A 1 547 ? -30.686 6.674 30.544 1.00 94.75 547 ARG A N 1
ATOM 4183 C CA . ARG A 1 547 ? -31.448 5.450 30.206 1.00 94.75 547 ARG A CA 1
ATOM 4184 C C . ARG A 1 547 ? -30.868 4.679 29.031 1.00 94.75 547 ARG A C 1
ATOM 4186 O O . ARG A 1 547 ? -30.905 3.457 28.994 1.00 94.75 547 ARG A O 1
ATOM 4193 N N . GLN A 1 548 ? -30.330 5.420 28.068 1.00 96.69 548 GLN A N 1
ATOM 4194 C CA . GLN A 1 548 ? -29.701 4.871 26.876 1.00 96.69 548 GLN A CA 1
ATOM 4195 C C . GLN A 1 548 ? -28.435 5.638 26.554 1.00 96.69 548 GLN A C 1
ATOM 4197 O O . GLN A 1 548 ? -28.314 6.825 26.873 1.00 96.69 548 GLN A O 1
ATOM 4202 N N . VAL A 1 549 ? -27.517 4.967 25.873 1.00 97.69 549 VAL A N 1
ATOM 4203 C CA . VAL A 1 549 ? -26.269 5.545 25.391 1.00 97.69 549 VAL A CA 1
ATOM 4204 C C . VAL A 1 549 ? -26.156 5.289 23.904 1.00 97.69 549 VAL A C 1
ATOM 4206 O O . VAL A 1 549 ? -26.400 4.186 23.426 1.00 97.69 549 VAL A O 1
ATOM 4209 N N . ARG A 1 550 ? -25.749 6.319 23.175 1.00 98.12 550 ARG A N 1
ATOM 4210 C CA . ARG A 1 550 ? -25.438 6.256 21.757 1.00 98.12 550 ARG A CA 1
ATOM 4211 C C . ARG A 1 550 ? -23.995 6.664 21.545 1.00 98.12 550 ARG A C 1
ATOM 4213 O O . ARG A 1 550 ? -23.625 7.760 21.958 1.00 98.12 550 ARG A O 1
ATOM 4220 N N . LEU A 1 551 ? -23.213 5.830 20.870 1.00 98.38 551 LEU A N 1
ATOM 4221 C CA . LEU A 1 551 ? -21.873 6.172 20.404 1.00 98.38 551 LEU A CA 1
ATOM 4222 C C . LEU A 1 551 ? -21.881 6.309 18.882 1.00 98.38 551 LEU A C 1
ATOM 4224 O O . LEU A 1 551 ? -22.438 5.463 18.191 1.00 98.38 551 LEU A O 1
ATOM 4228 N N . ARG A 1 552 ? -21.272 7.376 18.366 1.00 98.00 552 ARG A N 1
ATOM 4229 C CA . ARG A 1 552 ? -21.104 7.649 16.933 1.00 98.00 552 ARG A CA 1
ATOM 4230 C C . ARG A 1 552 ? -19.632 7.812 16.603 1.00 98.00 552 ARG A C 1
ATOM 4232 O O . ARG A 1 552 ? -18.947 8.586 17.269 1.00 98.00 552 ARG A O 1
ATOM 4239 N N . PHE A 1 553 ? -19.162 7.098 15.592 1.00 97.25 553 PHE A N 1
ATOM 4240 C CA . PHE A 1 553 ? -17.812 7.213 15.071 1.00 97.25 553 PHE A CA 1
ATOM 4241 C C . PHE A 1 553 ? -17.774 8.323 14.020 1.00 97.25 553 PHE A C 1
ATOM 4243 O O . PHE A 1 553 ? -18.374 8.207 12.954 1.00 97.25 553 PHE A O 1
ATOM 4250 N N . GLU A 1 554 ? -17.090 9.427 14.316 1.00 96.56 554 GLU A N 1
ATOM 4251 C CA . GLU A 1 554 ? -17.103 10.631 13.479 1.00 96.56 554 GLU A CA 1
ATOM 4252 C C . GLU A 1 554 ? -15.705 11.048 12.976 1.00 96.56 554 GLU A C 1
ATOM 4254 O O . GLU A 1 554 ? -15.271 12.177 13.225 1.00 96.56 554 GLU A O 1
ATOM 4259 N N . PRO A 1 555 ? -14.991 10.184 12.227 1.00 95.88 555 PRO A N 1
ATOM 4260 C CA . PRO A 1 555 ? -13.692 10.526 11.651 1.00 95.88 555 PRO A CA 1
ATOM 4261 C C . PRO A 1 555 ? -13.847 11.610 10.573 1.00 95.88 555 PRO A C 1
ATOM 4263 O O . PRO A 1 555 ? -14.908 11.745 9.952 1.00 95.88 555 PRO A O 1
ATOM 4266 N N . TYR A 1 556 ? -12.787 12.361 10.271 1.00 96.25 556 TYR A N 1
ATOM 4267 C CA . TYR A 1 556 ? -12.829 13.370 9.206 1.00 96.25 556 TYR A CA 1
ATOM 4268 C C . TYR A 1 556 ? -13.005 12.742 7.820 1.00 96.25 556 TYR A C 1
ATOM 4270 O O . TYR A 1 556 ? -13.580 13.376 6.935 1.00 96.25 556 TYR A O 1
ATOM 4278 N N . ALA A 1 557 ? -12.605 11.485 7.628 1.00 94.31 557 ALA A N 1
ATOM 4279 C CA . ALA A 1 557 ? -12.799 10.713 6.407 1.00 94.31 557 ALA A CA 1
ATOM 4280 C C . ALA A 1 557 ? -14.267 10.665 5.954 1.00 94.31 557 ALA A C 1
ATOM 4282 O O . ALA A 1 557 ? -14.518 10.556 4.753 1.00 94.31 557 ALA A O 1
ATOM 4283 N N . ARG A 1 558 ? -15.244 10.863 6.856 1.00 93.62 558 ARG A N 1
ATOM 4284 C CA . ARG A 1 558 ? -16.660 11.018 6.480 1.00 93.62 558 ARG A CA 1
ATOM 4285 C C . ARG A 1 558 ? -16.905 12.181 5.516 1.00 93.62 558 ARG A C 1
ATOM 4287 O O . ARG A 1 558 ? -17.884 12.165 4.788 1.00 93.62 558 ARG A O 1
ATOM 4294 N N . PHE A 1 559 ? -16.020 13.178 5.475 1.00 95.69 559 PHE A N 1
ATOM 4295 C CA . PHE A 1 559 ? -16.081 14.311 4.549 1.00 95.69 559 PHE A CA 1
ATOM 4296 C C . PHE A 1 559 ? -15.356 14.053 3.217 1.00 95.69 559 PHE A C 1
ATOM 4298 O O . PHE A 1 559 ? -15.325 14.933 2.356 1.00 95.69 559 PHE A O 1
ATOM 4305 N N . ALA A 1 560 ? -14.802 12.856 2.989 1.00 92.75 560 ALA A N 1
ATOM 4306 C CA . ALA A 1 560 ? -14.129 12.513 1.734 1.00 92.75 560 ALA A CA 1
ATOM 4307 C C . ALA A 1 560 ? -15.065 12.570 0.509 1.00 92.75 560 ALA A C 1
ATOM 4309 O O . ALA A 1 560 ? -14.596 12.729 -0.620 1.00 92.75 560 ALA A O 1
ATOM 4310 N N . TRP A 1 561 ? -16.391 12.505 0.693 1.00 94.94 561 TRP A N 1
ATOM 4311 C CA . TRP A 1 561 ? -17.360 12.703 -0.393 1.00 94.94 561 TRP A CA 1
ATOM 4312 C C . TRP A 1 561 ? -17.236 14.085 -1.056 1.00 94.94 561 TRP A C 1
ATOM 4314 O O . TRP A 1 561 ? -17.505 14.199 -2.250 1.00 94.94 561 TRP A O 1
ATOM 4324 N N . ILE A 1 562 ? -16.766 15.116 -0.337 1.00 96.12 562 ILE A N 1
ATOM 4325 C CA . ILE A 1 562 ? -16.562 16.469 -0.885 1.00 96.12 562 ILE A CA 1
ATOM 4326 C C . ILE A 1 562 ? -15.571 16.427 -2.053 1.00 96.12 562 ILE A C 1
ATOM 4328 O O . ILE A 1 562 ? -15.809 17.039 -3.094 1.00 96.12 562 ILE A O 1
ATOM 4332 N N . ALA A 1 563 ? -14.487 15.658 -1.912 1.00 95.31 563 ALA A N 1
ATOM 4333 C CA . ALA A 1 563 ? -13.510 15.471 -2.979 1.00 95.31 563 ALA A CA 1
ATOM 4334 C C . ALA A 1 563 ? -14.128 14.769 -4.195 1.00 95.31 563 ALA A C 1
ATOM 433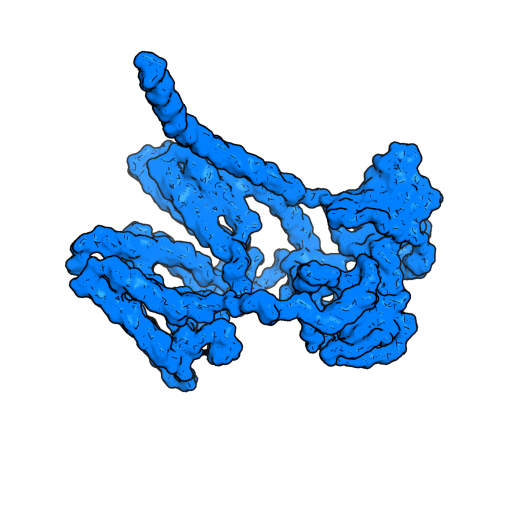6 O O . ALA A 1 563 ? -13.921 15.203 -5.327 1.00 95.31 563 ALA A O 1
ATOM 4337 N N . HIS A 1 564 ? -14.939 13.732 -3.975 1.00 93.69 564 HIS A N 1
ATOM 4338 C CA . HIS A 1 564 ? -15.627 13.022 -5.055 1.00 93.69 564 HIS A CA 1
ATOM 4339 C C . HIS A 1 564 ? -16.593 13.938 -5.814 1.00 93.69 564 HIS A C 1
ATOM 4341 O O . HIS A 1 564 ? -16.547 13.993 -7.042 1.00 93.69 564 HIS A O 1
ATOM 4347 N N . VAL A 1 565 ? -17.414 14.714 -5.100 1.00 97.44 565 VAL A N 1
ATOM 4348 C CA . VAL A 1 565 ? -18.322 15.697 -5.710 1.00 97.44 565 VAL A CA 1
ATOM 4349 C C . VAL A 1 565 ? -17.538 16.748 -6.489 1.00 97.44 565 VAL A C 1
ATOM 4351 O O . VAL A 1 565 ? -17.887 17.037 -7.633 1.00 97.44 565 VAL A O 1
ATOM 4354 N N . PHE A 1 566 ? -16.447 17.274 -5.929 1.00 97.69 566 PHE A N 1
ATOM 4355 C CA . PHE A 1 566 ? -15.585 18.223 -6.631 1.00 97.69 566 PHE A CA 1
ATOM 4356 C C . PHE A 1 566 ? -15.071 17.653 -7.961 1.00 97.69 566 PHE A C 1
ATOM 4358 O O . PHE A 1 566 ? -15.198 18.306 -8.999 1.00 97.69 566 PHE A O 1
ATOM 4365 N N . TRP A 1 567 ? -14.536 16.427 -7.963 1.00 96.69 567 TRP A N 1
ATOM 4366 C CA . TRP A 1 567 ? -14.005 15.804 -9.178 1.00 96.69 567 TRP A CA 1
ATOM 4367 C C . TRP A 1 567 ? -15.094 15.453 -10.197 1.00 96.69 567 TRP A C 1
ATOM 4369 O O . TRP A 1 567 ? -14.878 15.636 -11.396 1.00 96.69 567 TRP A O 1
ATOM 4379 N N . LEU A 1 568 ? -16.282 15.037 -9.747 1.00 96.25 568 LEU A N 1
ATOM 4380 C CA . LEU A 1 568 ? -17.442 14.823 -10.618 1.00 96.25 568 LEU A CA 1
ATOM 4381 C C . LEU A 1 568 ? -17.889 16.124 -11.295 1.00 96.25 568 LEU A C 1
ATOM 4383 O O . LEU A 1 568 ? -18.108 16.145 -12.507 1.00 96.25 568 LEU A O 1
ATOM 4387 N N . LEU A 1 569 ? -17.964 17.227 -10.546 1.00 96.94 569 LEU A N 1
ATOM 4388 C CA . LEU A 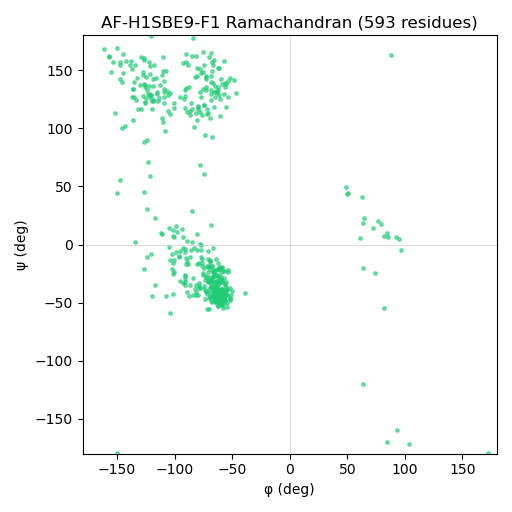1 569 ? -18.289 18.545 -11.097 1.00 96.94 569 LEU A CA 1
ATOM 4389 C C . LEU A 1 569 ? -17.201 19.042 -12.058 1.00 96.94 569 LEU A C 1
ATOM 4391 O O . LEU A 1 569 ? -17.517 19.583 -13.119 1.00 96.94 569 LEU A O 1
ATOM 4395 N N . ALA A 1 570 ? -15.925 18.819 -11.736 1.00 94.88 570 ALA A N 1
ATOM 4396 C CA . ALA A 1 570 ? -14.807 19.154 -12.614 1.00 94.88 570 ALA A CA 1
ATOM 4397 C C . ALA A 1 570 ? -14.867 18.367 -13.936 1.00 94.88 570 ALA A C 1
ATOM 4399 O O . ALA A 1 570 ? -14.678 18.944 -15.011 1.00 94.88 570 ALA A O 1
ATOM 4400 N N . LEU A 1 571 ? -15.194 17.072 -13.879 1.00 94.06 571 LEU A N 1
ATOM 4401 C CA . LEU A 1 571 ? -15.405 16.235 -15.059 1.00 94.06 571 LEU A CA 1
ATOM 4402 C C . LEU A 1 571 ? -16.602 16.721 -15.887 1.00 94.06 571 LEU A C 1
ATOM 4404 O O . LEU A 1 571 ? -16.483 16.894 -17.102 1.00 94.06 571 LEU A O 1
ATOM 4408 N N . ALA A 1 572 ? -17.736 17.010 -15.244 1.00 93.75 572 ALA A N 1
ATOM 4409 C CA . ALA A 1 572 ? -18.916 17.550 -15.915 1.00 93.75 572 ALA A CA 1
ATOM 4410 C C . ALA A 1 572 ? -18.605 18.881 -16.624 1.00 93.75 572 ALA A C 1
ATOM 4412 O O . ALA A 1 572 ? -18.975 19.069 -17.784 1.00 93.75 572 ALA A O 1
ATOM 4413 N N . ALA A 1 573 ? -17.834 19.768 -15.987 1.00 92.38 573 ALA A N 1
ATOM 4414 C CA . ALA A 1 573 ? -17.399 21.037 -16.571 1.00 92.38 573 ALA A CA 1
ATOM 4415 C C . ALA A 1 573 ? -16.488 20.873 -17.806 1.00 92.38 573 ALA A C 1
ATOM 4417 O O . ALA A 1 573 ? -16.396 21.792 -18.624 1.00 92.38 573 ALA A O 1
ATOM 4418 N N . LEU A 1 574 ? -15.825 19.722 -17.967 1.00 91.56 574 LEU A N 1
ATOM 4419 C CA . LEU A 1 574 ? -15.059 19.378 -19.169 1.00 91.56 574 LEU A CA 1
ATOM 4420 C C . LEU A 1 574 ? -15.947 18.784 -20.271 1.00 91.56 574 LEU A C 1
ATOM 4422 O O . LEU A 1 574 ? -15.805 19.153 -21.439 1.00 91.56 574 LEU A O 1
ATOM 4426 N N . VAL A 1 575 ? -16.857 17.877 -19.908 1.00 90.88 575 VAL A N 1
ATOM 4427 C CA . VAL A 1 575 ? -17.662 17.097 -20.862 1.00 90.88 575 VAL A CA 1
ATOM 4428 C C . VAL A 1 575 ? -18.840 17.897 -21.414 1.00 90.88 575 VAL A C 1
ATOM 4430 O O . VAL A 1 575 ? -19.064 17.878 -22.624 1.00 90.88 575 VAL A O 1
ATOM 4433 N N . VAL A 1 576 ? -19.571 18.642 -20.578 1.00 89.75 576 VAL A N 1
ATOM 4434 C CA . VAL A 1 576 ? -20.794 19.358 -20.990 1.00 89.75 576 VAL A CA 1
ATOM 4435 C C . VAL A 1 576 ? -20.534 20.354 -22.130 1.00 89.75 576 VAL A C 1
ATOM 4437 O O . VAL A 1 576 ? -21.246 20.291 -23.133 1.00 89.75 576 VAL A O 1
ATOM 4440 N N . PRO A 1 577 ? -19.496 21.217 -22.091 1.00 86.38 577 PRO A N 1
ATOM 4441 C CA . PRO A 1 577 ? -19.211 22.121 -23.207 1.00 86.38 577 PRO A CA 1
ATOM 4442 C C . PRO A 1 577 ? -18.799 21.385 -24.487 1.00 86.38 577 PRO A C 1
ATOM 4444 O O . PRO A 1 577 ? -19.074 21.859 -25.589 1.00 86.38 577 PRO A O 1
ATOM 4447 N N . PHE A 1 578 ? -18.129 20.236 -24.360 1.00 82.50 578 PHE A N 1
ATOM 4448 C CA . PHE A 1 578 ? -17.737 19.412 -25.503 1.00 82.50 578 PHE A CA 1
ATOM 4449 C C . PHE A 1 578 ? -18.955 18.744 -26.154 1.00 82.50 578 PHE A C 1
ATOM 4451 O O . PHE A 1 578 ? -19.114 18.813 -27.375 1.00 82.50 578 PHE A O 1
ATOM 4458 N N . ALA A 1 579 ? -19.841 18.164 -25.341 1.00 79.06 579 ALA A N 1
ATOM 4459 C CA . ALA A 1 579 ? -21.091 17.560 -25.782 1.00 79.06 579 ALA A CA 1
ATOM 4460 C C . ALA A 1 579 ? -22.021 18.605 -26.414 1.00 79.06 579 ALA A C 1
ATOM 4462 O O . ALA A 1 579 ? -22.479 18.406 -27.536 1.00 79.06 579 ALA A O 1
ATOM 4463 N N . ALA A 1 580 ? -22.209 19.763 -25.772 1.00 82.06 580 ALA A N 1
ATOM 4464 C CA . ALA A 1 580 ? -23.021 20.856 -26.305 1.00 82.06 580 ALA A CA 1
ATOM 4465 C C . ALA A 1 580 ? -22.520 21.322 -27.681 1.00 82.06 580 ALA A C 1
ATOM 4467 O O . ALA A 1 580 ? -23.311 21.449 -28.609 1.00 82.06 580 ALA A O 1
ATOM 4468 N N . ARG A 1 581 ? -21.201 21.487 -27.864 1.00 84.12 581 ARG A N 1
ATOM 4469 C CA . ARG A 1 581 ? -20.616 21.891 -29.157 1.00 84.12 581 ARG A CA 1
ATOM 4470 C C . ARG A 1 581 ? -20.772 20.851 -30.268 1.00 84.12 581 ARG A C 1
ATOM 4472 O O . ARG A 1 581 ? -20.788 21.241 -31.429 1.00 84.12 581 ARG A O 1
ATOM 4479 N N . ARG A 1 582 ? -20.859 19.554 -29.949 1.00 78.56 582 ARG A N 1
ATOM 4480 C CA . ARG A 1 582 ? -21.045 18.483 -30.949 1.00 78.56 582 ARG A CA 1
ATOM 4481 C C . ARG A 1 582 ? -22.510 18.143 -31.219 1.00 78.56 582 ARG A C 1
ATOM 4483 O O . ARG A 1 582 ? -22.830 17.786 -32.346 1.00 78.56 582 ARG A O 1
ATOM 4490 N N . ILE A 1 583 ? -23.383 18.258 -30.221 1.00 72.75 583 ILE A N 1
ATOM 4491 C CA . ILE A 1 583 ? -24.787 17.837 -30.310 1.00 72.75 583 ILE A CA 1
ATOM 4492 C C . ILE A 1 583 ? -25.685 18.967 -30.832 1.00 72.75 583 ILE A C 1
ATOM 4494 O O . ILE A 1 583 ? -26.518 18.701 -31.699 1.00 72.75 583 ILE A O 1
ATOM 4498 N N . LEU A 1 584 ? -25.495 20.228 -30.401 1.00 63.81 584 LEU A N 1
ATOM 4499 C CA . LEU A 1 584 ? -26.319 21.351 -30.893 1.00 63.81 584 LEU A CA 1
ATOM 4500 C C . LEU A 1 584 ? -26.344 21.463 -32.430 1.00 63.81 584 LEU A C 1
ATOM 4502 O O . LEU A 1 584 ? -27.433 21.639 -32.970 1.00 63.81 584 LEU A O 1
ATOM 4506 N N . PRO A 1 585 ? -25.214 21.322 -33.157 1.00 63.69 585 PRO A N 1
ATOM 4507 C CA . PRO A 1 585 ? -25.209 21.404 -34.620 1.00 63.69 585 PRO A CA 1
ATOM 4508 C C . PRO A 1 585 ? -25.970 20.267 -35.318 1.00 63.69 585 PRO A C 1
ATOM 4510 O O . PRO A 1 585 ? -26.428 20.433 -36.446 1.00 63.69 585 PRO A O 1
ATOM 4513 N N . ILE A 1 586 ? -26.094 19.101 -34.675 1.00 64.38 586 ILE A N 1
ATOM 4514 C CA . ILE A 1 586 ? -26.808 17.939 -35.227 1.00 64.38 586 ILE A CA 1
ATOM 4515 C C . ILE A 1 586 ? -28.321 18.132 -35.071 1.00 64.38 586 ILE A C 1
ATOM 4517 O O . ILE A 1 586 ? -29.084 17.795 -35.976 1.00 64.38 586 ILE A O 1
ATOM 4521 N N . VAL A 1 587 ? -28.754 18.729 -33.957 1.00 59.81 587 VAL A N 1
ATOM 4522 C CA . VAL A 1 587 ? -30.167 19.038 -33.696 1.00 59.81 587 VAL A CA 1
ATOM 4523 C C . VAL A 1 587 ? -30.645 20.207 -34.564 1.00 59.81 587 VAL A C 1
ATOM 4525 O O . VAL A 1 587 ? -31.715 20.121 -35.162 1.00 59.81 587 VAL A O 1
ATOM 4528 N N . THR A 1 588 ? -29.834 21.257 -34.737 1.00 58.69 588 THR A N 1
ATOM 4529 C CA . THR A 1 588 ? -30.198 22.385 -35.612 1.00 58.69 588 THR A CA 1
ATOM 4530 C C . THR A 1 588 ? -30.182 22.025 -37.098 1.00 58.69 588 THR A C 1
ATOM 4532 O O . THR A 1 588 ? -31.030 22.519 -37.831 1.00 58.69 588 THR A O 1
ATOM 4535 N N . ARG A 1 589 ? -29.312 21.114 -37.567 1.00 55.28 589 ARG A N 1
ATOM 4536 C CA . ARG A 1 589 ? -29.365 20.625 -38.963 1.00 55.28 589 ARG A CA 1
ATOM 4537 C C . ARG A 1 589 ? -30.560 19.715 -39.257 1.00 55.28 589 ARG A C 1
ATOM 4539 O O . ARG A 1 589 ? -31.071 19.760 -40.369 1.00 55.28 589 ARG A O 1
ATOM 4546 N N . LYS A 1 590 ? -31.039 18.922 -38.290 1.00 54.22 590 LYS A N 1
ATOM 4547 C CA . LYS A 1 590 ? -32.260 18.113 -38.474 1.00 54.22 590 LYS A CA 1
ATOM 4548 C C . LYS A 1 590 ? -33.545 18.951 -38.468 1.00 54.22 590 LYS A C 1
ATOM 4550 O O . LYS A 1 590 ? -34.492 18.568 -39.139 1.00 54.22 590 LYS A O 1
ATOM 4555 N N . GLY A 1 591 ? -33.559 20.105 -37.796 1.00 51.84 591 GLY A N 1
ATOM 4556 C CA . GLY A 1 591 ? -34.692 21.044 -37.821 1.00 51.84 591 GLY A CA 1
ATOM 4557 C C . GLY A 1 591 ? -34.810 21.903 -39.090 1.00 51.84 591 GLY A C 1
ATOM 4558 O O . GLY A 1 591 ? -35.825 22.564 -39.276 1.00 51.84 591 GLY A O 1
ATOM 4559 N N . VAL A 1 592 ? -33.797 21.904 -39.967 1.00 52.50 592 VAL A N 1
ATOM 4560 C CA . VAL A 1 592 ? -33.813 22.642 -41.251 1.00 52.50 592 VAL A CA 1
ATOM 4561 C C . VAL A 1 592 ? -34.225 21.744 -42.430 1.00 52.50 592 VAL A C 1
ATOM 4563 O O . VAL A 1 592 ? -34.527 22.246 -43.501 1.00 52.50 592 VAL A O 1
ATOM 4566 N N . LEU A 1 593 ? -34.323 20.423 -42.234 1.00 50.59 593 LEU A N 1
ATOM 4567 C CA . LEU A 1 593 ? -34.785 19.466 -43.254 1.00 50.59 593 LEU A CA 1
ATOM 4568 C C . LEU A 1 593 ? -36.295 19.154 -43.175 1.00 50.59 593 LEU A C 1
ATOM 4570 O O . LEU A 1 593 ? -36.749 18.197 -43.793 1.00 50.59 593 LEU A O 1
ATOM 4574 N N . SER A 1 594 ? -37.077 19.940 -42.425 1.00 50.72 594 SER A N 1
ATOM 4575 C CA . SER A 1 594 ? -38.541 19.796 -42.327 1.00 50.72 594 SER A CA 1
ATOM 4576 C C . SER A 1 594 ? -39.312 21.078 -42.682 1.00 50.72 594 SER A C 1
ATOM 4578 O O . SER A 1 594 ? -40.376 21.329 -42.111 1.00 50.72 594 SER A O 1
ATOM 4580 N N . LYS A 1 595 ? -38.779 21.907 -43.583 1.00 42.59 595 LYS A N 1
ATOM 4581 C CA . LYS A 1 595 ? -39.528 22.986 -44.237 1.00 42.59 595 LYS A CA 1
ATOM 4582 C C . LYS A 1 595 ? -39.329 22.938 -45.737 1.00 42.59 595 LYS A C 1
ATOM 4584 O O . LYS A 1 595 ? -38.160 22.761 -46.146 1.00 42.59 595 LYS A O 1
#

pLDDT: mean 90.25, std 10.02, range [30.59, 98.38]

Foldseek 3Di:
DVPVPQPQAVLLLVLLVQLLVLLVCCLVPNDLVSLLSNLQSLLSCLPRYQVLLNLLSVVVCVLSLVVSLVVCCVPPNNVSSVVSVVSNVVSNVNSVVLCVQVVVLVVVLQVQFPQPCDALVLQLVPFQDDPDPLSVLVVLLLAEPLCQLPAQPDPPRPDDHPPHHAYLLLLLLLLLLCPVVVVPQVVLVVSQVLLVCLRHPSVSVSCCCVPSVSVSDSDRSNSSNVNSSVVSSVSSCCVLLVDPDCVVVLVSLVVSLVVSVVSLVSSVVSCVVVVGHTPVVLSVLSVQLSVLSNVCSVPVDVVSSVVSVVSRCVSPVPSVDDDDDPVNPPLDFPVRVVCVVQADPPAAEFEADPDPPDPFAPVCVVSPHHHLWAQAPSDGPQSQVLQVQQQWHAPPSNRGTRHGNHDLLDPSNQLLRHFKYWYLDDDDDDPQWDFDDDGDSITMIGGPHHLPFKFKFFCVQWDQDPPREIEGDPVRSVVTFDKDWPDCPPQKTKIFGDAFGFTKMWGSAFDDPQKWKWFQAPVGTDTFDWDHYPSTTIITTDDHGTGMMMIGRHRSCVVSVVVVVVSVVSVCVVVVVVCCVVPVVVVVVVVVVPD

Mean predicted aligned error: 7.08 Å

Solvent-accessible surface area (backbone atoms only — not comparable to full-atom values): 31660 Å² total; per-residue (Å²): 132,83,56,84,81,41,66,39,61,62,34,43,53,52,30,48,52,44,27,52,50,16,52,57,38,32,73,76,49,81,47,70,65,25,38,50,43,27,10,50,20,44,29,45,37,73,76,44,23,54,64,33,60,47,50,55,48,50,55,50,49,52,54,53,50,50,55,50,33,52,52,34,25,78,74,65,35,62,71,54,19,52,51,47,51,50,47,51,51,54,21,40,49,53,12,52,58,55,42,41,38,51,50,54,46,50,48,56,45,45,72,47,22,74,53,90,72,71,55,64,67,70,43,55,72,58,41,73,81,65,90,46,72,67,43,46,52,49,51,50,22,46,30,51,54,44,52,31,54,34,58,76,83,46,93,82,35,87,64,95,71,92,82,63,68,47,50,62,68,52,52,26,24,34,44,33,8,52,74,76,32,34,95,81,30,49,71,39,53,50,51,40,50,52,33,47,44,40,34,72,30,70,69,52,30,46,48,31,37,76,74,65,57,42,66,71,44,65,69,55,49,58,72,59,37,55,56,41,49,49,54,29,22,53,47,12,46,50,54,64,72,66,43,91,67,48,80,87,46,29,67,49,40,45,50,19,32,51,54,40,49,49,51,52,52,50,34,52,51,51,30,59,77,68,74,45,70,68,35,60,67,49,45,48,52,54,48,51,32,45,51,32,49,40,42,40,48,79,50,83,45,72,65,40,56,51,49,29,52,52,51,49,40,60,71,55,52,52,78,66,55,89,79,74,60,72,90,74,51,80,87,74,49,74,54,54,55,51,45,60,75,57,40,49,86,85,30,18,36,45,35,46,43,81,87,57,96,63,77,58,49,62,57,38,54,81,77,72,44,51,54,78,44,40,61,34,91,57,38,36,48,43,58,54,51,49,37,46,67,26,48,21,64,57,44,85,81,48,22,34,28,76,32,28,51,52,55,82,84,36,62,65,45,23,45,56,14,43,21,26,40,36,24,68,56,87,73,77,92,50,98,48,47,43,84,73,51,76,43,95,68,32,32,36,29,34,43,74,65,53,55,49,59,33,36,29,34,52,45,93,52,46,45,76,42,91,90,60,33,32,40,63,46,74,70,44,64,78,68,38,46,73,36,43,80,75,44,77,73,87,50,42,37,31,30,45,44,64,65,68,52,41,20,32,43,38,36,47,42,73,48,58,90,43,46,45,33,30,32,36,36,95,89,41,79,40,82,35,62,55,34,32,30,68,74,31,24,28,27,36,52,43,55,67,48,28,42,33,40,38,40,38,57,62,55,46,50,77,57,46,59,57,40,52,52,50,53,52,52,53,49,46,68,59,46,51,63,53,49,50,69,61,48,53,62,57,56,56,55,60,66,62,75,77,116

Organism: NCBI:txid1127483

Sequence (595 aa):
MYWLTFTIFPAVWTWSAAALFAMTRLARRRDKLGWIVFGFSVYSLLITAYPQPVVFHVYVFLGYGSALALRLWRRCGGRQAGRFVIDLVTAGVVGVALCIPIHVDLFRIAADSTRISADAAFFSQYLPRIETTTELARFLTLTLFPEILGNPILPTFVLPYDGLSISPVVIFFAICGLLLAYRQTWGWWLAIAIVCVFTFSPTAYIFGVKYLGFNLSPSTPLGTTLLPITVVVAYGVDQIVGHRHIAGARWVVVAATMCTAAGLAGSIAFAFGNGLQVDWQTAFLAGAVIVLLLGVALRPHPLLLGAALAITLVYSAAPLMLHQDISQIAVSSPLEDAVRTNLPLDARYAVLSPGLASLPPNLNAAIGLSSIHSYNSLSSRRYRTLLKELGGDASAFGRWNDAIHPDFNSIAFWMSNIGVVLSPVQLPPTSTLQYVGHYGNAHLYRVLSRMGCCLQVPKSQTTVRTGGDISIDPAAIRSGLQATKTDDQGDLLHFDISEGVASILVLSQKYHPDWHAQALTARGWVAIPTGPVNDVFQGAVLPDGARQVRLRFEPYARFAWIAHVFWLLALAALVVPFAARRILPIVTRKGVLSK

Radius of gyration: 30.83 Å; Cα contacts (8 Å, |Δi|>4): 941; chains: 1; bounding box: 71×67×88 Å

Nearest PDB structures (foldseek):
  6tvo-assembly1_A  TM=2.060E-01  e=4.371E+00  Homo sapiens

Secondary structure (DSSP, 8-state):
--STTSTHHHHHHHHHHHHHHHHHHHHH---HHHHHHHHHHHHHHHHHS-HHHHHHHHHHHHHHHHHHHHHHHHHH-HHHHHHHHHHHHHHHHHHHHTTHHHHHHHHHHHHTBS-TT--HHHHHTTS----SHHHHHHHHHHHH-GGGGS-TTSTT-SS---S----HHHHHHHHHHHHHSHHHHHHHHHHHHHHHHHHH-HHHHHHHHHHSSGGG----GGGGGHHHHHHHHHHHHHHHHH-S-GGGTHHHHHHHHHHHHHHHHHHHHHHHHTTPPP-HHHHHHHHHHHHHHHHHHHS--HHHHHHHHHHHIIIIIGGGS----GGGS----HHHHHHHHHS-TT-EEEE-STT--PPPTTHHHHTT--BS-EE-TT-BHHHHHHHHHTT---HHHHTEE------TTSHHHHHTTEEEEEESSPPPP-SSEEEEEEETTEEEEEES----SEEEEEGGGEEEPTTS-EEE-HHHHHTPBP-EEEEE-SSEEEEE--TT--EEEEEEEE--TTEEEEEEETTEEEEE-EEEETTTEEEEEEPTT--EEEEEE--GGGGTHHHHHHHHHHHHHHHHHHHHHHHHHHHHHHTTS--